Protein AF-A0A842HCF7-F1 (afdb_monomer)

Radius of gyration: 26.08 Å; Cα contacts (8 Å, |Δi|>4): 1343; chains: 1; bounding box: 76×75×71 Å

Sequence (668 aa):
MKFKKLTALSFACLAGIATGCGRQATPPERPLSDASASSAEKQSSAVKPRPEDDPVQSVAAAYESRRDRLRSTTFGMTAEDYLAGRQPDAPDGSYNVFGSYASTALRLGLQPEAANRTLREICASLGEPRSRNKTVVDDSGFTMMELVRVYNALNGSPLLEPATREAIVDALCRFDFSPKHGSENHLLVFWTARYLIAQHMPDVVFSAYKGKTGAELAREDGERLKRFIRYRARQGWGEFDSGGYMFLSFNAILSLYDFSQDEELKTLAGMMANVMLADMAVDTVFGVYGGARGRVKGQVLDQGRDGERGSPPMYTVNELQYLYFGLVDPEPESGQERLLSFTPMNYWQRSNESLFSSFRPLDIVVRIALDRPEPYVNKERKHLHNMADVVPLQPLEGSIRKYTWYTPQYIMGSLQWQDPYPADLKAGVYAKHQQHDGGLSIPHGTSTHIFVHHPGNGDIHTYWEGDFGCLCRDSFQHKAAQLSLFEIPDREPYQLVHAYFPRENFDEVTEKDGWIFARCGDVYAALYLTDGYTWTTSGKWAGRELTSAGSRKGAVLEAGSRREHGSFEAFCQEVLGNEVIFDPETMSLSYDSASAGLIELHRNGARTVDGQPVDLDYPTYDCPYLQSRWDSGVIDFIHGDRRVRMDFNKAEIITEPAEVAVLPRHEK

Nearest PDB structures (foldseek):
  3msv-assembly3_B  TM=3.307E-01  e=1.727E-01  Schizosaccharomyces pombe
  7ue2-assembly1_A  TM=3.438E-01  e=4.837E-01  synthetic construct

pLDDT: mean 80.72, std 22.29, range [22.09, 98.88]

Mean predicted aligned error: 10.21 Å

Solvent-accessible surface area (backbone atoms only — not comparable to full-atom values): 36921 Å² total; per-residue (Å²): 136,89,90,86,88,90,84,86,89,85,88,84,88,86,84,90,86,88,81,89,82,90,79,90,78,84,80,85,87,77,86,88,76,92,80,80,91,74,95,68,95,74,81,87,71,74,83,69,75,64,96,84,62,60,68,55,58,55,35,61,71,45,27,64,62,45,38,48,38,56,57,14,32,60,62,79,38,52,46,67,46,44,77,70,64,57,80,69,82,80,78,89,76,83,50,66,86,48,37,20,60,34,38,51,30,37,77,70,65,42,62,32,71,60,19,41,51,50,50,36,51,50,45,72,45,64,92,54,83,56,86,83,93,59,62,57,71,50,57,30,18,58,30,46,33,35,53,38,51,44,46,73,75,31,68,92,38,87,68,51,45,70,71,35,51,52,37,47,54,52,37,70,32,56,50,71,40,70,54,74,51,59,48,64,49,48,50,49,33,30,43,45,29,51,20,61,49,16,66,78,34,43,85,44,61,23,60,45,62,83,55,36,32,11,48,56,43,21,54,54,32,49,56,48,50,48,52,48,54,38,47,35,59,11,34,34,48,37,62,29,74,13,50,33,51,40,52,56,41,49,31,36,34,45,51,36,42,71,62,46,89,49,66,64,51,18,44,44,22,51,52,48,53,40,48,57,51,35,60,51,27,75,43,38,38,84,57,39,72,38,39,36,28,24,51,42,60,41,43,81,60,22,54,32,46,43,44,62,99,83,53,83,56,58,54,47,51,44,64,55,35,26,45,67,61,66,28,41,48,62,70,64,66,89,83,62,65,81,55,32,53,34,74,66,61,56,74,80,45,73,68,65,43,78,72,71,50,83,81,74,74,54,68,67,43,41,40,51,56,74,65,60,86,64,66,46,60,39,38,29,21,26,28,58,46,48,34,45,62,74,55,63,102,55,75,72,81,50,37,32,29,38,40,27,25,39,36,79,70,36,26,30,14,24,34,52,45,66,56,75,61,60,90,84,44,86,43,38,56,43,43,51,39,20,24,41,61,28,32,42,34,36,64,68,27,45,48,36,42,39,35,69,48,57,53,24,90,47,97,86,19,39,62,89,21,20,30,66,53,61,77,26,66,50,34,43,68,43,65,51,34,35,42,37,40,35,52,52,56,88,88,49,93,63,54,31,36,35,29,45,46,44,55,86,72,36,83,40,76,51,77,58,97,66,31,40,34,38,32,45,91,59,36,35,38,39,40,36,44,57,98,38,71,43,73,35,81,58,76,97,44,38,55,25,30,35,38,27,84,44,41,64,43,47,35,40,40,36,50,52,31,37,88,78,47,70,38,68,68,49,43,53,54,52,58,72,68,37,52,76,51,76,40,76,88,74,43,33,39,38,37,42,35,94,89,50,42,36,38,38,44,34,75,89,69,54,42,30,49,71,87,38,75,64,86,77,85,55,31,30,30,42,36,90,45,36,40,20,56,60,66,61,19,41,42,37,38,35,56,91,61,38,26,39,36,38,33,51,85,76,55,43,78,49,80,46,73,34,76,81,76,77,70,78,77,78,79,128

Foldseek 3Di:
DDDDDDPDDDPDDDDDDDDDDDDDDDDDDDDDDDDDDDDDPDDDDPPDPDPPDDLLVVLVVCLLVLLLQLLQVQQVHGSVCLVVVHAGDDPPPPFQLQLQSLLSCLLSVHPLVSSLVVLLVNLVCAPPQDPDDDRSLQQLLLSLLSLLSSCQRDPVNPSRDPVSNVSSLVSLQEHQSQHPDLFPLSLLSNLLSLLLSLVVFQQRQRVNPVRDHSVRSNVVSLVVLLVVLLVCLFFNDQQPPEQFSLQSNLLSLLSCLARPPPPLSNLSSLVSNLVSLLSQLLQDALLARFWKGHPYAQLQQFLQFDDDPPDDTGHGCSSVCCNQQVGADQDDDPPSDQFHHHPRDDSNDRHRSSSPGPHHHDSLSNCSNPDDAAKWKKKAWHFHGFSVCSDDDDGFPWTWIKIWTDHNFWIWIFTQDTDQGDPPDPRSQSVQQQIDGGFIDGRNHRRQTKDKFQAEDDDRGGGRGGHGPQLQWHKDDFHFKIKMKGQGDPPDPAQKMKMFAQQVQFPDWDDDPQWIWTHHPFKIKIKHKPPHWDADCDDPRHNGMIMGGHRIIMMMMGMDGCVGQVDRVSVVVQQVVWDWDADRVQRKIWIAHPVRGIWIDTPVSFTDGNNHTDDRLDANIDMQAWDHGNSQSWIWGDDDQKIWIQRSVVSDIDIDGPPPPPDPPPDD

Secondary structure (DSSP, 8-state):
--------SS---------------PPPP------------------PPPTTS-HHHHHHHHHHHHHHHHHHHTTT--HHHHHTTPPPPPP-SSS-SSSHHHHHHHHTTSSHHHHHHHHHHHHHTTTS--SSS--GGGSHHHHHHHHHHHHHHHTT-TTS-HHHHHHHHHHHHHS----SS--HHHHHHHHHHHHHHHTT-TT-EEGGGTTEEHHHHHHHHHHHHHHHHHHHHHH--SSTT-TTHHHHHHHHHHHHHHH-S-HHHHHHHHHHHHHHHHHHHHTEETTEE-S-BSS--GGGT-TTS-SSTTSPPPPPSHHHIIIII--S-SS--TTS-SS-------TTPPP-GGGT------HHHHHHHH---S-EEEEEEEE---STTTSSSSPPP-EEEEEEEE-SS-EEEEEEEEPPPPTT-GGGGGTTTT-B-EEEE-TT-TT-EEEEE----SSSS-TTS--TTT--EEEEEETTEEEEEEE--TTSS--EEEEE--GGGSSEEEEETTEEEEEETTEEEEEEETT--EE--SGGGTTTEEEEESSEEEEEEEEEEHHHHSSHHHHHHHHHHSEEEEETTTTEEEEEETTTEEEEEETTS-EEETTEEPP----SEESSSEEE-TT--EEEEEETTEEEEEETTTTEEEEEEPP---------

Organism: NCBI:txid1804625

Structure (mmCIF, N/CA/C/O backbone):
data_AF-A0A842HCF7-F1
#
_entry.id   AF-A0A842HCF7-F1
#
loop_
_atom_site.group_PDB
_atom_site.id
_atom_site.type_symbol
_atom_site.label_atom_id
_atom_site.label_alt_id
_atom_site.label_comp_id
_atom_site.label_asym_id
_atom_site.label_entity_id
_atom_site.label_seq_id
_atom_site.pdbx_PDB_ins_code
_atom_site.Cartn_x
_atom_site.Cartn_y
_atom_site.Cartn_z
_atom_site.occupancy
_atom_site.B_iso_or_equiv
_atom_site.auth_seq_id
_atom_site.auth_comp_id
_atom_site.auth_asym_id
_atom_site.auth_atom_id
_atom_site.pdbx_PDB_model_num
ATOM 1 N N . MET A 1 1 ? 32.083 35.030 17.667 1.00 30.11 1 MET A N 1
ATOM 2 C CA . MET A 1 1 ? 31.802 36.435 17.296 1.00 30.11 1 MET A CA 1
ATOM 3 C C . MET A 1 1 ? 31.162 36.429 15.906 1.00 30.11 1 MET A C 1
ATOM 5 O O . MET A 1 1 ? 31.793 35.947 14.983 1.00 30.11 1 MET A O 1
ATOM 9 N N . LYS A 1 2 ? 29.907 36.898 15.808 1.00 26.33 2 LYS A N 1
ATOM 10 C CA . LYS A 1 2 ? 29.086 37.156 14.599 1.00 26.33 2 LYS A CA 1
ATOM 11 C C . LYS A 1 2 ? 28.746 35.983 13.649 1.00 26.33 2 LYS A C 1
ATOM 13 O O . LYS A 1 2 ? 29.334 35.858 12.589 1.00 26.33 2 LYS A O 1
ATOM 18 N N . PHE A 1 3 ? 27.650 35.280 13.953 1.00 24.09 3 PHE A N 1
ATOM 19 C CA . PHE A 1 3 ? 26.690 34.795 12.947 1.00 24.09 3 PHE A CA 1
ATOM 20 C C . PHE A 1 3 ? 25.261 35.057 13.459 1.00 24.09 3 PHE A C 1
ATOM 22 O O . PHE A 1 3 ? 24.710 34.315 14.262 1.00 24.09 3 PHE A O 1
ATOM 29 N N . LYS A 1 4 ? 24.697 36.192 13.039 1.00 27.12 4 LYS A N 1
ATOM 30 C CA . LYS A 1 4 ? 23.269 36.543 13.081 1.00 27.12 4 LYS A CA 1
ATOM 31 C C . LYS A 1 4 ? 23.026 37.382 11.830 1.00 27.12 4 LYS A C 1
ATOM 33 O O . LYS A 1 4 ? 23.545 38.495 11.781 1.00 27.12 4 LYS A O 1
ATOM 38 N N . LYS A 1 5 ? 22.316 36.824 10.842 1.00 27.41 5 LYS A N 1
ATOM 39 C CA . LYS A 1 5 ? 21.527 37.490 9.780 1.00 27.41 5 LYS A CA 1
ATOM 40 C C . LYS A 1 5 ? 21.320 36.512 8.620 1.00 27.41 5 LYS A C 1
ATOM 42 O O . LYS A 1 5 ? 22.120 36.483 7.698 1.00 27.41 5 LYS A O 1
ATOM 47 N N . LEU A 1 6 ? 20.253 35.723 8.703 1.00 27.16 6 LEU A N 1
ATOM 48 C CA . LEU A 1 6 ? 19.530 35.142 7.561 1.00 27.16 6 LEU A CA 1
ATOM 49 C C . LEU A 1 6 ? 18.174 34.624 8.073 1.00 27.16 6 LEU A C 1
ATOM 51 O O . LEU A 1 6 ? 17.811 33.467 7.942 1.00 27.16 6 LEU A O 1
ATOM 55 N N . THR A 1 7 ? 17.449 35.525 8.734 1.00 29.38 7 THR A N 1
ATOM 56 C CA . THR A 1 7 ? 16.052 35.378 9.156 1.00 29.38 7 THR A CA 1
ATOM 57 C C . THR A 1 7 ? 15.398 36.740 8.959 1.00 29.38 7 THR A C 1
ATOM 59 O O . THR A 1 7 ? 15.374 37.546 9.880 1.00 29.38 7 THR A O 1
ATOM 62 N N . ALA A 1 8 ? 15.011 37.047 7.717 1.00 27.28 8 ALA A N 1
ATOM 63 C CA . ALA A 1 8 ? 14.052 38.097 7.337 1.00 27.28 8 ALA A CA 1
ATOM 64 C C . ALA A 1 8 ? 14.105 38.304 5.816 1.00 27.28 8 ALA A C 1
ATOM 66 O O . ALA A 1 8 ? 14.829 39.176 5.350 1.00 27.28 8 ALA A O 1
ATOM 67 N N . LEU A 1 9 ? 13.377 37.488 5.048 1.00 25.30 9 LEU A N 1
ATOM 68 C CA . LEU A 1 9 ? 12.934 37.808 3.681 1.00 25.30 9 LEU A CA 1
ATOM 69 C C . LEU A 1 9 ? 11.967 36.716 3.202 1.00 25.30 9 LEU A C 1
ATOM 71 O O . LEU A 1 9 ? 12.333 35.862 2.408 1.00 25.30 9 LEU A O 1
ATOM 75 N N . SER A 1 10 ? 10.753 36.701 3.765 1.00 24.84 10 SER A N 1
ATOM 76 C CA . SER A 1 10 ? 9.537 36.095 3.167 1.00 24.84 10 SER A CA 1
ATOM 77 C C . SER A 1 10 ? 8.233 36.544 3.863 1.00 24.84 10 SER A C 1
ATOM 79 O O . SER A 1 10 ? 7.193 35.923 3.704 1.00 24.84 10 SER A O 1
ATOM 81 N N . PHE A 1 11 ? 8.256 37.655 4.610 1.00 25.41 11 PHE A N 1
ATOM 82 C CA . PHE A 1 11 ? 7.052 38.332 5.104 1.00 25.41 11 PHE A CA 1
ATOM 83 C C . PHE A 1 11 ? 6.970 39.702 4.428 1.00 25.41 11 PHE A C 1
ATOM 85 O O . PHE A 1 11 ? 7.574 40.649 4.918 1.00 25.41 11 PHE A O 1
ATOM 92 N N . ALA A 1 12 ? 6.313 39.767 3.265 1.00 24.94 12 ALA A N 1
ATOM 93 C CA . ALA A 1 12 ? 5.650 40.953 2.699 1.00 24.94 12 ALA A CA 1
ATOM 94 C C . ALA A 1 12 ? 5.283 40.702 1.225 1.00 24.94 12 ALA A C 1
ATOM 96 O O . ALA A 1 12 ? 6.038 41.066 0.330 1.00 24.94 12 ALA A O 1
ATOM 97 N N . CYS A 1 13 ? 4.126 40.086 0.981 1.00 22.30 13 CYS A N 1
ATOM 98 C CA . CYS A 1 13 ? 3.265 40.364 -0.179 1.00 22.30 13 CYS A CA 1
ATOM 99 C C . CYS A 1 13 ? 1.886 39.724 0.059 1.00 22.30 13 CYS A C 1
ATOM 101 O O . CYS A 1 13 ? 1.474 38.790 -0.616 1.00 22.30 13 CYS A O 1
ATOM 103 N N . LEU A 1 14 ? 1.188 40.228 1.079 1.00 24.53 14 LEU A N 1
ATOM 104 C CA . LEU A 1 14 ? -0.245 40.034 1.297 1.00 24.53 14 LEU A CA 1
ATOM 105 C C . LEU A 1 14 ? -0.829 41.401 1.659 1.00 24.53 14 LEU A C 1
ATOM 107 O O . LEU A 1 14 ? -0.810 41.794 2.820 1.00 24.53 14 LEU A O 1
ATOM 111 N N . ALA A 1 15 ? -1.275 42.144 0.648 1.00 22.88 15 ALA A N 1
ATOM 112 C CA . ALA A 1 15 ? -2.276 43.202 0.765 1.00 22.88 15 ALA A CA 1
ATOM 113 C C . ALA A 1 15 ? -2.663 43.681 -0.641 1.00 22.88 15 ALA A C 1
ATOM 115 O O . ALA A 1 15 ? -1.837 44.243 -1.355 1.00 22.88 15 ALA A O 1
ATOM 116 N N . GLY A 1 16 ? -3.931 43.492 -1.006 1.00 22.34 16 GLY A N 1
ATOM 117 C CA . GLY A 1 16 ? -4.540 44.124 -2.175 1.00 22.34 16 GLY A CA 1
ATOM 118 C C . GLY A 1 16 ? -5.014 43.133 -3.229 1.00 22.34 16 GLY A C 1
ATOM 119 O O . GLY A 1 16 ? -4.261 42.761 -4.116 1.00 22.34 16 GLY A O 1
ATOM 120 N N . ILE A 1 17 ? -6.282 42.733 -3.138 1.00 23.97 17 ILE A N 1
ATOM 121 C CA . ILE A 1 17 ? -7.340 43.059 -4.111 1.00 23.97 17 ILE A CA 1
ATOM 122 C C . ILE A 1 17 ? -8.605 42.344 -3.616 1.00 23.97 17 ILE A C 1
ATOM 124 O O . ILE A 1 17 ? -8.842 41.167 -3.862 1.00 23.97 17 ILE A O 1
ATOM 128 N N . ALA A 1 18 ? -9.420 43.092 -2.880 1.00 22.78 18 ALA A N 1
ATOM 129 C CA . ALA A 1 18 ? -10.856 42.886 -2.832 1.00 22.78 18 ALA A CA 1
ATOM 130 C C . ALA A 1 18 ? -11.467 44.128 -3.481 1.00 22.78 18 ALA A C 1
ATOM 132 O O . ALA A 1 18 ? -11.276 45.226 -2.966 1.00 22.78 18 ALA A O 1
ATOM 133 N N . THR A 1 19 ? -12.119 43.972 -4.637 1.00 23.33 19 THR A N 1
ATOM 134 C CA . THR A 1 19 ? -13.280 44.766 -5.091 1.00 23.33 19 THR A CA 1
ATOM 135 C C . THR A 1 19 ? -13.753 44.293 -6.474 1.00 23.33 19 THR A C 1
ATOM 137 O O . THR A 1 19 ? -13.054 44.436 -7.466 1.00 23.33 19 THR A O 1
ATOM 140 N N . GLY A 1 20 ? -14.978 43.755 -6.500 1.00 22.09 20 GLY A N 1
ATOM 141 C CA . GLY A 1 20 ? -15.993 43.948 -7.545 1.00 22.09 20 GLY A CA 1
ATOM 142 C C . GLY A 1 20 ? -15.778 43.359 -8.945 1.00 22.09 20 GLY A C 1
ATOM 143 O O . GLY A 1 20 ? -15.085 43.942 -9.763 1.00 22.09 20 GLY A O 1
ATOM 144 N N . CYS A 1 21 ? -16.565 42.341 -9.304 1.00 23.67 21 CYS A N 1
ATOM 145 C CA . CYS A 1 21 ? -17.718 42.538 -10.196 1.00 23.67 21 CYS A CA 1
ATOM 146 C C . CYS A 1 21 ? -18.539 41.244 -10.270 1.00 23.67 21 CYS A C 1
ATOM 148 O O . CYS A 1 21 ? -18.010 40.178 -10.574 1.00 23.67 21 CYS A O 1
ATOM 150 N N . GLY A 1 22 ? -19.831 41.339 -9.960 1.00 23.81 22 GLY A N 1
ATOM 151 C CA . GLY A 1 22 ? -20.747 40.208 -9.981 1.00 23.81 22 GLY A CA 1
ATOM 152 C C . GLY A 1 22 ? -21.177 39.817 -11.390 1.00 23.81 22 GLY A C 1
ATOM 153 O O . GLY A 1 22 ? -21.260 40.657 -12.281 1.00 23.81 22 GLY A O 1
ATOM 154 N N . ARG A 1 23 ? -21.533 38.543 -11.548 1.00 25.06 23 ARG A N 1
ATOM 155 C CA . ARG A 1 23 ? -22.538 38.069 -12.504 1.00 25.06 23 ARG A CA 1
ATOM 156 C C . ARG A 1 23 ? -23.205 36.832 -11.910 1.00 25.06 23 ARG A C 1
ATOM 158 O O . ARG A 1 23 ? -22.556 35.821 -11.666 1.00 25.06 23 ARG A O 1
ATOM 165 N N . GLN A 1 24 ? -24.496 36.979 -11.630 1.00 23.84 24 GLN A N 1
ATOM 166 C CA . GLN A 1 24 ? -25.412 35.902 -11.279 1.00 23.84 24 GLN A CA 1
ATOM 167 C C . GLN A 1 24 ? -25.524 34.932 -12.459 1.00 23.84 24 GLN A C 1
ATOM 169 O O . GLN A 1 24 ? -25.739 35.364 -13.591 1.00 23.84 24 GLN A O 1
ATOM 174 N N . ALA A 1 25 ? -25.430 33.636 -12.182 1.00 25.47 25 ALA A N 1
ATOM 175 C CA . ALA A 1 25 ? -25.942 32.590 -13.054 1.00 25.47 25 ALA A CA 1
ATOM 176 C C . ALA A 1 25 ? -26.752 31.627 -12.180 1.00 25.47 25 ALA A C 1
ATOM 178 O O . ALA A 1 25 ? -26.207 30.906 -11.347 1.00 25.47 25 ALA A O 1
ATOM 179 N N . THR A 1 26 ? -28.070 31.704 -12.317 1.00 22.95 26 THR A N 1
ATOM 180 C CA . THR A 1 26 ? -29.054 30.782 -11.750 1.00 22.95 26 THR A CA 1
ATOM 181 C C . THR A 1 26 ? -28.917 29.398 -12.401 1.00 22.95 26 THR A C 1
ATOM 183 O O . THR A 1 26 ? -28.821 29.327 -13.628 1.00 22.95 26 THR A O 1
ATOM 186 N N . PRO A 1 27 ? -28.937 28.287 -11.642 1.00 26.53 27 PRO A N 1
ATOM 187 C CA . PRO A 1 27 ? -29.114 26.958 -12.215 1.00 26.53 27 PRO A CA 1
ATOM 188 C C . PRO A 1 27 ? -30.606 26.678 -12.483 1.00 26.53 27 PRO A C 1
ATOM 190 O O . PRO A 1 27 ? -31.453 27.150 -11.722 1.00 26.53 27 PRO A O 1
ATOM 193 N N . PRO A 1 28 ? -30.958 25.923 -13.541 1.00 25.73 28 PRO A N 1
ATOM 194 C CA . PRO A 1 28 ? -32.344 25.579 -13.825 1.00 25.73 28 PRO A CA 1
ATOM 195 C C . PRO A 1 28 ? -32.844 24.467 -12.893 1.00 25.73 28 PRO A C 1
ATOM 197 O O . PRO A 1 28 ? -32.206 23.425 -12.739 1.00 25.73 28 PRO A O 1
ATOM 200 N N . GLU A 1 29 ? -34.020 24.695 -12.313 1.00 23.22 29 GLU A N 1
ATOM 201 C CA . GLU A 1 29 ? -34.828 23.708 -11.598 1.00 23.22 29 GLU A CA 1
ATOM 202 C C . GLU A 1 29 ? -35.255 22.574 -12.547 1.00 23.22 29 GLU A C 1
ATOM 204 O O . GLU A 1 29 ? -35.748 22.820 -13.651 1.00 23.22 29 GLU A O 1
ATOM 209 N N . ARG A 1 30 ? -35.105 21.317 -12.111 1.00 26.84 30 ARG A N 1
ATOM 210 C CA . ARG A 1 30 ? -35.855 20.180 -12.665 1.00 26.84 30 ARG A CA 1
ATOM 211 C C . ARG A 1 30 ? -36.796 19.634 -11.588 1.00 26.84 30 ARG A C 1
ATOM 213 O O . ARG A 1 30 ? -36.373 19.521 -10.438 1.00 26.84 30 ARG A O 1
ATOM 220 N N . PRO A 1 31 ? -38.050 19.310 -11.942 1.00 23.42 31 PRO A N 1
ATOM 221 C CA . PRO A 1 31 ? -39.085 18.966 -10.979 1.00 23.42 31 PRO A CA 1
ATOM 222 C C . PRO A 1 31 ? -38.878 17.567 -10.388 1.00 23.42 31 PRO A C 1
ATOM 224 O O . PRO A 1 31 ? -38.590 16.608 -11.104 1.00 23.42 31 PRO A O 1
ATOM 227 N N . LEU A 1 32 ? -39.068 17.481 -9.072 1.00 25.06 32 LEU A N 1
ATOM 228 C CA . LEU A 1 32 ? -39.241 16.246 -8.314 1.00 25.06 32 LEU A CA 1
ATOM 229 C C . LEU A 1 32 ? -40.584 15.615 -8.702 1.00 25.06 32 LEU A C 1
ATOM 231 O O . LEU A 1 32 ? -41.625 16.255 -8.564 1.00 25.06 32 LEU A O 1
ATOM 235 N N . SER A 1 33 ? -40.562 14.372 -9.180 1.00 26.75 33 SER A N 1
ATOM 236 C CA . SER A 1 33 ? -41.754 13.529 -9.274 1.00 26.75 33 SER A CA 1
ATOM 237 C C . SER A 1 33 ? -41.679 12.429 -8.221 1.00 26.75 33 SER A C 1
ATOM 239 O O . SER A 1 33 ? -40.690 11.697 -8.162 1.00 26.75 33 SER A O 1
ATOM 241 N N . ASP A 1 34 ? -42.741 12.346 -7.425 1.00 25.25 34 ASP A N 1
ATOM 242 C CA . ASP A 1 34 ? -43.007 11.352 -6.391 1.00 25.25 34 ASP A CA 1
ATOM 243 C C . ASP A 1 34 ? -42.762 9.909 -6.852 1.00 25.25 34 ASP A C 1
ATOM 245 O O . ASP A 1 34 ? -43.269 9.476 -7.888 1.00 25.25 34 ASP A O 1
ATOM 249 N N . ALA A 1 35 ? -42.069 9.132 -6.020 1.00 25.84 35 ALA A N 1
ATOM 250 C CA . ALA A 1 35 ? -42.164 7.679 -6.034 1.00 25.84 35 ALA A CA 1
ATOM 251 C C . ALA A 1 35 ? -42.190 7.162 -4.592 1.00 25.84 35 ALA A C 1
ATOM 253 O O . ALA A 1 35 ? -41.228 7.258 -3.833 1.00 25.84 35 ALA A O 1
ATOM 254 N N . SER A 1 36 ? -43.367 6.661 -4.243 1.00 23.77 36 SER A N 1
ATOM 255 C CA . SER A 1 36 ? -43.780 6.061 -2.985 1.00 23.77 36 SER A CA 1
ATOM 256 C C . SER A 1 36 ? -42.925 4.873 -2.547 1.00 23.77 36 SER A C 1
ATOM 258 O O . SER A 1 36 ? -42.461 4.079 -3.363 1.00 23.77 36 SER A O 1
ATOM 260 N N . ALA A 1 37 ? -42.837 4.721 -1.228 1.00 27.58 37 ALA A N 1
ATOM 261 C CA . ALA A 1 37 ? -42.283 3.584 -0.514 1.00 27.58 37 ALA A CA 1
ATOM 262 C C . ALA A 1 37 ? -42.815 2.223 -1.004 1.00 27.58 37 ALA A C 1
ATOM 264 O O . ALA A 1 37 ? -44.023 1.995 -1.049 1.00 27.58 37 ALA A O 1
ATOM 265 N N . SER A 1 38 ? -41.903 1.280 -1.248 1.00 23.59 38 SER A N 1
ATOM 266 C CA . SER A 1 38 ? -42.166 -0.142 -1.029 1.00 23.59 38 SER A CA 1
ATOM 267 C C . SER A 1 38 ? -40.898 -0.813 -0.511 1.00 23.59 38 SER A C 1
ATOM 269 O O . SER A 1 38 ? -39.870 -0.833 -1.188 1.00 23.59 38 SER A O 1
ATOM 271 N N . SER A 1 39 ? -40.995 -1.349 0.700 1.00 30.92 39 SER A N 1
ATOM 272 C CA . SER A 1 39 ? -40.054 -2.274 1.319 1.00 30.92 39 SER A CA 1
ATOM 273 C C . SER A 1 39 ? -39.782 -3.464 0.400 1.00 30.92 39 SER A C 1
ATOM 275 O O . SER A 1 39 ? -40.705 -4.213 0.078 1.00 30.92 39 SER A O 1
ATOM 277 N N . ALA A 1 40 ? -38.528 -3.651 0.002 1.00 25.25 40 ALA A N 1
ATOM 278 C CA . ALA A 1 40 ? -38.071 -4.866 -0.651 1.00 25.25 40 ALA A CA 1
ATOM 279 C C . ALA A 1 40 ? -36.789 -5.326 0.044 1.00 25.25 40 ALA A C 1
ATOM 281 O O . ALA A 1 40 ? -35.738 -4.706 -0.106 1.00 25.25 40 ALA A O 1
ATOM 282 N N . GLU A 1 41 ? -36.907 -6.407 0.814 1.00 29.33 41 GLU A N 1
ATOM 283 C CA . GLU A 1 41 ? -35.792 -7.283 1.161 1.00 29.33 41 GLU A CA 1
ATOM 284 C C . GLU A 1 41 ? -35.043 -7.631 -0.132 1.00 29.33 41 GLU A C 1
ATOM 286 O O . GLU A 1 41 ? -35.563 -8.340 -0.994 1.00 29.33 41 GLU A O 1
ATOM 291 N N . LYS A 1 42 ? -33.832 -7.102 -0.303 1.00 24.36 42 LYS A N 1
ATOM 292 C CA . LYS A 1 42 ? -32.914 -7.531 -1.356 1.00 24.36 42 LYS A CA 1
ATOM 293 C C . LYS A 1 42 ? -31.723 -8.185 -0.686 1.00 24.36 42 LYS A C 1
ATOM 295 O O . LYS A 1 42 ? -30.861 -7.525 -0.118 1.00 24.36 42 LYS A O 1
ATOM 300 N N . GLN A 1 43 ? -31.738 -9.513 -0.706 1.00 28.28 43 GLN A N 1
ATOM 301 C CA . GLN A 1 43 ? -30.566 -10.321 -0.414 1.00 28.28 43 GLN A CA 1
ATOM 302 C C . GLN A 1 43 ? -29.447 -9.929 -1.382 1.00 28.28 43 GLN A C 1
ATOM 304 O O . GLN A 1 43 ? -29.615 -10.012 -2.597 1.00 28.28 43 GLN A O 1
ATOM 309 N N . SER A 1 44 ? -28.313 -9.531 -0.810 1.00 29.94 44 SER A N 1
ATOM 310 C CA . SER A 1 44 ? -27.028 -9.393 -1.488 1.00 29.94 44 SER A CA 1
ATOM 311 C C . SER A 1 44 ? -26.696 -10.691 -2.226 1.00 29.94 44 SER A C 1
ATOM 313 O O . SER A 1 44 ? -26.378 -11.715 -1.618 1.00 29.94 44 SER A O 1
ATOM 315 N N . SER A 1 45 ? -26.799 -10.661 -3.553 1.00 28.00 45 SER A N 1
ATOM 316 C CA . SER A 1 45 ? -26.241 -11.691 -4.420 1.00 28.00 45 SER A CA 1
ATOM 317 C C . SER A 1 45 ? -25.048 -11.100 -5.161 1.00 28.00 45 SER A C 1
ATOM 319 O O . SER A 1 45 ? -25.139 -10.749 -6.338 1.00 28.00 45 SER A O 1
ATOM 321 N N . ALA A 1 46 ? -23.907 -11.011 -4.475 1.00 32.09 46 ALA A N 1
ATOM 322 C CA . ALA A 1 46 ? -22.632 -11.075 -5.176 1.00 32.09 46 ALA A CA 1
ATOM 323 C C . ALA A 1 46 ? -22.677 -12.329 -6.062 1.00 32.09 46 ALA A C 1
ATOM 325 O O . ALA A 1 46 ? -23.032 -13.410 -5.577 1.00 32.09 46 ALA A O 1
ATOM 326 N N . VAL A 1 47 ? -22.414 -12.183 -7.362 1.00 31.11 47 VAL A N 1
ATOM 327 C CA . VAL A 1 47 ? -22.399 -13.305 -8.305 1.00 31.11 47 VAL A CA 1
ATOM 328 C C . VAL A 1 47 ? -21.357 -14.301 -7.809 1.00 31.11 47 VAL A C 1
ATOM 330 O O . VAL A 1 47 ? -20.158 -14.116 -7.998 1.00 31.11 47 VAL A O 1
ATOM 333 N N . LYS A 1 48 ? -21.812 -15.351 -7.121 1.00 31.88 48 LYS A N 1
ATOM 334 C CA . LYS A 1 48 ? -20.962 -16.490 -6.801 1.00 31.88 48 LYS A CA 1
ATOM 335 C C . LYS A 1 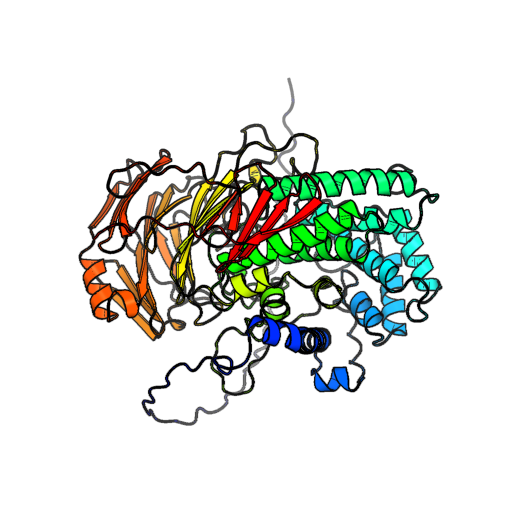48 ? -20.523 -17.104 -8.134 1.00 31.88 48 LYS A C 1
ATOM 337 O O . LYS A 1 48 ? -21.386 -17.295 -9.000 1.00 31.88 48 LYS A O 1
ATOM 342 N N . PRO A 1 49 ? -19.229 -17.419 -8.321 1.00 33.09 49 PRO A N 1
ATOM 343 C CA . PRO A 1 49 ? -18.802 -18.213 -9.464 1.00 33.09 49 PRO A CA 1
ATOM 344 C C . PRO A 1 49 ? -19.640 -19.495 -9.518 1.00 33.09 49 PRO A C 1
ATOM 346 O O . PRO A 1 49 ? -20.052 -20.026 -8.478 1.00 33.09 49 PRO A O 1
ATOM 349 N N . ARG A 1 50 ? -19.957 -19.961 -10.733 1.00 37.53 50 ARG A N 1
ATOM 350 C CA . ARG A 1 50 ? -20.701 -21.215 -10.896 1.00 37.53 50 ARG A CA 1
ATOM 351 C C . ARG A 1 50 ? -19.931 -22.318 -10.152 1.00 37.53 50 ARG A C 1
ATOM 353 O O . ARG A 1 50 ? -18.708 -22.330 -10.246 1.00 37.53 50 ARG A O 1
ATOM 360 N N . PRO A 1 51 ? -20.607 -23.244 -9.452 1.00 42.03 51 PRO A N 1
ATOM 361 C CA . PRO A 1 51 ? -19.953 -24.239 -8.593 1.00 42.03 51 PRO A CA 1
ATOM 362 C C . PRO A 1 51 ? -18.929 -25.162 -9.281 1.00 42.03 51 PRO A C 1
ATOM 364 O O . PRO A 1 51 ? -18.280 -25.943 -8.593 1.00 42.03 51 PRO A O 1
ATOM 367 N N . GLU A 1 52 ? -18.820 -25.121 -10.613 1.00 44.62 52 GLU A N 1
ATOM 368 C CA . GLU A 1 52 ? -18.058 -26.074 -11.425 1.00 44.62 52 GLU A CA 1
ATOM 369 C C . GLU A 1 52 ? -16.713 -25.526 -11.951 1.00 44.62 52 GLU A C 1
ATOM 371 O O . GLU A 1 52 ? -15.878 -26.323 -12.372 1.00 44.62 52 GLU A O 1
ATOM 376 N N . ASP A 1 53 ? -16.448 -24.213 -11.866 1.00 59.09 53 ASP A N 1
ATOM 377 C CA . ASP A 1 53 ? -15.200 -23.609 -12.364 1.00 59.09 53 ASP A CA 1
ATOM 378 C C . ASP A 1 53 ? -14.251 -23.242 -11.205 1.00 59.09 53 ASP A C 1
ATOM 380 O O . ASP A 1 53 ? -14.630 -22.512 -10.288 1.00 59.09 53 ASP A O 1
ATOM 384 N N . ASP A 1 54 ? -12.996 -23.717 -11.244 1.00 79.25 54 ASP A N 1
ATOM 385 C CA . ASP A 1 54 ? -11.942 -23.302 -10.299 1.00 79.25 54 ASP A CA 1
ATOM 386 C C . ASP A 1 54 ? -11.774 -21.769 -10.371 1.00 79.25 54 ASP A C 1
ATOM 388 O O . ASP A 1 54 ? -11.410 -21.261 -11.440 1.00 79.25 54 ASP A O 1
ATOM 392 N N . PRO A 1 55 ? -12.007 -21.010 -9.277 1.00 77.50 55 PRO A N 1
ATOM 393 C CA . PRO A 1 55 ? -11.949 -19.547 -9.291 1.00 77.50 55 PRO A CA 1
ATOM 394 C C . PRO A 1 55 ? -10.644 -18.994 -9.871 1.00 77.50 55 PRO A C 1
ATOM 396 O O . PRO A 1 55 ? -10.657 -17.981 -10.568 1.00 77.50 55 PRO A O 1
ATOM 399 N N . VAL A 1 56 ? -9.523 -19.692 -9.662 1.00 83.44 56 VAL A N 1
ATOM 400 C CA . VAL A 1 56 ? -8.224 -19.318 -10.238 1.00 83.44 56 VAL A CA 1
ATOM 401 C C . VAL A 1 56 ? -8.236 -19.411 -11.759 1.00 83.44 56 VAL A C 1
ATOM 403 O O . VAL A 1 56 ? -7.774 -18.492 -12.431 1.00 83.44 56 VAL A O 1
ATOM 406 N N . GLN A 1 57 ? -8.787 -20.497 -12.308 1.00 84.00 57 GLN A N 1
ATOM 407 C CA . GLN A 1 57 ? -8.875 -20.701 -13.754 1.00 84.00 57 GLN A CA 1
ATOM 408 C C . GLN A 1 57 ? -9.819 -19.683 -14.391 1.00 84.00 57 GLN A C 1
ATOM 410 O O . GLN A 1 57 ? -9.491 -19.107 -15.426 1.00 84.00 57 GLN A O 1
ATOM 415 N N . SER A 1 58 ? -10.947 -19.390 -13.736 1.00 84.56 58 SER A N 1
ATOM 416 C CA . SER A 1 58 ? -11.876 -18.348 -14.185 1.00 84.56 58 SER A CA 1
ATOM 417 C C . SER A 1 58 ? -11.202 -16.974 -14.233 1.00 84.56 58 SER A C 1
ATOM 419 O O . SER A 1 58 ? -11.332 -16.248 -15.220 1.00 84.56 58 SER A O 1
ATOM 421 N N . VAL A 1 59 ? -10.450 -16.609 -13.191 1.00 86.88 59 VAL A N 1
ATOM 422 C CA . VAL A 1 59 ? -9.717 -15.338 -13.142 1.00 86.88 59 VAL A CA 1
ATOM 423 C C . VAL A 1 59 ? -8.633 -15.305 -14.217 1.00 86.88 59 VAL A C 1
ATOM 425 O O . VAL A 1 59 ? -8.581 -14.355 -14.999 1.00 86.88 59 VAL A O 1
ATOM 428 N N . ALA A 1 60 ? -7.814 -16.347 -14.338 1.00 86.12 60 ALA A N 1
ATOM 429 C CA . ALA A 1 60 ? -6.789 -16.422 -15.375 1.00 86.12 60 ALA A CA 1
ATOM 430 C C . ALA A 1 60 ? -7.386 -16.274 -16.790 1.00 86.12 60 ALA A C 1
ATOM 432 O O . ALA A 1 60 ? -6.892 -15.465 -17.577 1.00 86.12 60 ALA A O 1
ATOM 433 N N . ALA A 1 61 ? -8.490 -16.968 -17.085 1.00 87.38 61 ALA A N 1
ATOM 434 C CA . ALA A 1 61 ? -9.176 -16.899 -18.376 1.00 87.38 61 ALA A CA 1
ATOM 435 C C . ALA A 1 61 ? -9.740 -15.499 -18.683 1.00 87.38 61 ALA A C 1
ATOM 437 O O . ALA A 1 61 ? -9.693 -15.047 -19.826 1.00 87.38 61 ALA A O 1
ATOM 438 N N . ALA A 1 62 ? -10.230 -14.783 -17.668 1.00 88.94 62 ALA A N 1
ATOM 439 C CA . ALA A 1 62 ? -10.793 -13.442 -17.818 1.00 88.94 62 ALA A CA 1
ATOM 440 C C . ALA A 1 62 ? -9.742 -12.314 -17.818 1.00 88.94 62 ALA A C 1
ATOM 442 O O . ALA A 1 62 ? -10.098 -11.148 -17.997 1.00 88.94 62 ALA A O 1
ATOM 443 N N . TYR A 1 63 ? -8.458 -12.605 -17.574 1.00 91.12 63 TYR A N 1
ATOM 444 C CA . TYR A 1 63 ? -7.412 -11.579 -17.452 1.00 91.12 63 TYR A CA 1
ATOM 445 C C . TYR A 1 63 ? -7.330 -10.672 -18.685 1.00 91.12 63 TYR A C 1
ATOM 447 O O . TYR A 1 63 ? -7.336 -9.451 -18.553 1.00 91.12 63 TYR A O 1
ATOM 455 N N . GLU A 1 64 ? -7.298 -11.256 -19.885 1.00 90.19 64 GLU A N 1
ATOM 456 C CA . GLU A 1 64 ? -7.142 -10.491 -21.128 1.00 90.19 64 GLU A CA 1
ATOM 457 C C . GLU A 1 64 ? -8.324 -9.554 -21.379 1.00 90.19 64 GLU A C 1
ATOM 459 O O . GLU A 1 64 ? -8.131 -8.371 -21.646 1.00 90.19 64 GLU A O 1
ATOM 464 N N . SER A 1 65 ? -9.549 -10.035 -21.153 1.00 89.06 65 SER A N 1
ATOM 465 C CA . SER A 1 65 ? -10.750 -9.203 -21.258 1.00 89.06 65 SER A CA 1
ATOM 466 C C . SER A 1 65 ? -10.731 -8.033 -20.270 1.00 89.06 65 SER A C 1
ATOM 468 O O . SER A 1 65 ? -11.127 -6.919 -20.617 1.00 89.06 65 SER A O 1
ATOM 470 N N . ARG A 1 66 ? -10.263 -8.260 -19.036 1.00 88.56 66 ARG A N 1
ATOM 471 C CA . ARG A 1 66 ? -10.132 -7.202 -18.024 1.00 88.56 66 ARG A CA 1
ATOM 472 C C . ARG A 1 66 ? -9.063 -6.188 -18.420 1.00 88.56 66 ARG A C 1
ATOM 474 O O . ARG A 1 66 ? -9.287 -4.984 -18.302 1.00 88.56 66 ARG A O 1
ATOM 481 N N . ARG A 1 67 ? -7.935 -6.668 -18.946 1.00 87.12 67 ARG A N 1
ATOM 482 C CA . ARG A 1 67 ? -6.843 -5.837 -19.460 1.00 87.12 67 ARG A CA 1
ATOM 483 C C . ARG A 1 67 ? -7.302 -4.934 -20.600 1.00 87.12 67 ARG A C 1
ATOM 485 O O . ARG A 1 67 ? -7.014 -3.739 -20.568 1.00 87.12 67 ARG A O 1
ATOM 492 N N . ASP A 1 68 ? -8.039 -5.470 -21.566 1.00 84.25 68 ASP A N 1
ATOM 493 C CA . ASP A 1 68 ? -8.537 -4.700 -22.710 1.00 84.25 68 ASP A CA 1
ATOM 494 C C . ASP A 1 68 ? -9.577 -3.654 -22.298 1.00 84.25 68 ASP A C 1
ATOM 496 O O . ASP A 1 68 ? -9.557 -2.534 -22.808 1.00 84.25 68 ASP A O 1
ATOM 500 N N . ARG A 1 69 ? -10.406 -3.954 -21.293 1.00 81.44 69 ARG A N 1
ATOM 501 C CA . ARG A 1 69 ? -11.321 -2.968 -20.707 1.00 81.44 69 ARG A CA 1
ATOM 502 C C . ARG A 1 69 ? -10.576 -1.815 -20.029 1.00 81.44 69 ARG A C 1
ATOM 504 O O . ARG A 1 69 ? -10.899 -0.658 -20.271 1.00 81.44 69 ARG A O 1
ATOM 511 N N . LEU A 1 70 ? -9.533 -2.082 -19.237 1.00 80.06 70 LEU A N 1
ATOM 512 C CA . LEU A 1 70 ? -8.727 -0.994 -18.660 1.00 80.06 70 LEU A CA 1
ATOM 513 C C . LEU A 1 70 ? -8.015 -0.168 -19.742 1.00 80.06 70 LEU A C 1
ATOM 515 O O . LEU A 1 70 ? -7.979 1.063 -19.665 1.00 80.06 70 LEU A O 1
ATOM 519 N N . ARG A 1 71 ? -7.494 -0.818 -20.787 1.00 79.75 71 ARG A N 1
ATOM 520 C CA . ARG A 1 71 ? -6.894 -0.122 -21.934 1.00 79.75 71 ARG A CA 1
ATOM 521 C C . ARG A 1 71 ? -7.895 0.785 -22.641 1.00 79.75 71 ARG A C 1
ATOM 523 O O . ARG A 1 71 ? -7.526 1.907 -22.962 1.00 79.75 71 ARG A O 1
ATOM 530 N N . SER A 1 72 ? -9.144 0.365 -22.842 1.00 73.88 72 SER A N 1
ATOM 531 C CA . SER A 1 72 ? -10.147 1.214 -23.502 1.00 73.88 72 SER A CA 1
ATOM 532 C C . SER A 1 72 ? -10.472 2.463 -22.679 1.00 73.88 72 SER A C 1
ATOM 534 O O . SER A 1 72 ? -10.516 3.573 -23.214 1.00 73.88 72 SER A O 1
ATOM 536 N N . THR A 1 73 ? -10.606 2.308 -21.358 1.00 70.56 73 THR A N 1
ATOM 537 C CA . THR A 1 73 ? -10.932 3.429 -20.464 1.00 70.56 73 THR A CA 1
ATOM 538 C C . THR A 1 73 ? -9.847 4.505 -20.414 1.00 70.56 73 THR A C 1
ATOM 540 O O . THR A 1 73 ? -10.166 5.676 -20.229 1.00 70.56 73 THR A O 1
ATOM 543 N N . THR A 1 74 ? -8.586 4.145 -20.692 1.00 68.19 74 THR A N 1
ATOM 544 C CA . THR A 1 74 ? -7.469 5.101 -20.836 1.00 68.19 74 THR A CA 1
ATOM 545 C C . THR A 1 74 ? -7.764 6.201 -21.858 1.00 68.19 74 THR A C 1
ATOM 547 O O . THR A 1 74 ? -7.292 7.329 -21.718 1.00 68.19 74 THR A O 1
ATOM 550 N N . PHE A 1 75 ? -8.539 5.872 -22.891 1.00 68.44 75 PHE A N 1
ATOM 551 C CA . PHE A 1 75 ? -8.863 6.761 -24.003 1.00 68.44 75 PHE A CA 1
ATOM 552 C C . PHE A 1 75 ? -10.309 7.265 -23.953 1.00 68.44 75 PHE A C 1
ATOM 554 O O . PHE A 1 75 ? -10.796 7.809 -24.939 1.00 68.44 75 PHE A O 1
ATOM 561 N N . GLY A 1 76 ? -11.019 7.054 -22.837 1.00 67.00 76 GLY A N 1
ATOM 562 C CA . GLY A 1 76 ? -12.446 7.368 -22.740 1.00 67.00 76 GLY A CA 1
ATOM 563 C C . GLY A 1 76 ? -13.310 6.582 -23.734 1.00 67.00 76 GLY A C 1
ATOM 564 O O . GLY A 1 76 ? -14.364 7.066 -24.135 1.00 67.00 76 GLY A O 1
ATOM 565 N N . MET A 1 77 ? -12.851 5.398 -24.157 1.00 68.12 77 MET A N 1
ATOM 566 C CA . MET A 1 77 ? -13.534 4.528 -25.115 1.00 68.12 77 MET A CA 1
ATOM 567 C C . MET A 1 77 ? -14.192 3.336 -24.418 1.00 68.12 77 MET A C 1
ATOM 569 O O . MET A 1 77 ? -13.689 2.833 -23.406 1.00 68.12 77 MET A O 1
ATOM 573 N N . THR A 1 78 ? -15.262 2.803 -25.016 1.00 69.81 78 THR A N 1
ATOM 574 C CA . THR A 1 78 ? -15.784 1.494 -24.603 1.00 69.81 78 THR A CA 1
ATOM 575 C C . THR A 1 78 ? -14.834 0.374 -25.037 1.00 69.81 78 THR A C 1
ATOM 577 O O . THR A 1 78 ? -14.071 0.517 -25.999 1.00 69.81 78 THR A O 1
ATOM 580 N N . ALA A 1 79 ? -14.885 -0.769 -24.345 1.00 71.19 79 ALA A N 1
ATOM 581 C CA . ALA A 1 79 ? -14.097 -1.944 -24.722 1.00 71.19 79 ALA A CA 1
ATOM 582 C C . ALA A 1 79 ? -14.438 -2.421 -26.145 1.00 71.19 79 ALA A C 1
ATOM 584 O O . ALA A 1 79 ? -13.547 -2.803 -26.899 1.00 71.19 79 ALA A O 1
ATOM 585 N N . GLU A 1 80 ? -15.709 -2.327 -26.547 1.00 72.81 80 GLU A N 1
ATOM 586 C CA . GLU A 1 80 ? -16.153 -2.656 -27.904 1.00 72.81 80 GLU A CA 1
ATOM 587 C C . GLU A 1 80 ? -15.558 -1.716 -28.957 1.00 72.81 80 GLU A C 1
ATOM 589 O O . GLU A 1 80 ? -15.097 -2.182 -29.999 1.00 72.81 80 GLU A O 1
ATOM 594 N N . ASP A 1 81 ? -15.528 -0.402 -28.696 1.00 71.38 81 ASP A N 1
ATOM 595 C CA . ASP A 1 81 ? -14.894 0.568 -29.598 1.00 71.38 81 ASP A CA 1
ATOM 596 C C . ASP A 1 81 ? -13.412 0.256 -29.799 1.00 71.38 81 ASP A C 1
ATOM 598 O O . ASP A 1 81 ? -12.909 0.276 -30.926 1.00 71.38 81 ASP A O 1
ATOM 602 N N . TYR A 1 82 ? -12.734 -0.044 -28.694 1.00 72.56 82 TYR A N 1
ATOM 603 C CA . TYR A 1 82 ? -11.315 -0.354 -28.664 1.00 72.56 82 TYR A CA 1
ATOM 604 C C . TYR A 1 82 ? -11.000 -1.642 -29.436 1.00 72.56 82 TYR A C 1
ATOM 606 O O . TYR A 1 82 ? -10.152 -1.634 -30.328 1.00 72.56 82 TYR A O 1
ATOM 614 N N . LEU A 1 83 ? -11.735 -2.727 -29.170 1.00 73.69 83 LEU A N 1
ATOM 615 C CA . LEU A 1 83 ? -11.561 -4.013 -29.854 1.00 73.69 83 LEU A CA 1
ATOM 616 C C . LEU A 1 83 ? -11.939 -3.951 -31.342 1.00 73.69 83 LEU A C 1
ATOM 618 O O . LEU A 1 83 ? -11.362 -4.669 -32.156 1.00 73.69 83 LEU A O 1
ATOM 622 N N . ALA A 1 84 ? -12.864 -3.065 -31.720 1.00 76.06 84 ALA A N 1
ATOM 623 C CA . ALA A 1 84 ? -13.210 -2.794 -33.115 1.00 76.06 84 ALA A CA 1
ATOM 624 C C . ALA A 1 84 ? -12.174 -1.917 -33.851 1.00 76.06 84 ALA A C 1
ATOM 626 O O . ALA A 1 84 ? -12.362 -1.617 -35.032 1.00 76.06 84 ALA A O 1
ATOM 627 N N . GLY A 1 85 ? -11.102 -1.483 -33.178 1.00 69.62 85 GLY A N 1
ATOM 628 C CA . GLY A 1 85 ? -10.040 -0.664 -33.764 1.00 69.62 85 GLY A CA 1
ATOM 629 C C . GLY A 1 85 ? -10.452 0.780 -34.060 1.00 69.62 85 GLY A C 1
ATOM 630 O O . GLY A 1 85 ? -9.843 1.426 -34.919 1.00 69.62 85 GLY A O 1
ATOM 631 N N . ARG A 1 86 ? -11.491 1.302 -33.390 1.00 73.81 86 ARG A N 1
ATOM 632 C CA . ARG A 1 86 ? -11.886 2.712 -33.527 1.00 73.81 86 ARG A CA 1
ATOM 633 C C . ARG A 1 86 ? -10.779 3.615 -32.971 1.00 73.81 86 ARG A C 1
ATOM 635 O O . ARG A 1 86 ? -10.086 3.258 -32.026 1.00 73.81 86 ARG A O 1
ATOM 642 N N . GLN A 1 87 ? -10.583 4.780 -33.582 1.00 71.19 87 GLN A N 1
ATOM 643 C CA . GLN A 1 87 ? -9.583 5.747 -33.121 1.00 71.19 87 GLN A CA 1
ATOM 644 C C . GLN A 1 87 ? -10.232 6.728 -32.129 1.00 71.19 87 GLN A C 1
ATOM 646 O O . GLN A 1 87 ? -11.331 7.202 -32.422 1.00 71.19 87 GLN A O 1
ATOM 651 N N . PRO A 1 88 ? -9.584 7.048 -30.992 1.00 70.69 88 PRO A N 1
ATOM 652 C CA . PRO A 1 88 ? -10.076 8.067 -30.066 1.00 70.69 88 PRO A CA 1
ATOM 653 C C . PRO A 1 88 ? -9.928 9.474 -30.659 1.00 70.69 88 PRO A C 1
ATOM 655 O O . PRO A 1 88 ? -9.132 9.687 -31.578 1.00 70.69 88 PRO A O 1
ATOM 658 N N . ASP A 1 89 ? -10.647 10.454 -30.110 1.00 62.34 89 ASP A N 1
ATOM 659 C CA . ASP A 1 89 ? -10.387 11.864 -30.407 1.00 62.34 89 ASP A CA 1
ATOM 660 C C . ASP A 1 89 ? -9.011 12.273 -29.856 1.00 62.34 89 ASP A C 1
ATOM 662 O O . ASP A 1 89 ? -8.603 11.858 -28.770 1.00 62.34 89 ASP A O 1
ATOM 666 N N . ALA A 1 90 ? -8.254 13.073 -30.615 1.00 54.50 90 ALA A N 1
ATOM 667 C CA . ALA A 1 90 ? -6.947 13.546 -30.164 1.00 54.50 90 ALA A CA 1
ATOM 668 C C . ALA A 1 90 ? -7.118 14.476 -28.945 1.00 54.50 90 ALA A C 1
ATOM 670 O O . ALA A 1 90 ? -7.893 15.434 -29.031 1.00 54.50 90 ALA A O 1
ATOM 671 N N . PRO A 1 91 ? -6.405 14.248 -27.827 1.00 54.44 91 PRO A N 1
ATOM 672 C CA . PRO A 1 91 ? -6.511 15.119 -26.665 1.00 54.44 91 PRO A CA 1
ATOM 673 C C . PRO A 1 91 ? -6.059 16.537 -27.030 1.00 54.44 91 PRO A C 1
ATOM 675 O O . PRO A 1 91 ? -5.117 16.721 -27.803 1.00 54.44 91 PRO A O 1
ATOM 678 N N . ASP A 1 92 ? -6.694 17.549 -26.440 1.00 50.81 92 ASP A N 1
ATOM 679 C CA . ASP A 1 92 ? -6.486 18.985 -26.698 1.00 50.81 92 ASP A CA 1
ATOM 680 C C . ASP A 1 92 ? -5.114 19.539 -26.230 1.00 50.81 92 ASP A C 1
ATOM 682 O O . ASP A 1 92 ? -4.946 20.736 -25.993 1.00 50.81 92 ASP A O 1
ATOM 686 N N . GLY A 1 93 ? -4.107 18.669 -26.098 1.00 49.09 93 GLY A N 1
ATOM 687 C CA . GLY A 1 93 ? -2.728 18.999 -25.740 1.00 49.09 93 GLY A CA 1
ATOM 688 C C . GLY A 1 93 ? -2.526 19.445 -24.290 1.00 49.09 93 GLY A C 1
ATOM 689 O O . GLY A 1 93 ? -1.387 19.650 -23.873 1.00 49.09 93 GLY A O 1
ATOM 690 N N . SER A 1 94 ? -3.588 19.581 -23.495 1.00 43.50 94 SER A N 1
ATOM 691 C CA . SER A 1 94 ? -3.519 20.313 -22.232 1.00 43.50 94 SER A CA 1
ATOM 692 C C . SER A 1 94 ? -3.061 19.495 -21.010 1.00 43.50 94 SER A C 1
ATOM 694 O O . SER A 1 94 ? -2.821 20.092 -19.958 1.00 43.50 94 SER A O 1
ATOM 696 N N . TYR A 1 95 ? -2.841 18.170 -21.133 1.00 51.28 95 TYR A N 1
ATOM 697 C CA . TYR A 1 95 ? -2.629 17.296 -19.957 1.00 51.28 95 TYR A CA 1
ATOM 698 C C . TYR A 1 95 ? -1.557 16.176 -20.038 1.00 51.28 95 TYR A C 1
ATOM 700 O O . TYR A 1 95 ? -1.421 15.418 -19.084 1.00 51.28 95 TYR A O 1
ATOM 708 N N . ASN A 1 96 ? -0.715 16.068 -21.078 1.00 62.75 96 ASN A N 1
ATOM 709 C CA . ASN A 1 96 ? 0.296 14.986 -21.174 1.00 62.75 96 ASN A CA 1
ATOM 710 C C . ASN A 1 96 ? 1.652 15.333 -20.510 1.00 62.75 96 ASN A C 1
ATOM 712 O O . ASN A 1 96 ? 2.677 15.482 -21.179 1.00 62.75 96 ASN A O 1
ATOM 716 N N . VAL A 1 97 ? 1.671 15.496 -19.183 1.00 58.81 97 VAL A N 1
ATOM 717 C CA . VAL A 1 97 ? 2.854 16.006 -18.457 1.00 58.81 97 VAL A CA 1
ATOM 718 C C . VAL A 1 97 ? 4.060 15.052 -18.531 1.00 58.81 97 VAL A C 1
ATOM 720 O O . VAL A 1 97 ? 5.177 15.518 -18.758 1.00 58.81 97 VAL A O 1
ATOM 723 N N . PHE A 1 98 ? 3.859 13.736 -18.405 1.00 69.50 98 PHE A N 1
ATOM 724 C CA . PHE A 1 98 ? 4.955 12.749 -18.331 1.00 69.50 98 PHE A CA 1
ATOM 725 C C . PHE A 1 98 ? 5.173 11.927 -19.610 1.00 69.50 98 PHE A C 1
ATOM 727 O O . PHE A 1 98 ? 6.161 11.208 -19.707 1.00 69.50 98 PHE A O 1
ATOM 734 N N . GLY A 1 99 ? 4.287 12.032 -20.603 1.00 74.25 99 GLY A N 1
ATOM 735 C CA . GLY A 1 99 ? 4.346 11.218 -21.821 1.00 74.25 99 GLY A CA 1
ATOM 736 C C . GLY A 1 99 ? 3.543 9.924 -21.767 1.00 74.25 99 GLY A C 1
ATOM 737 O O . GLY A 1 99 ? 3.491 9.225 -22.773 1.00 74.25 99 GLY A O 1
ATOM 738 N N . SER A 1 100 ? 2.865 9.627 -20.659 1.00 75.62 100 SER A N 1
ATOM 739 C CA . SER A 1 100 ? 2.120 8.382 -20.428 1.00 75.62 100 SER A CA 1
ATOM 740 C C . SER A 1 100 ? 1.064 8.090 -21.485 1.00 75.62 100 SER A C 1
ATOM 742 O O . SER A 1 100 ? 0.935 6.950 -21.928 1.00 75.62 100 SER A O 1
ATOM 744 N N . TYR A 1 101 ? 0.310 9.115 -2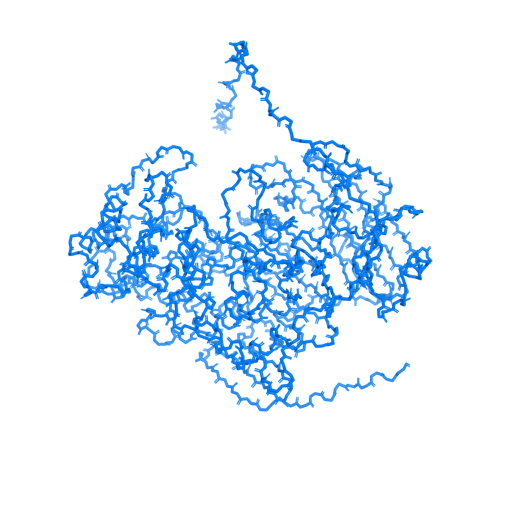1.904 1.00 75.75 101 TYR A N 1
ATOM 745 C CA . TYR A 1 101 ? -0.722 8.953 -22.928 1.00 75.75 101 TYR A CA 1
ATOM 746 C C . TYR A 1 101 ? -0.084 8.602 -24.271 1.00 75.75 101 TYR A C 1
ATOM 748 O O . TYR A 1 101 ? -0.475 7.627 -24.898 1.00 75.75 101 TYR A O 1
ATOM 756 N N . ALA A 1 102 ? 0.945 9.352 -24.680 1.00 80.75 102 ALA A N 1
ATOM 757 C CA . ALA A 1 102 ? 1.661 9.098 -25.929 1.00 80.75 102 ALA A CA 1
ATOM 758 C C . ALA A 1 102 ? 2.360 7.727 -25.914 1.00 80.75 102 ALA A C 1
ATOM 760 O O . ALA A 1 102 ? 2.283 6.992 -26.889 1.00 80.75 102 ALA A O 1
ATOM 761 N N . SER A 1 103 ? 2.972 7.357 -24.788 1.00 84.31 103 SER A N 1
ATOM 762 C CA . SER A 1 103 ? 3.565 6.040 -24.541 1.00 84.31 103 SER A CA 1
ATOM 763 C C . SER A 1 103 ? 2.534 4.919 -24.716 1.00 84.31 103 SER A C 1
ATOM 765 O O . SER A 1 103 ? 2.735 4.006 -25.518 1.00 84.31 103 SER A O 1
ATOM 767 N N . THR A 1 104 ? 1.385 5.031 -24.046 1.00 81.50 104 THR A N 1
ATOM 768 C CA . THR A 1 104 ? 0.296 4.043 -24.116 1.00 81.50 104 THR A CA 1
ATOM 769 C C . THR A 1 104 ? -0.301 3.970 -25.521 1.00 81.50 104 THR A C 1
ATOM 771 O O . THR A 1 104 ? -0.398 2.882 -26.084 1.00 81.50 104 THR A O 1
ATOM 774 N N . ALA A 1 105 ? -0.662 5.114 -26.110 1.00 81.31 105 ALA A N 1
ATOM 775 C CA . ALA A 1 105 ? -1.236 5.205 -27.451 1.00 81.31 105 ALA A CA 1
ATOM 776 C C . ALA A 1 105 ? -0.316 4.545 -28.481 1.00 81.31 105 ALA A C 1
ATOM 778 O O . ALA A 1 105 ? -0.752 3.693 -29.253 1.00 81.31 105 ALA A O 1
ATOM 779 N N . LEU A 1 106 ? 0.983 4.849 -28.416 1.00 87.56 106 LEU A N 1
ATOM 780 C CA . LEU A 1 106 ? 1.961 4.301 -29.342 1.00 87.56 106 LEU A CA 1
ATOM 781 C C . LEU A 1 106 ? 2.126 2.785 -29.198 1.00 87.56 106 LEU A C 1
ATOM 783 O O . LEU A 1 106 ? 2.154 2.080 -30.204 1.00 87.56 106 LEU A O 1
ATOM 787 N N . ARG A 1 107 ? 2.187 2.267 -27.963 1.00 88.94 107 ARG A N 1
ATOM 788 C CA . ARG A 1 107 ? 2.264 0.817 -27.691 1.00 88.94 107 ARG A CA 1
ATOM 789 C C . ARG A 1 107 ? 1.013 0.061 -28.136 1.00 88.94 107 ARG A C 1
ATOM 791 O O . ARG A 1 107 ? 1.103 -1.127 -28.424 1.00 88.94 107 ARG A O 1
ATOM 798 N N . LEU A 1 108 ? -0.129 0.743 -28.207 1.00 85.06 108 LEU A N 1
ATOM 799 C CA . LEU A 1 108 ? -1.390 0.199 -28.711 1.00 85.06 108 LEU A CA 1
ATOM 800 C C . LEU A 1 108 ? -1.611 0.450 -30.211 1.00 85.06 108 LEU A C 1
ATOM 802 O O . LEU A 1 108 ? -2.612 -0.005 -30.753 1.00 85.06 108 LEU A O 1
ATOM 806 N N . GLY A 1 109 ? -0.706 1.167 -30.887 1.00 86.94 109 GLY A N 1
ATOM 807 C CA . GLY A 1 109 ? -0.869 1.542 -32.295 1.00 86.94 109 GLY A CA 1
ATOM 808 C C . GLY A 1 109 ? -1.999 2.549 -32.549 1.00 86.94 109 GLY A C 1
ATOM 809 O O . GLY A 1 109 ? -2.480 2.662 -33.675 1.00 86.94 109 GLY A O 1
ATOM 810 N N . LEU A 1 110 ? -2.436 3.276 -31.520 1.00 81.94 110 LEU A N 1
ATOM 811 C CA . LEU A 1 110 ? -3.468 4.306 -31.611 1.00 81.94 110 LEU A CA 1
ATOM 812 C C . LEU A 1 110 ? -2.818 5.660 -31.905 1.00 81.94 110 LEU A C 1
ATOM 814 O O . LEU A 1 110 ? -1.913 6.082 -31.186 1.00 81.94 110 LEU A O 1
ATOM 818 N N . GLN A 1 111 ? -3.280 6.339 -32.959 1.00 81.69 111 GLN A N 1
ATOM 819 C CA . GLN A 1 111 ? -2.758 7.639 -33.408 1.00 81.69 111 GLN A CA 1
ATOM 820 C C . GLN A 1 111 ? -1.209 7.739 -33.396 1.00 81.69 111 GLN A C 1
ATOM 822 O O . GLN A 1 111 ? -0.656 8.674 -32.795 1.00 81.69 111 GLN A O 1
ATOM 827 N N . PRO A 1 112 ? -0.480 6.793 -34.022 1.00 87.94 112 PRO A N 1
ATOM 828 C CA . PRO A 1 112 ? 0.969 6.673 -33.861 1.00 87.94 112 PRO A CA 1
ATOM 829 C C . PRO A 1 112 ? 1.727 7.942 -34.271 1.00 87.94 112 PRO A C 1
ATOM 831 O O . PRO A 1 112 ? 2.685 8.316 -33.595 1.00 87.94 112 PRO A O 1
ATOM 834 N N . GLU A 1 113 ? 1.287 8.668 -35.301 1.00 88.00 113 GLU A N 1
ATOM 835 C CA . GLU A 1 113 ? 1.927 9.920 -35.725 1.00 88.00 113 GLU A CA 1
ATOM 836 C C . GLU A 1 113 ? 1.794 11.015 -34.657 1.00 88.00 113 GLU A C 1
ATOM 838 O O . GLU A 1 113 ? 2.736 11.769 -34.402 1.00 88.00 113 GLU A O 1
ATOM 843 N N . ALA A 1 114 ? 0.626 11.121 -34.013 1.00 83.69 114 ALA A N 1
ATOM 844 C CA . ALA A 1 114 ? 0.395 12.094 -32.948 1.00 83.69 114 ALA A CA 1
ATOM 845 C C . ALA A 1 114 ? 1.223 11.751 -31.706 1.00 83.69 114 ALA A C 1
ATOM 847 O O . ALA A 1 114 ? 1.903 12.623 -31.165 1.00 83.69 114 ALA A O 1
ATOM 848 N N . ALA A 1 115 ? 1.242 10.476 -31.313 1.00 86.19 115 ALA A N 1
ATOM 849 C CA . ALA A 1 115 ? 2.036 10.005 -30.187 1.00 86.19 115 ALA A CA 1
ATOM 850 C C . ALA A 1 115 ? 3.543 10.237 -30.402 1.00 86.19 115 ALA A C 1
ATOM 852 O O . ALA A 1 115 ? 4.213 10.776 -29.520 1.00 86.19 115 ALA A O 1
ATOM 853 N N . ASN A 1 116 ? 4.073 9.928 -31.592 1.00 92.25 116 ASN A N 1
ATOM 854 C CA . ASN A 1 116 ? 5.466 10.210 -31.956 1.00 92.25 116 ASN A CA 1
ATOM 855 C C . ASN A 1 116 ? 5.798 11.709 -31.885 1.00 92.25 116 ASN A C 1
ATOM 857 O O . ASN A 1 116 ? 6.831 12.079 -31.323 1.00 92.25 116 ASN A O 1
ATOM 861 N N . ARG A 1 117 ? 4.926 12.584 -32.415 1.00 88.50 117 ARG A N 1
ATOM 862 C CA . ARG A 1 117 ? 5.106 14.044 -32.295 1.00 88.50 117 ARG A CA 1
ATOM 863 C C . ARG A 1 117 ? 5.183 14.479 -30.834 1.00 88.50 117 ARG A C 1
ATOM 865 O O . ARG A 1 117 ? 6.133 15.167 -30.473 1.00 88.50 117 ARG A O 1
ATOM 872 N N . THR A 1 118 ? 4.253 14.030 -29.994 1.00 84.88 118 THR A N 1
ATOM 873 C CA . THR A 1 118 ? 4.236 14.402 -28.575 1.00 84.88 118 THR A CA 1
ATOM 874 C C . THR A 1 118 ? 5.468 13.898 -27.822 1.00 84.88 118 THR A C 1
ATOM 876 O O . THR A 1 118 ? 6.019 14.630 -27.005 1.00 84.88 118 THR A O 1
ATOM 879 N N . LEU A 1 119 ? 5.961 12.688 -28.106 1.00 87.62 119 LEU A N 1
ATOM 880 C CA . LEU A 1 119 ? 7.204 12.193 -27.499 1.00 87.62 119 LEU A CA 1
ATOM 881 C C . LEU A 1 119 ? 8.411 13.062 -27.882 1.00 87.62 119 LEU A C 1
ATOM 883 O O . LEU A 1 119 ? 9.214 13.401 -27.014 1.00 87.62 119 LEU A O 1
ATOM 887 N N . ARG A 1 120 ? 8.512 13.497 -29.147 1.00 91.25 120 ARG A N 1
ATOM 888 C CA . ARG A 1 120 ? 9.559 14.442 -29.576 1.00 91.25 120 ARG A CA 1
ATOM 889 C C . ARG A 1 120 ? 9.449 15.796 -28.879 1.00 91.25 120 ARG A C 1
ATOM 891 O O . ARG A 1 120 ? 10.466 16.330 -28.449 1.00 91.25 120 ARG A O 1
ATOM 898 N N . GLU A 1 121 ? 8.240 16.339 -28.744 1.00 86.19 121 GLU A N 1
ATOM 899 C CA . GLU A 1 121 ? 7.990 17.592 -28.016 1.00 86.19 121 GLU A CA 1
ATOM 900 C C . GLU A 1 121 ? 8.393 17.474 -26.542 1.00 86.19 121 GLU A C 1
ATOM 902 O O . GLU A 1 121 ? 9.029 18.376 -25.994 1.00 86.19 121 GLU A O 1
ATOM 907 N N . ILE A 1 122 ? 8.096 16.335 -25.907 1.00 84.25 122 ILE A N 1
ATOM 908 C CA . ILE A 1 122 ? 8.524 16.052 -24.537 1.00 84.25 122 ILE A CA 1
ATOM 909 C C . ILE A 1 122 ? 10.047 16.071 -24.450 1.00 84.25 122 ILE A C 1
ATOM 911 O O . ILE A 1 122 ? 10.561 16.838 -23.637 1.00 84.25 122 ILE A O 1
ATOM 915 N N . CYS A 1 123 ? 10.751 15.315 -25.301 1.00 88.38 123 CYS A N 1
ATOM 916 C CA . CYS A 1 123 ? 12.215 15.297 -25.351 1.00 88.38 123 CYS A CA 1
ATOM 917 C C . CYS A 1 123 ? 12.806 16.700 -25.562 1.00 88.38 123 CYS A C 1
ATOM 919 O O . CYS A 1 123 ? 13.733 17.080 -24.853 1.00 88.38 123 CYS A O 1
ATOM 921 N N . ALA A 1 124 ? 12.239 17.491 -26.479 1.00 86.88 124 ALA A N 1
ATOM 922 C CA . ALA A 1 124 ? 12.700 18.848 -26.774 1.00 86.88 124 ALA A CA 1
ATOM 923 C C . ALA A 1 124 ? 12.448 19.846 -25.629 1.00 86.88 124 ALA A C 1
ATOM 925 O O . ALA A 1 124 ? 13.169 20.829 -25.503 1.00 86.88 124 ALA A O 1
ATOM 926 N N . SER A 1 125 ? 11.433 19.601 -24.795 1.00 80.81 125 SER A N 1
ATOM 927 C CA . SER A 1 125 ? 11.067 20.466 -23.662 1.00 80.81 125 SER A CA 1
ATOM 928 C C . SER A 1 125 ? 11.787 20.137 -22.347 1.00 80.81 125 SER A C 1
ATOM 930 O O . SER A 1 125 ? 11.530 20.784 -21.329 1.00 80.81 125 SER A O 1
ATOM 932 N N . LEU A 1 126 ? 12.638 19.105 -22.316 1.00 81.00 126 LEU A N 1
ATOM 933 C CA . LEU A 1 126 ? 13.343 18.708 -21.098 1.00 81.00 126 LEU A CA 1
ATOM 934 C C . LEU A 1 126 ? 14.269 19.833 -20.619 1.00 81.00 126 LEU A C 1
ATOM 936 O O . LEU A 1 126 ? 15.126 20.308 -21.356 1.00 81.00 126 LEU A O 1
ATOM 940 N N . GLY A 1 127 ? 14.103 20.240 -19.359 1.00 69.50 127 GLY A N 1
ATOM 941 C CA . GLY A 1 127 ? 14.866 21.335 -18.750 1.00 69.50 127 GLY A CA 1
ATOM 942 C C . GLY A 1 127 ? 14.195 22.708 -18.834 1.00 69.50 127 GLY A C 1
ATOM 943 O O . GLY A 1 127 ? 14.587 23.601 -18.085 1.00 69.50 127 GLY A O 1
ATOM 944 N N . GLU A 1 128 ? 13.146 22.863 -19.643 1.00 69.69 128 GLU A N 1
ATOM 945 C CA . GLU A 1 128 ? 12.364 24.100 -19.708 1.00 69.69 128 GLU A CA 1
ATOM 946 C C . GLU A 1 128 ? 11.309 24.163 -18.580 1.00 69.69 128 GLU A C 1
ATOM 948 O O . GLU A 1 128 ? 10.662 23.153 -18.263 1.00 69.69 128 GLU A O 1
ATOM 953 N N . PRO A 1 129 ? 11.067 25.335 -17.959 1.00 56.91 129 PRO A N 1
ATOM 954 C CA . PRO A 1 129 ? 9.966 25.510 -17.015 1.00 56.91 129 PRO A CA 1
ATOM 955 C C . PRO A 1 129 ? 8.615 25.374 -17.736 1.00 56.91 129 PRO A C 1
ATOM 957 O O . PRO A 1 129 ? 8.212 26.258 -18.492 1.00 56.91 129 PRO A O 1
ATOM 960 N N . ARG A 1 130 ? 7.868 24.288 -17.500 1.00 55.84 130 ARG A N 1
ATOM 961 C CA . ARG A 1 130 ? 6.491 24.176 -18.017 1.00 55.84 130 ARG A CA 1
ATOM 962 C C . ARG A 1 130 ? 5.544 25.085 -17.225 1.00 55.84 130 ARG A C 1
ATOM 964 O O . ARG A 1 130 ? 5.613 25.150 -15.997 1.00 55.84 130 ARG A O 1
ATOM 971 N N . SER A 1 131 ? 4.669 25.814 -17.921 1.00 46.06 131 SER A N 1
ATOM 972 C CA . SER A 1 131 ? 3.717 26.736 -17.293 1.00 46.06 131 SER A CA 1
ATOM 973 C C . SER A 1 131 ? 2.502 25.997 -16.703 1.00 46.06 131 SER A C 1
ATOM 975 O O . SER A 1 131 ? 2.022 25.020 -17.267 1.00 46.06 131 SER A O 1
ATOM 977 N N . ARG A 1 132 ? 2.018 26.523 -15.562 1.00 44.75 132 ARG A N 1
ATOM 978 C CA . ARG A 1 132 ? 0.995 26.007 -14.617 1.00 44.75 132 ARG A CA 1
ATOM 979 C C . ARG A 1 132 ? 1.466 24.896 -13.653 1.00 44.75 132 ARG A C 1
ATOM 981 O O . ARG A 1 132 ? 1.266 23.713 -13.874 1.00 44.75 132 ARG A O 1
ATOM 988 N N . ASN A 1 133 ? 1.995 25.346 -12.507 1.00 40.81 133 ASN A N 1
ATOM 989 C CA . ASN A 1 133 ? 2.026 24.664 -11.200 1.00 40.81 133 ASN A CA 1
ATOM 990 C C . ASN A 1 133 ? 2.680 23.271 -11.079 1.00 40.81 133 ASN A C 1
ATOM 992 O O . ASN A 1 133 ? 2.120 22.393 -10.428 1.00 40.81 133 ASN A O 1
ATOM 996 N N . LYS A 1 134 ? 3.907 23.112 -11.591 1.00 43.28 134 LYS A N 1
ATOM 997 C CA . LYS A 1 134 ? 5.081 22.513 -10.906 1.00 43.28 134 LYS A CA 1
ATOM 998 C C . LYS A 1 134 ? 6.200 22.308 -11.929 1.00 43.28 134 LYS A C 1
ATOM 1000 O O . LYS A 1 134 ? 5.961 21.938 -13.074 1.00 43.28 134 LYS A O 1
ATOM 1005 N N . THR A 1 135 ? 7.434 22.569 -11.522 1.00 40.62 135 THR A N 1
ATOM 1006 C CA . THR A 1 135 ? 8.636 22.286 -12.306 1.00 40.62 135 THR A CA 1
ATOM 1007 C C . THR A 1 135 ? 8.729 20.786 -12.594 1.00 40.62 135 THR A C 1
ATOM 1009 O O . THR A 1 135 ? 9.001 19.999 -11.696 1.00 40.62 135 THR A O 1
ATOM 1012 N N . VAL A 1 136 ? 8.567 20.386 -13.862 1.00 48.34 136 VAL A N 1
ATOM 1013 C CA . VAL A 1 136 ? 8.766 19.003 -14.372 1.00 48.34 136 VAL A CA 1
ATOM 1014 C C . VAL A 1 136 ? 10.135 18.414 -13.986 1.00 48.34 136 VAL A C 1
ATOM 1016 O O . VAL A 1 136 ? 10.330 17.204 -13.990 1.00 48.34 136 VAL A O 1
ATOM 1019 N N . VAL A 1 137 ? 11.079 19.267 -13.588 1.00 48.62 137 VAL A N 1
ATOM 1020 C CA . VAL A 1 137 ? 12.416 18.887 -13.130 1.00 48.62 137 VAL A CA 1
ATOM 1021 C C . VAL A 1 137 ? 12.399 18.078 -11.820 1.00 48.62 137 VAL A C 1
ATOM 1023 O O . VAL A 1 137 ? 13.356 17.358 -11.564 1.00 48.62 137 VAL A O 1
ATOM 1026 N N . ASP A 1 138 ? 11.354 18.167 -10.988 1.00 50.38 138 ASP A N 1
ATOM 1027 C CA . ASP A 1 138 ? 11.325 17.474 -9.684 1.00 50.38 138 ASP A CA 1
ATOM 1028 C C . ASP A 1 138 ? 10.848 16.005 -9.786 1.00 50.38 138 ASP A C 1
ATOM 1030 O O . ASP A 1 138 ? 11.246 15.170 -8.971 1.00 50.38 138 ASP A O 1
ATOM 1034 N N . ASP A 1 139 ? 10.106 15.677 -10.856 1.00 66.75 139 ASP A N 1
ATOM 1035 C CA . ASP A 1 139 ? 9.493 14.366 -11.154 1.00 66.75 139 ASP A CA 1
ATOM 1036 C C . ASP A 1 139 ? 10.018 13.742 -12.469 1.00 66.75 139 ASP A C 1
ATOM 1038 O O . ASP A 1 139 ? 9.409 12.837 -13.047 1.00 66.75 139 ASP A O 1
ATOM 1042 N N . SER A 1 140 ? 11.155 14.225 -12.971 1.00 73.88 140 SER A N 1
ATOM 1043 C CA . SER A 1 140 ? 11.694 13.864 -14.289 1.00 73.88 140 SER A CA 1
ATOM 1044 C C . SER A 1 140 ? 11.938 12.355 -14.461 1.00 73.88 140 SER A C 1
ATOM 1046 O O . SER A 1 140 ? 11.755 11.828 -15.559 1.00 73.88 140 SER A O 1
ATOM 1048 N N . GLY A 1 141 ? 12.245 11.629 -13.381 1.00 81.19 141 GLY A N 1
ATOM 1049 C CA . GLY A 1 141 ? 12.403 10.170 -13.392 1.00 81.19 141 GLY A CA 1
ATOM 1050 C C . GLY A 1 141 ? 11.184 9.398 -13.919 1.00 81.19 141 GLY A C 1
ATOM 1051 O O . GLY A 1 141 ? 11.356 8.360 -14.558 1.00 81.19 141 GLY A O 1
ATOM 1052 N N . PHE A 1 142 ? 9.957 9.906 -13.744 1.00 81.81 142 PHE A N 1
ATOM 1053 C CA . PHE A 1 142 ? 8.770 9.260 -14.321 1.00 81.81 142 PHE A CA 1
ATOM 1054 C C . PHE A 1 142 ? 8.712 9.438 -15.836 1.00 81.81 142 PHE A C 1
ATOM 1056 O O . PHE A 1 142 ? 8.453 8.469 -16.541 1.00 81.81 142 PHE A O 1
ATOM 1063 N N . THR A 1 143 ? 9.044 10.629 -16.347 1.00 84.81 143 THR A N 1
ATOM 1064 C CA . THR A 1 143 ? 9.210 10.845 -17.793 1.00 84.81 143 THR A CA 1
ATOM 1065 C C . THR A 1 143 ? 10.287 9.921 -18.354 1.00 84.81 143 THR A C 1
ATOM 1067 O O . THR A 1 143 ? 10.078 9.304 -19.394 1.00 84.81 143 THR A O 1
ATOM 1070 N N . MET A 1 144 ? 11.421 9.770 -17.656 1.00 90.25 144 MET A N 1
ATOM 1071 C CA . MET A 1 144 ? 12.479 8.842 -18.069 1.00 90.25 144 MET A CA 1
ATOM 1072 C C . MET A 1 144 ? 11.930 7.425 -18.244 1.00 90.25 144 MET A C 1
ATOM 1074 O O . MET A 1 144 ? 12.146 6.808 -19.282 1.00 90.25 144 MET A O 1
ATOM 1078 N N . MET A 1 145 ? 11.186 6.929 -17.253 1.00 89.62 145 MET A N 1
ATOM 1079 C CA . MET A 1 145 ? 10.581 5.601 -17.298 1.00 89.62 145 MET A CA 1
ATOM 1080 C C . MET A 1 145 ? 9.630 5.433 -18.495 1.00 89.62 145 MET A C 1
ATOM 1082 O O . MET A 1 145 ? 9.695 4.405 -19.165 1.00 89.62 145 MET A O 1
ATOM 1086 N N . GLU A 1 146 ? 8.804 6.435 -18.818 1.00 87.56 146 GLU A N 1
ATOM 1087 C CA . GLU A 1 146 ? 7.933 6.395 -20.005 1.00 87.56 146 GLU A CA 1
ATOM 1088 C C . GLU A 1 146 ? 8.721 6.229 -21.304 1.00 87.56 146 GLU A C 1
ATOM 1090 O O . GLU A 1 146 ? 8.435 5.340 -22.109 1.00 87.56 146 GLU A O 1
ATOM 1095 N N . LEU A 1 147 ? 9.750 7.058 -21.496 1.00 91.62 147 LEU A N 1
ATOM 1096 C CA . LEU A 1 147 ? 10.590 7.007 -22.692 1.00 91.62 147 LEU A CA 1
ATOM 1097 C C . LEU A 1 147 ? 11.321 5.662 -22.805 1.00 91.62 147 LEU A C 1
ATOM 1099 O O . LEU A 1 147 ? 11.415 5.091 -23.892 1.00 91.62 147 LEU A O 1
ATOM 1103 N N . VAL A 1 148 ? 11.804 5.133 -21.678 1.00 94.25 148 VAL A N 1
ATOM 1104 C CA . VAL A 1 148 ? 12.503 3.844 -21.611 1.00 94.25 148 VAL A CA 1
ATOM 1105 C C . VAL A 1 148 ? 11.567 2.677 -21.917 1.00 94.25 148 VAL A C 1
ATOM 1107 O O . VAL A 1 148 ? 11.975 1.769 -22.640 1.00 94.25 148 VAL A O 1
ATOM 1110 N N . ARG A 1 149 ? 10.319 2.695 -21.436 1.00 91.88 149 ARG A N 1
ATOM 1111 C CA . ARG A 1 149 ? 9.309 1.670 -21.759 1.00 91.88 149 ARG A CA 1
ATOM 1112 C C . ARG A 1 149 ? 8.967 1.664 -23.242 1.00 91.88 149 ARG A C 1
ATOM 1114 O O . ARG A 1 149 ? 8.966 0.600 -23.853 1.00 91.88 149 ARG A O 1
ATOM 1121 N N . VAL A 1 150 ? 8.742 2.838 -23.836 1.00 92.69 150 VAL A N 1
ATOM 1122 C CA . VAL A 1 150 ? 8.511 2.970 -25.284 1.00 92.69 150 VAL A CA 1
ATOM 1123 C C . VAL A 1 150 ? 9.702 2.436 -26.071 1.00 92.69 150 VAL A C 1
ATOM 1125 O O . VAL A 1 150 ? 9.515 1.636 -26.986 1.00 92.69 150 VAL A O 1
ATOM 1128 N N . TYR A 1 151 ? 10.920 2.841 -25.704 1.00 95.31 151 TYR A N 1
ATOM 1129 C CA . TYR A 1 151 ? 12.132 2.368 -26.364 1.00 95.31 151 TYR A CA 1
ATOM 1130 C C . TYR A 1 151 ? 12.257 0.843 -26.264 1.00 95.31 151 TYR A C 1
ATOM 1132 O O . TYR A 1 151 ? 12.386 0.181 -27.284 1.00 95.31 151 TYR A O 1
ATOM 1140 N N . ASN A 1 152 ? 12.154 0.261 -25.069 1.00 94.75 152 ASN A N 1
ATOM 1141 C CA . ASN A 1 152 ? 12.278 -1.188 -24.891 1.00 94.75 152 ASN A CA 1
ATOM 1142 C C . ASN A 1 152 ? 11.193 -1.973 -25.642 1.00 94.75 152 ASN A C 1
ATOM 1144 O O . ASN A 1 152 ? 11.500 -2.978 -26.275 1.00 94.75 152 ASN A O 1
ATOM 1148 N N . ALA A 1 153 ? 9.942 -1.509 -25.603 1.00 93.88 153 ALA A N 1
ATOM 1149 C CA . ALA A 1 153 ? 8.824 -2.218 -26.216 1.00 93.88 153 ALA A CA 1
ATOM 1150 C C . ALA A 1 153 ? 8.790 -2.099 -27.749 1.00 93.88 153 ALA A C 1
ATOM 1152 O O . ALA A 1 153 ? 8.300 -3.008 -28.416 1.00 93.88 153 ALA A O 1
ATOM 1153 N N . LEU A 1 154 ? 9.256 -0.977 -28.313 1.00 95.19 154 LEU A N 1
ATOM 1154 C CA . LEU A 1 154 ? 9.042 -0.633 -29.724 1.00 95.19 154 LEU A CA 1
ATOM 1155 C C . LEU A 1 154 ? 10.331 -0.370 -30.513 1.00 95.19 154 LEU A C 1
ATOM 1157 O O . LEU A 1 154 ? 10.253 0.007 -31.683 1.00 95.19 154 LEU A O 1
ATOM 1161 N N . ASN A 1 155 ? 11.523 -0.554 -29.940 1.00 91.69 155 ASN A N 1
ATOM 1162 C CA . ASN A 1 155 ? 12.756 -0.400 -30.709 1.00 91.69 155 ASN A CA 1
ATOM 1163 C C . ASN A 1 155 ? 12.800 -1.415 -31.866 1.00 91.69 155 ASN A C 1
ATOM 1165 O O . ASN A 1 155 ? 12.706 -2.621 -31.664 1.00 91.69 155 ASN A O 1
ATOM 1169 N N . GLY A 1 156 ? 12.927 -0.909 -33.095 1.00 89.25 156 GLY A N 1
ATOM 1170 C CA . GLY A 1 156 ? 12.855 -1.712 -34.322 1.00 89.25 156 GLY A CA 1
ATOM 1171 C C . GLY A 1 156 ? 11.437 -1.917 -34.874 1.00 89.25 156 GLY A C 1
ATOM 1172 O O . GLY A 1 156 ? 11.299 -2.403 -35.994 1.00 89.25 156 GLY A O 1
ATOM 1173 N N . SER A 1 157 ? 10.393 -1.505 -34.147 1.00 95.50 157 SER A N 1
ATOM 1174 C CA . SER A 1 157 ? 9.011 -1.480 -34.640 1.00 95.50 157 SER A CA 1
ATOM 1175 C C . SER A 1 157 ? 8.782 -0.291 -35.584 1.00 95.50 157 SER A C 1
ATOM 1177 O O . SER A 1 157 ? 9.275 0.802 -35.299 1.00 95.50 157 SER A O 1
ATOM 1179 N N . PRO A 1 158 ? 7.979 -0.440 -36.659 1.00 94.38 158 PRO A N 1
ATOM 1180 C CA . PRO A 1 158 ? 7.582 0.684 -37.509 1.00 94.38 158 PRO A CA 1
ATOM 1181 C C . PRO A 1 158 ? 6.692 1.707 -36.786 1.00 94.38 158 PRO A C 1
ATOM 1183 O O . PRO A 1 158 ? 6.547 2.822 -37.278 1.00 94.38 158 PRO A O 1
ATOM 1186 N N . LEU A 1 159 ? 6.107 1.352 -35.633 1.00 95.25 159 LEU A N 1
ATOM 1187 C CA . LEU A 1 159 ? 5.321 2.289 -34.827 1.00 95.25 159 LEU A CA 1
ATOM 1188 C C . LEU A 1 159 ? 6.197 3.409 -34.251 1.00 95.25 159 LEU A C 1
ATOM 1190 O O . LEU A 1 159 ? 5.756 4.551 -34.183 1.00 95.25 159 LEU A O 1
ATOM 1194 N N . LEU A 1 160 ? 7.438 3.112 -33.854 1.00 96.75 160 LEU A N 1
ATOM 1195 C CA . LEU A 1 160 ? 8.355 4.112 -33.312 1.00 96.75 160 LEU A CA 1
ATOM 1196 C C . LEU A 1 160 ? 9.164 4.747 -34.449 1.00 96.75 160 LEU A C 1
ATOM 1198 O O . LEU A 1 160 ? 10.095 4.142 -34.983 1.00 96.75 160 LEU A O 1
ATOM 1202 N N . GLU A 1 161 ? 8.829 5.987 -34.805 1.00 97.19 161 GLU A N 1
ATOM 1203 C CA . GLU A 1 161 ? 9.494 6.689 -35.903 1.00 97.19 161 GLU A CA 1
ATOM 1204 C C . GLU A 1 161 ? 10.999 6.863 -35.613 1.00 97.19 161 GLU A C 1
ATOM 1206 O O . GLU A 1 161 ? 11.366 7.205 -34.481 1.00 97.19 161 GLU A O 1
ATOM 1211 N N . PRO A 1 162 ? 11.888 6.722 -36.620 1.00 96.88 162 PRO A N 1
ATOM 1212 C CA . PRO A 1 162 ? 13.331 6.889 -36.431 1.00 96.88 162 PRO A CA 1
ATOM 1213 C C . PRO A 1 162 ? 13.712 8.210 -35.751 1.00 96.88 162 PRO A C 1
ATOM 1215 O O . PRO A 1 162 ? 14.514 8.204 -34.821 1.00 96.88 162 PRO A O 1
ATOM 1218 N N . ALA A 1 163 ? 13.067 9.316 -36.138 1.00 96.69 163 ALA A N 1
ATOM 1219 C CA . ALA A 1 163 ? 13.298 10.631 -35.541 1.00 96.69 163 ALA A CA 1
ATOM 1220 C C . ALA A 1 163 ? 12.875 10.702 -34.061 1.00 96.69 163 ALA A C 1
ATOM 1222 O O . ALA A 1 163 ? 13.529 11.366 -33.260 1.00 96.69 163 ALA A O 1
ATOM 1223 N N . THR A 1 164 ? 11.794 10.015 -33.670 1.00 95.94 164 THR A N 1
ATOM 1224 C CA . THR A 1 164 ? 11.389 9.916 -32.257 1.00 95.94 164 THR A CA 1
ATOM 1225 C C . THR A 1 164 ? 12.376 9.076 -31.472 1.00 95.94 164 THR A C 1
ATOM 1227 O O . THR A 1 164 ? 12.782 9.475 -30.386 1.00 95.94 164 THR A O 1
ATOM 1230 N N . ARG A 1 165 ? 12.794 7.931 -32.023 1.00 95.81 165 ARG A N 1
ATOM 1231 C CA . ARG A 1 165 ? 13.799 7.071 -31.395 1.00 95.81 165 ARG A CA 1
ATOM 1232 C C . ARG A 1 165 ? 15.083 7.852 -31.130 1.00 95.81 165 ARG A C 1
ATOM 1234 O O . ARG A 1 165 ? 15.574 7.824 -30.011 1.00 95.81 165 ARG A O 1
ATOM 1241 N N . GLU A 1 166 ? 15.595 8.570 -32.125 1.00 95.00 166 GLU A N 1
ATOM 1242 C CA . GLU A 1 166 ? 16.795 9.404 -31.986 1.00 95.00 166 GLU A CA 1
ATOM 1243 C C . GLU A 1 166 ? 16.628 10.487 -30.912 1.00 95.00 166 GLU A C 1
ATOM 1245 O O . GLU A 1 166 ? 17.507 10.633 -30.065 1.00 95.00 166 GLU A O 1
ATOM 1250 N N . ALA A 1 167 ? 15.483 11.178 -30.878 1.00 94.62 167 ALA A N 1
ATOM 1251 C CA . ALA A 1 167 ? 15.186 12.171 -29.843 1.00 94.62 167 ALA A CA 1
ATOM 1252 C C . ALA A 1 167 ? 15.144 11.562 -28.429 1.00 94.62 167 ALA A C 1
ATOM 1254 O O . ALA A 1 167 ? 15.656 12.163 -27.485 1.00 94.62 167 ALA A O 1
ATOM 1255 N N . ILE A 1 168 ? 14.571 10.362 -28.282 1.00 94.12 168 ILE A N 1
ATOM 1256 C CA . ILE A 1 168 ? 14.547 9.623 -27.013 1.00 94.12 168 ILE A CA 1
ATOM 1257 C C . ILE A 1 168 ? 15.966 9.263 -26.573 1.00 94.12 168 ILE A C 1
ATOM 1259 O O . ILE A 1 168 ? 16.331 9.530 -25.430 1.00 94.12 168 ILE A O 1
ATOM 1263 N N . VAL A 1 169 ? 16.772 8.679 -27.465 1.00 92.75 169 VAL A N 1
ATOM 1264 C CA . VAL A 1 169 ? 18.157 8.301 -27.151 1.00 92.75 169 VAL A CA 1
ATOM 1265 C C . VAL A 1 169 ? 18.972 9.525 -26.734 1.00 92.75 169 VAL A C 1
ATOM 1267 O O . VAL A 1 169 ? 19.649 9.482 -25.707 1.00 92.75 169 VAL A O 1
ATOM 1270 N N . ASP A 1 170 ? 18.873 10.626 -27.481 1.00 91.25 170 ASP A N 1
ATOM 1271 C CA . ASP A 1 170 ? 19.599 11.859 -27.174 1.00 91.25 170 ASP A CA 1
ATOM 1272 C C . ASP A 1 170 ? 19.204 12.427 -25.801 1.00 91.25 170 ASP A C 1
ATOM 1274 O O . ASP A 1 170 ? 20.074 12.697 -24.966 1.00 91.25 170 ASP A O 1
ATOM 1278 N N . ALA A 1 171 ? 17.898 12.502 -25.522 1.00 91.31 171 ALA A N 1
ATOM 1279 C CA . ALA A 1 171 ? 17.371 12.935 -24.233 1.00 91.31 171 ALA A CA 1
ATOM 1280 C C . ALA A 1 171 ? 17.884 12.069 -23.071 1.00 91.31 171 ALA A C 1
ATOM 1282 O O . ALA A 1 171 ? 18.399 12.604 -22.089 1.00 91.31 171 ALA A O 1
ATOM 1283 N N . LEU A 1 172 ? 17.785 10.739 -23.186 1.00 90.38 172 LEU A N 1
ATOM 1284 C CA . LEU A 1 172 ? 18.185 9.793 -22.136 1.00 90.38 172 LEU A CA 1
ATOM 1285 C C . LEU A 1 172 ? 19.693 9.822 -21.838 1.00 90.38 172 LEU A C 1
ATOM 1287 O O . LEU A 1 172 ? 20.091 9.542 -20.706 1.00 90.38 172 LEU A O 1
ATOM 1291 N N . CYS A 1 173 ? 20.527 10.181 -22.818 1.00 87.06 173 CYS A N 1
ATOM 1292 C CA . CYS A 1 173 ? 21.979 10.270 -22.641 1.00 87.06 173 CYS A CA 1
ATOM 1293 C C . CYS A 1 173 ? 22.437 11.606 -22.033 1.00 87.06 173 CYS A C 1
ATOM 1295 O O . CYS A 1 173 ? 23.441 11.647 -21.311 1.00 87.06 173 CYS A O 1
ATOM 1297 N N . ARG A 1 174 ? 21.735 12.707 -22.340 1.00 86.00 174 ARG A N 1
ATOM 1298 C CA . ARG A 1 174 ? 22.193 14.073 -22.030 1.00 86.00 174 ARG A CA 1
ATOM 1299 C C . ARG A 1 174 ? 21.486 14.735 -20.858 1.00 86.00 174 ARG A C 1
ATOM 1301 O O . ARG A 1 174 ? 22.107 15.569 -20.200 1.00 86.00 174 ARG A O 1
ATOM 1308 N N . PHE A 1 175 ? 20.223 14.404 -20.609 1.00 88.94 175 PHE A N 1
ATOM 1309 C CA . PHE A 1 175 ? 19.445 15.015 -19.538 1.00 88.94 175 PHE A CA 1
ATOM 1310 C C . PHE A 1 175 ? 19.589 14.224 -18.231 1.00 88.94 175 PHE A C 1
ATOM 1312 O O . PHE A 1 175 ? 19.535 12.994 -18.227 1.00 88.94 175 PHE A O 1
ATOM 1319 N N . ASP A 1 176 ? 19.778 14.929 -17.114 1.00 88.31 176 ASP A N 1
ATOM 1320 C CA . ASP A 1 176 ? 19.838 14.314 -15.786 1.00 88.31 176 ASP A CA 1
ATOM 1321 C C . ASP A 1 176 ? 18.425 14.142 -15.218 1.00 88.31 176 ASP A C 1
ATOM 1323 O O . ASP A 1 176 ? 17.772 15.100 -14.800 1.00 88.31 176 ASP A O 1
ATOM 1327 N N . PHE A 1 177 ? 17.957 12.895 -15.211 1.00 88.19 177 PHE A N 1
ATOM 1328 C CA . PHE A 1 177 ? 16.652 12.512 -14.674 1.00 88.19 177 PHE A CA 1
ATOM 1329 C C . PHE A 1 177 ? 16.695 12.128 -13.187 1.00 88.19 177 PHE A C 1
ATOM 1331 O O . PHE A 1 177 ? 15.716 11.586 -12.667 1.00 88.19 177 PHE A O 1
ATOM 1338 N N . SER A 1 178 ? 17.819 12.361 -12.498 1.00 85.12 178 SER A N 1
ATOM 1339 C CA . SER A 1 178 ? 17.948 12.035 -11.077 1.00 85.12 178 SER A CA 1
ATOM 1340 C C . SER A 1 178 ? 16.851 12.743 -10.272 1.00 85.12 178 SER A C 1
ATOM 1342 O O . SER A 1 178 ? 16.673 13.958 -10.410 1.00 85.12 178 SER A O 1
ATOM 1344 N N . PRO A 1 179 ? 16.101 12.018 -9.423 1.00 78.00 179 PRO A N 1
ATOM 1345 C CA . PRO A 1 179 ? 14.984 12.609 -8.709 1.00 78.00 179 PRO A CA 1
ATOM 1346 C C . PRO A 1 179 ? 15.494 13.613 -7.673 1.00 78.00 179 PRO A C 1
ATOM 1348 O O . PRO A 1 179 ? 16.459 13.350 -6.952 1.00 78.00 179 PRO A O 1
ATOM 1351 N N . LYS A 1 180 ? 14.819 14.761 -7.559 1.00 70.69 180 LYS A N 1
ATOM 1352 C CA . LYS A 1 180 ? 15.124 15.746 -6.505 1.00 70.69 180 LYS A CA 1
ATOM 1353 C C . LYS A 1 180 ? 14.499 15.386 -5.159 1.00 70.69 180 LYS A C 1
ATOM 1355 O O . LYS A 1 180 ? 14.946 15.868 -4.120 1.00 70.69 180 LYS A O 1
ATOM 1360 N N . HIS A 1 181 ? 13.484 14.524 -5.185 1.00 64.00 181 HIS A N 1
ATOM 1361 C CA . HIS A 1 181 ? 12.844 13.932 -4.016 1.00 64.00 181 HIS A CA 1
ATOM 1362 C C . HIS A 1 181 ? 13.321 12.484 -3.843 1.00 64.00 181 HIS A C 1
ATOM 1364 O O . HIS A 1 181 ? 13.223 11.681 -4.765 1.00 64.00 181 HIS A O 1
ATOM 1370 N N . GLY A 1 182 ? 13.846 12.138 -2.667 1.00 68.69 182 GLY A N 1
ATOM 1371 C CA . GLY A 1 182 ? 14.491 10.843 -2.415 1.00 68.69 182 GLY A CA 1
ATOM 1372 C C . GLY A 1 182 ? 13.570 9.734 -1.898 1.00 68.69 182 GLY A C 1
ATOM 1373 O O . GLY A 1 182 ? 14.059 8.825 -1.235 1.00 68.69 182 GLY A O 1
ATOM 1374 N N . SER A 1 183 ? 12.254 9.804 -2.125 1.00 78.56 183 SER A N 1
ATOM 1375 C CA . SER A 1 183 ? 11.343 8.734 -1.686 1.00 78.56 183 SER A CA 1
ATOM 1376 C C . SER A 1 183 ? 11.614 7.420 -2.423 1.00 78.56 183 SER A C 1
ATOM 1378 O O . SER A 1 183 ? 12.056 7.423 -3.574 1.00 78.56 183 SER A O 1
ATOM 1380 N N . GLU A 1 184 ? 11.287 6.308 -1.773 1.00 85.19 184 GLU A N 1
ATOM 1381 C CA . GLU A 1 184 ? 11.547 4.939 -2.229 1.00 85.19 184 GLU A CA 1
ATOM 1382 C C . GLU A 1 184 ? 11.097 4.670 -3.674 1.00 85.19 184 GLU A C 1
ATOM 1384 O O . GLU A 1 184 ? 11.921 4.266 -4.498 1.00 85.19 184 GLU A O 1
ATOM 1389 N N . ASN A 1 185 ? 9.837 4.968 -4.020 1.00 85.06 185 ASN A N 1
ATOM 1390 C CA . ASN A 1 185 ? 9.324 4.770 -5.378 1.00 85.06 185 ASN A CA 1
ATOM 1391 C C . ASN A 1 185 ? 10.082 5.591 -6.441 1.00 85.06 185 ASN A C 1
ATOM 1393 O O . ASN A 1 185 ? 10.384 5.065 -7.510 1.00 85.06 185 ASN A O 1
ATOM 1397 N N . HIS A 1 186 ? 10.440 6.851 -6.161 1.00 84.69 186 HIS A N 1
ATOM 1398 C CA . HIS A 1 186 ? 11.134 7.717 -7.127 1.00 84.69 186 HIS A CA 1
ATOM 1399 C C . HIS A 1 186 ? 12.508 7.158 -7.495 1.00 84.69 186 HIS A C 1
ATOM 1401 O O . HIS A 1 186 ? 12.896 7.151 -8.664 1.00 84.69 186 HIS A O 1
ATOM 1407 N N . LEU A 1 187 ? 13.251 6.689 -6.495 1.00 86.75 187 LEU A N 1
ATOM 1408 C CA . LEU A 1 187 ? 14.590 6.149 -6.698 1.00 86.75 187 LEU A CA 1
ATOM 1409 C C . LEU A 1 187 ? 14.549 4.762 -7.341 1.00 86.75 187 LEU A C 1
ATOM 1411 O O . LEU A 1 187 ? 15.331 4.517 -8.257 1.00 86.75 187 LEU A O 1
ATOM 1415 N N . LEU A 1 188 ? 13.601 3.899 -6.954 1.00 90.31 188 LEU A N 1
ATOM 1416 C CA . LEU A 1 188 ? 13.376 2.620 -7.633 1.00 90.31 188 LEU A CA 1
ATOM 1417 C C . LEU A 1 188 ? 13.051 2.828 -9.120 1.00 90.31 188 LEU A C 1
ATOM 1419 O O . LEU A 1 188 ? 13.653 2.175 -9.976 1.00 90.31 188 LEU A O 1
ATOM 1423 N N . VAL A 1 189 ? 12.148 3.762 -9.435 1.00 90.38 189 VAL A N 1
ATOM 1424 C CA . VAL A 1 189 ? 11.795 4.135 -10.814 1.00 90.38 189 VAL A CA 1
ATOM 1425 C C . VAL A 1 189 ? 13.018 4.655 -11.564 1.00 90.38 189 VAL A C 1
ATOM 1427 O O . VAL A 1 189 ? 13.304 4.186 -12.662 1.00 90.38 189 VAL A O 1
ATOM 1430 N N . PHE A 1 190 ? 13.785 5.567 -10.969 1.00 91.25 190 PHE A N 1
ATOM 1431 C CA . PHE A 1 190 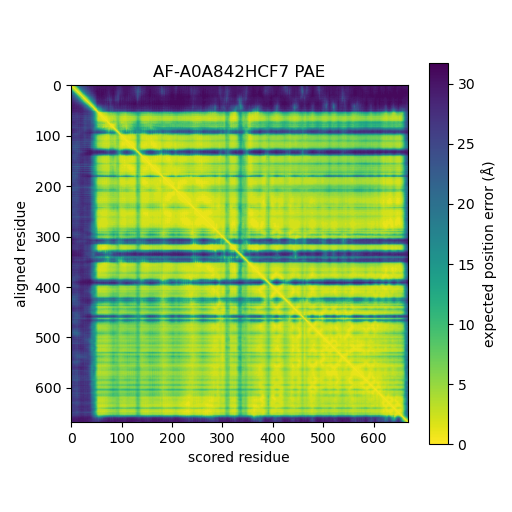? 14.974 6.126 -11.608 1.00 91.25 190 PHE A CA 1
ATOM 1432 C C . PHE A 1 190 ? 16.047 5.067 -11.898 1.00 91.25 190 PHE A C 1
ATOM 1434 O O . PHE A 1 190 ? 16.528 4.979 -13.027 1.00 91.25 190 PHE A O 1
ATOM 1441 N N . TRP A 1 191 ? 16.409 4.234 -10.916 1.00 93.50 191 TRP A N 1
ATOM 1442 C CA . TRP A 1 191 ? 17.411 3.180 -11.114 1.00 93.50 191 TRP A CA 1
ATOM 1443 C C . T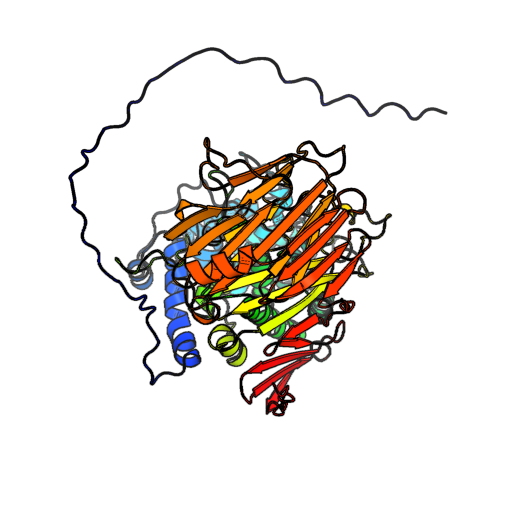RP A 1 191 ? 16.958 2.149 -12.136 1.00 93.50 191 TRP A C 1
ATOM 1445 O O . TRP A 1 191 ? 17.761 1.731 -12.963 1.00 93.50 191 TRP A O 1
ATOM 1455 N N . THR A 1 192 ? 15.676 1.783 -12.119 1.00 96.06 192 THR A N 1
ATOM 1456 C CA . THR A 1 192 ? 15.093 0.881 -13.116 1.00 96.06 192 THR A CA 1
ATOM 1457 C C . THR A 1 192 ? 15.209 1.474 -14.517 1.00 96.06 192 THR A C 1
ATOM 1459 O O . THR A 1 192 ? 15.741 0.825 -15.412 1.00 96.06 192 THR A O 1
ATOM 1462 N N . ALA A 1 193 ? 14.772 2.721 -14.714 1.00 95.12 193 ALA A N 1
ATOM 1463 C CA . ALA A 1 193 ? 14.817 3.367 -16.023 1.00 95.12 193 ALA A CA 1
ATOM 1464 C C . ALA A 1 193 ? 16.259 3.504 -16.538 1.00 95.12 193 ALA A C 1
ATOM 1466 O O . ALA A 1 193 ? 16.536 3.181 -17.695 1.00 95.12 193 ALA A O 1
ATOM 1467 N N . ARG A 1 194 ? 17.193 3.931 -15.677 1.00 95.44 194 ARG A N 1
ATOM 1468 C CA . ARG A 1 194 ? 18.607 4.089 -16.040 1.00 95.44 194 ARG A CA 1
ATOM 1469 C C . ARG A 1 194 ? 19.276 2.755 -16.358 1.00 95.44 194 ARG A C 1
ATOM 1471 O O . ARG A 1 194 ? 19.970 2.674 -17.366 1.00 95.44 194 ARG A O 1
ATOM 1478 N N . TYR A 1 195 ? 19.015 1.711 -15.573 1.00 97.69 195 TYR A N 1
ATOM 1479 C CA . TYR A 1 195 ? 19.473 0.351 -15.859 1.00 97.69 195 TYR A CA 1
ATOM 1480 C C . TYR A 1 195 ? 18.986 -0.134 -17.232 1.00 97.69 195 TYR A C 1
ATOM 1482 O O . TYR A 1 195 ? 19.794 -0.515 -18.083 1.00 97.69 195 TYR A O 1
ATOM 1490 N N . LEU A 1 196 ? 17.671 -0.063 -17.466 1.00 97.38 196 LEU A N 1
ATOM 1491 C CA . LEU A 1 196 ? 17.030 -0.630 -18.651 1.00 97.38 196 LEU A CA 1
ATOM 1492 C C . LEU A 1 196 ? 17.448 0.051 -19.955 1.00 97.38 196 LEU A C 1
ATOM 1494 O O . LEU A 1 196 ? 17.463 -0.618 -20.984 1.00 97.38 196 LEU A O 1
ATOM 1498 N N . ILE A 1 197 ? 17.780 1.347 -19.952 1.00 94.94 197 ILE A N 1
ATOM 1499 C CA . ILE A 1 197 ? 18.345 1.993 -21.148 1.00 94.94 197 ILE A CA 1
ATOM 1500 C C . ILE A 1 197 ? 19.837 1.703 -21.307 1.00 94.94 197 ILE A C 1
ATOM 1502 O O . ILE A 1 197 ? 20.298 1.450 -22.418 1.00 94.94 197 ILE A O 1
ATOM 1506 N N . ALA A 1 198 ? 20.591 1.707 -20.207 1.00 96.25 198 ALA A N 1
ATOM 1507 C CA . ALA A 1 198 ? 22.040 1.572 -20.237 1.00 96.25 198 ALA A CA 1
ATOM 1508 C C . ALA A 1 198 ? 22.496 0.206 -20.780 1.00 96.25 198 ALA A C 1
ATOM 1510 O O . ALA A 1 198 ? 23.483 0.150 -21.513 1.00 96.25 198 ALA A O 1
ATOM 1511 N N . GLN A 1 199 ? 21.745 -0.870 -20.510 1.00 96.31 199 GLN A N 1
ATOM 1512 C CA . GLN A 1 199 ? 22.023 -2.207 -21.063 1.00 96.31 199 GLN A CA 1
ATOM 1513 C C . GLN A 1 199 ? 21.958 -2.264 -22.603 1.00 96.31 199 GLN A C 1
ATOM 1515 O O . GLN A 1 199 ? 22.651 -3.072 -23.212 1.00 96.31 199 GLN A O 1
ATOM 1520 N N . HIS A 1 200 ? 21.182 -1.386 -23.253 1.00 94.25 200 HIS A N 1
ATOM 1521 C CA . HIS A 1 200 ? 21.088 -1.331 -24.722 1.00 94.25 200 HIS A CA 1
ATOM 1522 C C . HIS A 1 200 ? 22.204 -0.513 -25.371 1.00 94.25 200 HIS A C 1
ATOM 1524 O O . HIS A 1 200 ? 22.348 -0.534 -26.592 1.00 94.25 200 HIS A O 1
ATOM 1530 N N . MET A 1 201 ? 22.961 0.250 -24.582 1.00 93.75 201 MET A N 1
ATOM 1531 C CA . MET A 1 201 ? 23.921 1.239 -25.075 1.00 93.75 201 MET A CA 1
ATOM 1532 C C . MET A 1 201 ? 25.254 1.147 -24.318 1.00 93.75 201 MET A C 1
ATOM 1534 O O . MET A 1 201 ? 25.702 2.149 -23.754 1.00 93.75 201 MET A O 1
ATOM 1538 N N . PRO A 1 202 ? 25.903 -0.034 -24.284 1.00 95.75 202 PRO A N 1
ATOM 1539 C CA . PRO A 1 202 ? 27.039 -0.288 -23.399 1.00 95.75 202 PRO A CA 1
ATOM 1540 C C . PRO A 1 202 ? 28.209 0.678 -23.620 1.00 95.75 202 PRO A C 1
ATOM 1542 O O . PRO A 1 202 ? 28.828 1.112 -22.650 1.00 95.75 202 PRO A O 1
ATOM 1545 N N . ASP A 1 203 ? 28.459 1.069 -24.871 1.00 96.56 203 ASP A N 1
ATOM 1546 C CA . ASP A 1 203 ? 29.587 1.925 -25.256 1.00 96.56 203 ASP A CA 1
ATOM 1547 C C . ASP A 1 203 ? 29.255 3.428 -25.244 1.00 96.56 203 ASP A C 1
ATOM 1549 O O . ASP A 1 203 ? 30.140 4.269 -25.415 1.00 96.56 203 ASP A O 1
ATOM 1553 N N . VAL A 1 204 ? 27.983 3.798 -25.054 1.00 94.62 204 VAL A N 1
ATOM 1554 C CA . VAL A 1 204 ? 27.562 5.206 -25.043 1.00 94.62 204 VAL A CA 1
ATOM 1555 C C . VAL A 1 204 ? 27.930 5.844 -23.711 1.00 94.62 204 VAL A C 1
ATOM 1557 O O . VAL A 1 204 ? 27.675 5.289 -22.644 1.00 94.62 204 VAL A O 1
ATOM 1560 N N . VAL A 1 205 ? 28.502 7.044 -23.774 1.00 93.56 205 VAL A N 1
ATOM 1561 C CA . VAL A 1 205 ? 28.811 7.858 -22.597 1.00 93.56 205 VAL A CA 1
ATOM 1562 C C . VAL A 1 205 ? 27.600 8.708 -22.228 1.00 93.56 205 VAL A C 1
ATOM 1564 O O . VAL A 1 205 ? 27.182 9.583 -22.986 1.00 93.56 205 VAL A O 1
ATOM 1567 N N . PHE A 1 206 ? 27.076 8.498 -21.025 1.00 92.94 206 PHE A N 1
ATOM 1568 C CA . PHE A 1 206 ? 25.983 9.283 -20.470 1.00 92.94 206 PHE A CA 1
ATOM 1569 C C . PHE A 1 206 ? 26.556 10.513 -19.759 1.00 92.94 206 PHE A C 1
ATOM 1571 O O . PHE A 1 206 ? 26.951 10.460 -18.587 1.00 92.94 206 PHE A O 1
ATOM 1578 N N . SER A 1 207 ? 26.613 11.646 -20.465 1.00 87.69 207 SER A N 1
ATOM 1579 C CA . SER A 1 207 ? 27.192 12.891 -19.941 1.00 87.69 207 SER A CA 1
ATOM 1580 C C . SER A 1 207 ? 26.475 13.396 -18.687 1.00 87.69 207 SER A C 1
ATOM 1582 O O . SER A 1 207 ? 27.123 13.956 -17.804 1.00 87.69 207 SER A O 1
ATOM 1584 N N . ALA A 1 208 ? 25.168 13.135 -18.572 1.00 85.62 208 ALA A N 1
ATOM 1585 C CA . ALA A 1 208 ? 24.364 13.464 -17.394 1.00 85.62 208 ALA A CA 1
ATOM 1586 C C . ALA A 1 208 ? 24.837 12.753 -16.112 1.00 85.62 208 ALA A C 1
ATOM 1588 O O . ALA A 1 208 ? 24.712 13.286 -15.014 1.00 85.62 208 ALA A O 1
ATOM 1589 N N . TYR A 1 209 ? 25.433 11.562 -16.232 1.00 90.31 209 TYR A N 1
ATOM 1590 C CA . TYR A 1 209 ? 25.744 10.692 -15.094 1.00 90.31 209 TYR A CA 1
ATOM 1591 C C . TYR A 1 209 ? 27.248 10.561 -14.868 1.00 90.31 209 TYR A C 1
ATOM 1593 O O . TYR A 1 209 ? 27.794 9.460 -14.774 1.00 90.31 209 TYR A O 1
ATOM 1601 N N . LYS A 1 210 ? 27.919 11.713 -14.741 1.00 88.38 210 LYS A N 1
ATOM 1602 C CA . LYS A 1 210 ? 29.373 11.825 -14.509 1.00 88.38 210 LYS A CA 1
ATOM 1603 C C . LYS A 1 210 ? 30.218 11.188 -15.623 1.00 88.38 210 LYS A C 1
ATOM 1605 O O . LYS A 1 210 ? 31.316 10.714 -15.352 1.00 88.38 210 LYS A O 1
ATOM 1610 N N . GLY A 1 211 ? 29.705 11.167 -16.855 1.00 86.44 211 GLY A N 1
ATOM 1611 C CA . GLY A 1 211 ? 30.416 10.624 -18.015 1.00 86.44 211 GLY A CA 1
ATOM 1612 C C . GLY A 1 211 ? 30.633 9.110 -17.970 1.00 86.44 211 GLY A C 1
ATOM 1613 O O . GLY A 1 211 ? 31.551 8.619 -18.620 1.00 86.44 211 GLY A O 1
ATOM 1614 N N . LYS A 1 212 ? 29.820 8.375 -17.202 1.00 94.31 212 LYS A N 1
ATOM 1615 C CA . LYS A 1 212 ? 29.856 6.909 -17.179 1.00 94.31 212 LYS A CA 1
ATOM 1616 C C . LYS A 1 212 ? 29.358 6.328 -18.496 1.00 94.31 212 LYS A C 1
ATOM 1618 O O . LYS A 1 212 ? 28.456 6.884 -19.126 1.00 94.31 212 LYS A O 1
ATOM 1623 N N . THR A 1 213 ? 29.914 5.189 -18.878 1.00 96.62 213 THR A N 1
ATOM 1624 C CA . THR A 1 213 ? 29.414 4.393 -20.004 1.00 96.62 213 THR A CA 1
ATOM 1625 C C . THR A 1 213 ? 28.114 3.674 -19.634 1.00 96.62 213 THR A C 1
ATOM 1627 O O . THR A 1 213 ? 27.833 3.441 -18.452 1.00 96.62 213 THR A O 1
ATOM 1630 N N . GLY A 1 214 ? 27.320 3.281 -20.630 1.00 96.88 214 GLY A N 1
ATOM 1631 C CA . GLY A 1 214 ? 26.144 2.440 -20.408 1.00 96.88 214 GLY A CA 1
ATOM 1632 C C . GLY A 1 214 ? 26.496 1.124 -19.710 1.00 96.88 214 GLY A C 1
ATOM 1633 O O . GLY A 1 214 ? 25.803 0.724 -18.781 1.00 96.88 214 GLY A O 1
ATOM 1634 N N . ALA A 1 215 ? 27.629 0.501 -20.046 1.00 97.81 215 ALA A N 1
ATOM 1635 C CA . ALA A 1 215 ? 28.083 -0.722 -19.384 1.00 97.81 215 ALA A CA 1
ATOM 1636 C C . ALA A 1 215 ? 28.357 -0.509 -17.882 1.00 97.81 215 ALA A C 1
ATOM 1638 O O . ALA A 1 215 ? 27.998 -1.344 -17.048 1.00 97.81 215 ALA A O 1
ATOM 1639 N N . GLU A 1 216 ? 28.956 0.625 -17.508 1.00 97.62 216 GLU A N 1
ATOM 1640 C CA . GLU A 1 216 ? 29.179 0.976 -16.102 1.00 97.62 216 GLU A CA 1
ATOM 1641 C C . GLU A 1 216 ? 27.870 1.233 -15.353 1.00 97.62 216 GLU A C 1
ATOM 1643 O O . GLU A 1 216 ? 27.718 0.763 -14.223 1.00 97.62 216 GLU A O 1
ATOM 1648 N N . LEU A 1 217 ? 26.929 1.955 -15.971 1.00 96.62 217 LEU A N 1
ATOM 1649 C CA . LEU A 1 217 ? 25.624 2.256 -15.377 1.00 96.62 217 LEU A CA 1
ATOM 1650 C C . LEU A 1 217 ? 24.760 1.003 -15.223 1.00 96.62 217 LEU A C 1
ATOM 1652 O O . LEU A 1 217 ? 24.229 0.774 -14.139 1.00 96.62 217 LEU A O 1
ATOM 1656 N N . ALA A 1 218 ? 24.676 0.166 -16.260 1.00 97.75 218 ALA A N 1
ATOM 1657 C CA . ALA A 1 218 ? 23.927 -1.086 -16.231 1.00 97.75 218 ALA A CA 1
ATOM 1658 C C . ALA A 1 218 ? 24.439 -2.012 -15.118 1.00 97.75 218 ALA A C 1
ATOM 1660 O O . ALA A 1 218 ? 23.651 -2.549 -14.341 1.00 97.75 218 ALA A O 1
ATOM 1661 N N . ARG A 1 219 ? 25.764 -2.135 -14.969 1.00 97.44 219 ARG A N 1
ATOM 1662 C CA . ARG A 1 219 ? 26.367 -2.920 -13.884 1.00 97.44 219 ARG A CA 1
ATOM 1663 C C . ARG A 1 219 ? 26.081 -2.323 -12.505 1.00 97.44 219 ARG A C 1
ATOM 1665 O O . ARG A 1 219 ? 25.737 -3.057 -11.584 1.00 97.44 219 ARG A O 1
ATOM 1672 N N . GLU A 1 220 ? 26.246 -1.012 -12.328 1.00 95.06 220 GLU A N 1
ATOM 1673 C CA . GLU A 1 220 ? 26.017 -0.358 -11.032 1.00 95.06 220 GLU A CA 1
ATOM 1674 C C . GLU A 1 220 ? 24.560 -0.466 -10.580 1.00 95.06 220 GLU A C 1
ATOM 1676 O O . GLU A 1 220 ? 24.299 -0.831 -9.429 1.00 95.06 220 GLU A O 1
ATOM 1681 N N . ASP A 1 221 ? 23.624 -0.134 -11.468 1.00 95.44 221 ASP A N 1
ATOM 1682 C CA . ASP A 1 221 ? 22.206 -0.122 -11.135 1.00 95.44 221 ASP A CA 1
ATOM 1683 C C . ASP A 1 221 ? 21.633 -1.530 -11.052 1.00 95.44 221 ASP A C 1
ATOM 1685 O O . ASP A 1 221 ? 20.863 -1.782 -10.132 1.00 95.44 221 ASP A O 1
ATOM 1689 N N . GLY A 1 222 ? 22.057 -2.470 -11.903 1.00 97.25 222 GLY A N 1
ATOM 1690 C CA . GLY A 1 222 ? 21.657 -3.875 -11.789 1.00 97.25 222 GLY A CA 1
ATOM 1691 C C . GLY A 1 222 ? 22.019 -4.451 -10.417 1.00 97.25 222 GLY A C 1
ATOM 1692 O O . GLY A 1 222 ? 21.167 -4.984 -9.705 1.00 97.25 222 GLY A O 1
ATOM 1693 N N . GLU A 1 223 ? 23.256 -4.234 -9.964 1.00 95.50 223 GLU A N 1
ATOM 1694 C CA . GLU A 1 223 ? 23.696 -4.653 -8.630 1.00 95.50 223 GLU A CA 1
ATOM 1695 C C . GLU A 1 223 ? 22.966 -3.915 -7.498 1.00 95.50 223 GLU A C 1
ATOM 1697 O O . GLU A 1 223 ? 22.669 -4.494 -6.448 1.00 95.50 223 GLU A O 1
ATOM 1702 N N . ARG A 1 224 ? 22.655 -2.628 -7.685 1.00 93.50 224 ARG A N 1
ATOM 1703 C CA . ARG A 1 224 ? 21.864 -1.858 -6.718 1.00 93.50 224 ARG A CA 1
ATOM 1704 C C . ARG A 1 224 ? 20.438 -2.398 -6.605 1.00 93.50 224 ARG A C 1
ATOM 1706 O O . ARG A 1 224 ? 19.973 -2.599 -5.487 1.00 93.50 224 ARG A O 1
ATOM 1713 N N . LEU A 1 225 ? 19.776 -2.656 -7.728 1.00 95.88 225 LEU A N 1
ATOM 1714 C CA . LEU A 1 225 ? 18.405 -3.159 -7.799 1.00 95.88 225 LEU A CA 1
ATOM 1715 C C . LEU A 1 225 ? 18.292 -4.554 -7.178 1.00 95.88 225 LEU A C 1
ATOM 1717 O O . LEU A 1 225 ? 17.409 -4.773 -6.353 1.00 95.88 225 LEU A O 1
ATOM 1721 N N . LYS A 1 226 ? 19.235 -5.463 -7.464 1.00 97.44 226 LYS A N 1
ATOM 1722 C CA . LYS A 1 226 ? 19.279 -6.791 -6.827 1.00 97.44 226 LYS A CA 1
ATOM 1723 C C . LYS A 1 226 ? 19.403 -6.696 -5.307 1.00 97.44 226 LYS A C 1
ATOM 1725 O O . LYS A 1 226 ? 18.656 -7.355 -4.584 1.00 97.44 226 LYS A O 1
ATOM 1730 N N . ARG A 1 227 ? 20.303 -5.842 -4.796 1.00 93.62 227 ARG A N 1
ATOM 1731 C CA . ARG A 1 227 ? 20.422 -5.598 -3.345 1.00 93.62 227 ARG A CA 1
ATOM 1732 C C . ARG A 1 227 ? 19.152 -4.994 -2.755 1.00 93.62 227 ARG A C 1
ATOM 1734 O O . ARG A 1 227 ? 18.745 -5.406 -1.673 1.00 93.62 227 ARG A O 1
ATOM 1741 N N . PHE A 1 228 ? 18.532 -4.049 -3.458 1.00 92.56 228 PHE A N 1
ATOM 1742 C CA . PHE A 1 228 ? 17.305 -3.397 -3.015 1.00 92.56 228 PHE A CA 1
ATOM 1743 C C . PHE A 1 228 ? 16.142 -4.391 -2.913 1.00 92.56 228 PHE A C 1
ATOM 1745 O O . PHE A 1 228 ? 15.530 -4.495 -1.855 1.00 92.56 228 PHE A O 1
ATOM 1752 N N . ILE A 1 229 ? 15.883 -5.189 -3.954 1.00 96.19 229 ILE A N 1
ATOM 1753 C CA . ILE A 1 229 ? 14.800 -6.188 -3.951 1.00 96.19 229 ILE A CA 1
ATOM 1754 C C . ILE A 1 229 ? 15.015 -7.222 -2.837 1.00 96.19 229 ILE A C 1
ATOM 1756 O O . ILE A 1 229 ? 14.094 -7.507 -2.074 1.00 96.19 229 ILE A O 1
ATOM 1760 N N . ARG A 1 230 ? 16.246 -7.725 -2.668 1.00 96.12 230 ARG A N 1
ATOM 1761 C CA . ARG A 1 230 ? 16.595 -8.639 -1.564 1.00 96.12 230 ARG A CA 1
ATOM 1762 C C . ARG A 1 230 ? 16.401 -8.010 -0.190 1.00 96.12 230 ARG A C 1
ATOM 1764 O O . ARG A 1 230 ? 16.000 -8.685 0.751 1.00 96.12 230 ARG A O 1
ATOM 1771 N N . TYR A 1 231 ? 16.703 -6.725 -0.046 1.00 93.00 231 TYR A N 1
ATOM 1772 C CA . TYR A 1 231 ? 16.457 -6.004 1.197 1.00 93.00 231 TYR A CA 1
ATOM 1773 C C . TYR A 1 231 ? 14.956 -5.891 1.500 1.00 93.00 231 TYR A C 1
ATOM 1775 O O . TYR A 1 231 ? 14.542 -6.193 2.616 1.00 93.00 231 TYR A O 1
ATOM 1783 N N . ARG A 1 232 ? 14.125 -5.587 0.496 1.00 93.50 232 ARG A N 1
ATOM 1784 C CA . ARG A 1 232 ? 12.659 -5.549 0.648 1.00 93.50 232 ARG A CA 1
ATOM 1785 C C . ARG A 1 232 ? 12.046 -6.909 0.953 1.00 93.50 232 ARG A C 1
ATOM 1787 O O . ARG A 1 232 ? 11.132 -6.982 1.764 1.00 93.50 232 ARG A O 1
ATOM 1794 N N . ALA A 1 233 ? 12.594 -7.989 0.403 1.00 96.31 233 ALA A N 1
ATOM 1795 C CA . ALA A 1 233 ? 12.177 -9.343 0.768 1.00 96.31 233 ALA A CA 1
ATOM 1796 C C . ALA A 1 233 ? 12.516 -9.703 2.225 1.00 96.31 233 ALA A C 1
ATOM 1798 O O . ALA A 1 233 ? 11.798 -10.465 2.865 1.00 96.31 233 ALA A O 1
ATOM 1799 N N . ARG A 1 234 ? 13.610 -9.154 2.761 1.00 95.06 234 ARG A N 1
ATOM 1800 C CA . ARG A 1 234 ? 14.047 -9.382 4.142 1.00 95.06 234 ARG A CA 1
ATOM 1801 C C . ARG A 1 234 ? 13.242 -8.571 5.156 1.00 95.06 234 ARG A C 1
ATOM 1803 O O . ARG A 1 234 ? 12.872 -9.103 6.200 1.00 95.06 234 ARG A O 1
ATOM 1810 N N . GLN A 1 235 ? 12.995 -7.298 4.856 1.00 91.88 235 GLN A N 1
ATOM 1811 C CA . GLN A 1 235 ? 12.582 -6.302 5.855 1.00 91.88 235 GLN A CA 1
ATOM 1812 C C . GLN A 1 235 ? 11.261 -5.590 5.509 1.00 91.88 235 GLN A C 1
ATOM 1814 O O . GLN A 1 235 ? 10.819 -4.707 6.236 1.00 91.88 235 GLN A O 1
ATOM 1819 N N . GLY A 1 236 ? 10.612 -5.950 4.401 1.00 92.69 236 GLY A N 1
ATOM 1820 C CA . GLY A 1 236 ? 9.395 -5.291 3.931 1.00 92.69 236 GLY A CA 1
ATOM 1821 C C . GLY A 1 236 ? 9.636 -3.926 3.267 1.00 92.69 236 GLY A C 1
ATOM 1822 O O . GLY A 1 236 ? 10.750 -3.388 3.210 1.00 92.69 236 GLY A O 1
ATOM 1823 N N . TRP A 1 237 ? 8.561 -3.369 2.712 1.00 91.81 237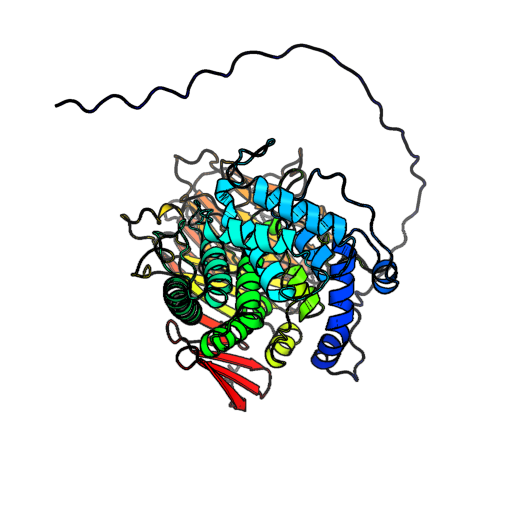 TRP A N 1
ATOM 1824 C CA . TRP A 1 237 ? 8.559 -2.073 2.025 1.00 91.81 237 TRP A CA 1
ATOM 1825 C C . TRP A 1 237 ? 8.497 -0.910 3.013 1.00 91.81 237 TRP A C 1
ATOM 1827 O O . TRP A 1 237 ? 7.785 -0.990 4.007 1.00 91.81 237 TRP A O 1
ATOM 1837 N N . GLY A 1 238 ? 9.246 0.165 2.748 1.00 87.62 238 GLY A N 1
ATOM 1838 C CA . GLY A 1 238 ? 9.225 1.364 3.585 1.00 87.62 238 GLY A CA 1
ATOM 1839 C C . GLY A 1 238 ? 8.011 2.228 3.263 1.00 87.62 238 GLY A C 1
ATOM 1840 O O . GLY A 1 238 ? 7.380 2.782 4.155 1.00 87.62 238 GLY A O 1
ATOM 1841 N N . GLU A 1 239 ? 7.612 2.301 1.991 1.00 87.69 239 GLU A N 1
ATOM 1842 C CA . GLU A 1 239 ? 6.301 2.828 1.577 1.00 87.69 239 GLU A CA 1
ATOM 1843 C C . GLU A 1 239 ? 5.209 1.755 1.709 1.00 87.69 239 GLU A C 1
ATOM 1845 O O . GLU A 1 239 ? 4.501 1.450 0.749 1.00 87.69 239 GLU A O 1
ATOM 1850 N N . PHE A 1 240 ? 5.126 1.151 2.899 1.00 90.50 240 PHE A N 1
ATOM 1851 C CA . PHE A 1 240 ? 4.288 -0.013 3.178 1.00 90.50 240 PHE A CA 1
ATOM 1852 C C . PHE A 1 240 ? 2.822 0.232 2.819 1.00 90.50 240 PHE A C 1
ATOM 1854 O O . PHE A 1 240 ? 2.245 1.259 3.182 1.00 90.50 240 PHE A O 1
ATOM 1861 N N . ASP A 1 241 ? 2.234 -0.734 2.118 1.00 90.88 241 ASP A N 1
ATOM 1862 C CA . ASP A 1 241 ? 0.792 -0.867 1.900 1.00 90.88 241 ASP A CA 1
ATOM 1863 C C . ASP A 1 241 ? 0.107 0.394 1.366 1.00 90.88 241 ASP A C 1
ATOM 1865 O O . ASP A 1 241 ? -1.084 0.638 1.563 1.00 90.88 241 ASP A O 1
ATOM 1869 N N . SER A 1 242 ? 0.875 1.236 0.676 1.00 88.06 242 SER A N 1
ATOM 1870 C CA . SER A 1 242 ? 0.359 2.481 0.144 1.00 88.06 242 SER A CA 1
ATOM 1871 C C . SER A 1 242 ? -0.702 2.196 -0.909 1.00 88.06 242 SER A C 1
ATOM 1873 O O . SER A 1 242 ? -0.420 1.576 -1.935 1.00 88.06 242 SER A O 1
ATOM 1875 N N . GLY A 1 243 ? -1.895 2.759 -0.709 1.00 76.94 243 GLY A N 1
ATOM 1876 C CA . GLY A 1 243 ? -2.997 2.647 -1.663 1.00 76.94 243 GLY A CA 1
ATOM 1877 C C . GLY A 1 243 ? -2.694 3.216 -3.054 1.00 76.94 243 GLY A C 1
ATOM 1878 O O . GLY A 1 243 ? -3.410 2.870 -3.985 1.00 76.94 243 GLY A O 1
ATOM 1879 N N . GLY A 1 244 ? -1.644 4.039 -3.215 1.00 76.06 244 GLY A N 1
ATOM 1880 C CA . GLY A 1 244 ? -1.270 4.615 -4.513 1.00 76.06 244 GLY A CA 1
ATOM 1881 C C . GLY A 1 244 ? 0.216 4.575 -4.882 1.00 76.06 244 GLY A C 1
ATOM 1882 O O . GLY A 1 244 ? 0.539 4.485 -6.066 1.00 76.06 244 GLY A O 1
ATOM 1883 N N . TYR A 1 245 ? 1.153 4.598 -3.925 1.00 82.50 245 TYR A N 1
ATOM 1884 C CA . TYR A 1 245 ? 2.586 4.497 -4.251 1.00 82.50 245 TYR A CA 1
ATOM 1885 C C . TYR A 1 245 ? 3.044 3.050 -4.469 1.00 82.50 245 TYR A C 1
ATOM 1887 O O . TYR A 1 245 ? 3.992 2.845 -5.228 1.00 82.50 245 TYR A O 1
ATOM 1895 N N . MET A 1 246 ? 2.346 2.048 -3.909 1.00 86.62 246 MET A N 1
ATOM 1896 C CA . MET A 1 246 ? 2.622 0.636 -4.216 1.00 86.62 246 MET A CA 1
ATOM 1897 C C . MET A 1 246 ? 2.565 0.401 -5.730 1.00 86.62 246 MET A C 1
ATOM 1899 O O . MET A 1 246 ? 3.455 -0.232 -6.290 1.00 86.62 246 MET A O 1
ATOM 1903 N N . PHE A 1 247 ? 1.578 0.988 -6.409 1.00 83.50 247 PHE A N 1
ATOM 1904 C CA . PHE A 1 247 ? 1.407 0.879 -7.854 1.00 83.50 247 PHE A CA 1
ATOM 1905 C C . PHE A 1 247 ? 2.627 1.378 -8.652 1.00 83.50 247 PHE A C 1
ATOM 1907 O O . PHE A 1 247 ? 3.026 0.768 -9.646 1.00 83.50 247 PHE A O 1
ATOM 1914 N N . LEU A 1 248 ? 3.262 2.471 -8.211 1.00 84.25 248 LEU A N 1
ATOM 1915 C CA . LEU A 1 248 ? 4.463 3.015 -8.856 1.00 84.25 248 LEU A CA 1
ATOM 1916 C C . LEU A 1 248 ? 5.637 2.042 -8.751 1.00 84.25 248 LEU A C 1
ATOM 1918 O O . LEU A 1 248 ? 6.297 1.753 -9.753 1.00 84.25 248 LEU A O 1
ATOM 1922 N N . SER A 1 249 ? 5.865 1.520 -7.546 1.00 90.00 249 SER A N 1
ATOM 1923 C CA . SER A 1 249 ? 6.895 0.517 -7.286 1.00 90.00 249 SER A CA 1
ATOM 1924 C C . SER A 1 249 ? 6.618 -0.770 -8.059 1.00 90.00 249 SER A C 1
ATOM 1926 O O . SER A 1 249 ? 7.520 -1.302 -8.703 1.00 90.00 249 SER A O 1
ATOM 1928 N N . PHE A 1 250 ? 5.362 -1.220 -8.089 1.00 93.38 250 PHE A N 1
ATOM 1929 C CA . PHE A 1 250 ? 4.940 -2.417 -8.809 1.00 93.38 250 PHE A CA 1
ATOM 1930 C C . PHE A 1 250 ? 5.233 -2.300 -10.308 1.00 93.38 250 PHE A C 1
ATOM 1932 O O . PHE A 1 250 ? 5.855 -3.185 -10.886 1.00 93.38 250 PHE A O 1
ATOM 1939 N N . ASN A 1 251 ? 4.907 -1.169 -10.936 1.00 90.69 251 ASN A N 1
ATOM 1940 C CA . ASN A 1 251 ? 5.203 -0.961 -12.354 1.00 90.69 251 ASN A CA 1
ATOM 1941 C C . ASN A 1 251 ? 6.706 -0.904 -12.665 1.00 90.69 251 ASN A C 1
ATOM 1943 O O . ASN A 1 251 ? 7.113 -1.290 -13.763 1.00 90.69 251 ASN A O 1
ATOM 1947 N N . ALA A 1 252 ? 7.544 -0.424 -11.741 1.00 93.38 252 ALA A N 1
ATOM 1948 C CA . ALA A 1 252 ? 8.997 -0.510 -11.894 1.00 93.38 252 ALA A CA 1
ATOM 1949 C C . ALA A 1 252 ? 9.471 -1.973 -11.838 1.00 93.38 252 ALA A C 1
ATOM 1951 O O . ALA A 1 252 ? 10.232 -2.397 -12.706 1.00 93.38 252 ALA A O 1
ATOM 1952 N N . ILE A 1 253 ? 8.952 -2.763 -10.892 1.00 97.69 253 ILE A N 1
ATOM 1953 C CA . ILE A 1 253 ? 9.219 -4.206 -10.802 1.00 97.69 253 ILE A CA 1
ATOM 1954 C C . ILE A 1 253 ? 8.778 -4.937 -12.082 1.00 97.69 253 ILE A C 1
ATOM 1956 O O . ILE A 1 253 ? 9.558 -5.714 -12.627 1.00 97.69 253 ILE A O 1
ATOM 1960 N N . LEU A 1 254 ? 7.594 -4.641 -12.626 1.00 97.25 254 LEU A N 1
ATOM 1961 C CA . LEU A 1 254 ? 7.143 -5.219 -13.899 1.00 97.25 254 LEU A CA 1
ATOM 1962 C C . LEU A 1 254 ? 8.056 -4.841 -15.071 1.00 97.25 254 LEU A C 1
ATOM 1964 O O . LEU A 1 254 ? 8.402 -5.692 -15.881 1.00 97.25 254 LEU A O 1
ATOM 1968 N N . SER A 1 255 ? 8.524 -3.590 -15.121 1.00 96.94 255 SER A N 1
ATOM 1969 C CA . SER A 1 255 ? 9.463 -3.155 -16.166 1.00 96.94 255 SER A CA 1
ATOM 1970 C C . SER A 1 255 ? 10.783 -3.937 -16.102 1.00 96.94 255 SER A C 1
ATOM 1972 O O . SER A 1 255 ? 11.347 -4.272 -17.140 1.00 96.94 255 SER A O 1
ATOM 1974 N N . LEU A 1 256 ? 11.274 -4.262 -14.899 1.00 98.50 256 LEU A N 1
ATOM 1975 C CA . LEU A 1 256 ? 12.442 -5.135 -14.730 1.00 98.50 256 LEU A CA 1
ATOM 1976 C C . LEU A 1 256 ? 12.146 -6.568 -15.176 1.00 98.50 256 LEU A C 1
ATOM 1978 O O . LEU A 1 256 ? 12.968 -7.167 -15.861 1.00 98.50 256 LEU A O 1
ATOM 1982 N N . TYR A 1 257 ? 10.980 -7.103 -14.817 1.00 98.62 257 TYR A N 1
ATOM 1983 C CA . TYR A 1 257 ? 10.567 -8.447 -15.215 1.00 98.62 257 TYR A CA 1
ATOM 1984 C C . TYR A 1 257 ? 10.500 -8.609 -16.743 1.00 98.62 257 TYR A C 1
ATOM 1986 O O . TYR A 1 257 ? 10.995 -9.599 -17.282 1.00 98.62 257 TYR A O 1
ATOM 1994 N N . ASP A 1 258 ? 9.929 -7.636 -17.452 1.00 97.69 258 ASP A N 1
ATOM 1995 C CA . ASP A 1 258 ? 9.753 -7.736 -18.903 1.00 97.69 258 ASP A CA 1
ATOM 1996 C C . ASP A 1 258 ? 11.024 -7.397 -19.693 1.00 97.69 258 ASP A C 1
ATOM 1998 O O . ASP A 1 258 ? 11.267 -8.003 -20.738 1.00 97.69 258 ASP A O 1
ATOM 2002 N N . PHE A 1 259 ? 11.839 -6.445 -19.219 1.00 97.62 259 PHE A N 1
ATOM 2003 C CA . PHE A 1 259 ? 12.894 -5.836 -20.041 1.00 97.62 259 PHE A CA 1
ATOM 2004 C C . PHE A 1 259 ? 14.333 -6.042 -19.542 1.00 97.62 259 PHE A C 1
ATOM 2006 O O . PHE A 1 259 ? 15.264 -5.676 -20.260 1.00 97.62 259 PHE A O 1
ATOM 2013 N N . SER A 1 260 ? 14.564 -6.598 -18.349 1.00 98.19 260 SER A N 1
ATOM 2014 C CA . SER A 1 260 ? 15.926 -6.888 -17.865 1.00 98.19 260 SER A CA 1
ATOM 2015 C C . SER A 1 260 ? 16.605 -7.970 -18.711 1.00 98.19 260 SER A C 1
ATOM 2017 O O . SER A 1 260 ? 16.018 -9.025 -18.944 1.00 98.19 260 SER A O 1
ATOM 2019 N N . GLN A 1 261 ? 17.856 -7.737 -19.124 1.00 97.56 261 GLN A N 1
ATOM 2020 C CA . GLN A 1 261 ? 18.724 -8.762 -19.728 1.00 97.56 261 GLN A CA 1
ATOM 2021 C C . GLN A 1 261 ? 19.496 -9.586 -18.678 1.00 97.56 261 GLN A C 1
ATOM 2023 O O . GLN A 1 261 ? 20.102 -10.599 -19.017 1.00 97.56 261 GLN A O 1
ATOM 2028 N N . ASP A 1 262 ? 19.496 -9.163 -17.406 1.00 98.19 262 ASP A N 1
ATOM 2029 C CA . ASP A 1 262 ? 19.993 -9.961 -16.277 1.00 98.19 262 ASP A CA 1
ATOM 2030 C C . ASP A 1 262 ? 18.870 -10.902 -15.795 1.00 98.19 262 ASP A C 1
ATOM 2032 O O . ASP A 1 262 ? 17.847 -10.446 -15.269 1.00 98.19 262 ASP A O 1
ATOM 2036 N N . GLU A 1 263 ? 19.064 -12.212 -15.991 1.00 98.19 263 GLU A N 1
ATOM 2037 C CA . GLU A 1 263 ? 18.101 -13.266 -15.632 1.00 98.19 263 GLU A CA 1
ATOM 2038 C C . GLU A 1 263 ? 17.876 -13.392 -14.116 1.00 98.19 263 GLU A C 1
ATOM 2040 O O . GLU A 1 263 ? 16.764 -13.692 -13.671 1.00 98.19 263 GLU A O 1
ATOM 2045 N N . GLU A 1 264 ? 18.897 -13.125 -13.297 1.00 98.38 264 GLU A N 1
ATOM 2046 C CA . GLU A 1 264 ? 18.770 -13.123 -11.836 1.00 98.38 264 GLU A CA 1
ATOM 2047 C C . GLU A 1 264 ? 17.867 -11.963 -11.402 1.00 98.38 264 GLU A C 1
ATOM 2049 O O . GLU A 1 264 ? 16.924 -12.156 -10.631 1.00 98.38 264 GLU A O 1
ATOM 2054 N N . LEU A 1 265 ? 18.101 -10.758 -11.934 1.00 98.62 265 LEU A N 1
ATOM 2055 C CA . LEU A 1 265 ? 17.278 -9.583 -11.640 1.00 98.62 265 LEU A CA 1
ATOM 2056 C C . LEU A 1 265 ? 15.835 -9.756 -12.130 1.00 98.62 265 LEU A C 1
ATOM 2058 O O . LEU A 1 265 ? 14.901 -9.400 -11.410 1.00 98.62 265 LEU A O 1
ATOM 2062 N N . LYS A 1 266 ? 15.643 -10.346 -13.313 1.00 98.50 266 LYS A N 1
ATOM 2063 C CA . LYS A 1 266 ? 14.319 -10.692 -13.844 1.00 98.50 266 LYS A CA 1
ATOM 2064 C C . LYS A 1 266 ? 13.574 -11.665 -12.926 1.00 98.50 266 LYS A C 1
ATOM 2066 O O . LYS A 1 266 ? 12.403 -11.443 -12.614 1.00 98.50 266 LYS A O 1
ATOM 2071 N N . THR A 1 267 ? 14.262 -12.698 -12.442 1.00 98.69 267 THR A N 1
ATOM 2072 C CA . THR A 1 267 ? 13.705 -13.681 -11.500 1.00 98.69 267 THR A CA 1
ATOM 2073 C C . THR A 1 267 ? 13.314 -13.018 -10.179 1.00 98.69 267 THR A C 1
ATOM 2075 O O . THR A 1 267 ? 12.176 -13.156 -9.730 1.00 98.69 267 THR A O 1
ATOM 2078 N N . LEU A 1 268 ? 14.208 -12.208 -9.602 1.00 98.88 268 LEU A N 1
ATOM 2079 C CA . LEU A 1 268 ? 13.942 -11.444 -8.380 1.00 98.88 268 LEU A CA 1
ATOM 2080 C C . LEU A 1 268 ? 12.754 -10.482 -8.541 1.00 98.88 268 LEU A C 1
ATOM 2082 O O . LEU A 1 268 ? 11.947 -10.351 -7.621 1.00 98.88 268 LEU A O 1
ATOM 2086 N N . ALA A 1 269 ? 12.617 -9.833 -9.701 1.00 98.75 269 ALA A N 1
ATOM 2087 C CA . ALA A 1 269 ? 11.486 -8.963 -10.003 1.00 98.75 269 ALA A CA 1
ATOM 2088 C C . ALA A 1 269 ? 10.161 -9.744 -10.059 1.00 98.75 269 ALA A C 1
ATOM 2090 O O . ALA A 1 269 ? 9.189 -9.343 -9.422 1.00 98.75 269 ALA A O 1
ATOM 2091 N N . GLY A 1 270 ? 10.126 -10.895 -10.738 1.00 98.69 270 GLY A N 1
ATOM 2092 C CA . GLY A 1 270 ? 8.938 -11.757 -10.787 1.00 98.69 270 GLY A CA 1
ATOM 2093 C C . GLY A 1 270 ? 8.537 -12.311 -9.414 1.00 98.69 270 GLY A C 1
ATOM 2094 O O . GLY A 1 270 ? 7.353 -12.336 -9.070 1.00 98.69 270 GLY A O 1
ATOM 2095 N N . MET A 1 271 ? 9.514 -12.700 -8.590 1.00 98.81 271 MET A N 1
ATOM 2096 C CA . MET A 1 271 ? 9.277 -13.102 -7.198 1.00 98.81 271 MET A CA 1
ATOM 2097 C C . MET A 1 271 ? 8.697 -11.941 -6.381 1.00 98.81 271 MET A C 1
ATOM 2099 O O . MET A 1 271 ? 7.685 -12.102 -5.704 1.00 98.81 271 MET A O 1
ATOM 2103 N N . MET A 1 272 ? 9.285 -10.745 -6.482 1.00 98.75 272 MET A N 1
ATOM 2104 C CA . MET A 1 272 ? 8.815 -9.570 -5.744 1.00 98.75 272 MET A CA 1
ATOM 2105 C C . MET A 1 272 ? 7.408 -9.133 -6.168 1.00 98.75 272 MET A C 1
ATOM 2107 O O . MET A 1 272 ? 6.605 -8.776 -5.312 1.00 98.75 272 MET A O 1
ATOM 2111 N N . ALA A 1 273 ? 7.068 -9.215 -7.457 1.00 98.56 273 ALA A N 1
ATOM 2112 C CA . ALA A 1 273 ? 5.715 -8.927 -7.928 1.00 98.56 273 ALA A CA 1
ATOM 2113 C C . ALA A 1 273 ? 4.670 -9.864 -7.289 1.00 98.56 273 ALA A C 1
ATOM 2115 O O . ALA A 1 273 ? 3.603 -9.410 -6.883 1.00 98.56 273 ALA A O 1
ATOM 2116 N N . ASN A 1 274 ? 4.989 -11.154 -7.126 1.00 98.62 274 ASN A N 1
ATOM 2117 C CA . ASN A 1 274 ? 4.125 -12.092 -6.401 1.00 98.62 274 ASN A CA 1
ATOM 2118 C C . ASN A 1 274 ? 3.997 -11.741 -4.912 1.00 98.62 274 ASN A C 1
ATOM 2120 O O . ASN A 1 274 ? 2.889 -11.786 -4.383 1.00 98.62 274 ASN A O 1
ATOM 2124 N N . VAL A 1 275 ? 5.100 -11.365 -4.251 1.00 98.62 275 VAL A N 1
ATOM 2125 C CA . VAL A 1 275 ? 5.085 -10.921 -2.845 1.00 98.62 275 VAL A CA 1
ATOM 2126 C C . VAL A 1 275 ? 4.182 -9.706 -2.676 1.00 98.62 275 VAL A C 1
ATOM 2128 O O . VAL A 1 275 ? 3.284 -9.755 -1.850 1.00 98.62 275 VAL A O 1
ATOM 2131 N N . MET A 1 276 ? 4.351 -8.659 -3.488 1.00 97.81 276 MET A N 1
ATOM 2132 C CA . MET A 1 276 ? 3.535 -7.440 -3.399 1.00 97.81 276 MET A CA 1
ATOM 2133 C C . MET A 1 276 ? 2.037 -7.720 -3.592 1.00 97.81 276 MET A C 1
ATOM 2135 O O . MET A 1 276 ? 1.206 -7.134 -2.903 1.00 97.81 276 MET A O 1
ATOM 2139 N N . LEU A 1 277 ? 1.681 -8.625 -4.511 1.00 97.44 277 LEU A N 1
ATOM 2140 C CA . LEU A 1 277 ? 0.288 -9.010 -4.744 1.00 97.44 277 LEU A CA 1
ATOM 2141 C C . LEU A 1 277 ? -0.300 -9.837 -3.594 1.00 97.44 277 LEU A C 1
ATOM 2143 O O . LEU A 1 277 ? -1.453 -9.618 -3.233 1.00 97.44 277 LEU A O 1
ATOM 2147 N N . ALA A 1 278 ? 0.456 -10.775 -3.021 1.00 97.88 278 ALA A N 1
ATOM 2148 C CA . ALA A 1 278 ? -0.029 -11.570 -1.893 1.00 97.88 278 ALA A CA 1
ATOM 2149 C C . ALA A 1 278 ? -0.106 -10.757 -0.596 1.00 97.88 278 ALA A C 1
ATOM 2151 O O . ALA A 1 278 ? -1.061 -10.923 0.155 1.00 97.88 278 ALA A O 1
ATOM 2152 N N . ASP A 1 279 ? 0.859 -9.866 -0.370 1.00 97.25 279 ASP A N 1
ATOM 2153 C CA . ASP A 1 279 ? 0.888 -8.901 0.733 1.00 97.25 279 ASP A CA 1
ATOM 2154 C C . ASP A 1 279 ? -0.385 -8.034 0.728 1.00 97.25 279 ASP A C 1
ATOM 2156 O O . ASP A 1 279 ? -1.163 -8.013 1.678 1.00 97.25 279 ASP A O 1
ATOM 2160 N N . MET A 1 280 ? -0.706 -7.456 -0.434 1.00 95.69 280 MET A N 1
ATOM 2161 C CA . MET A 1 280 ? -1.977 -6.762 -0.650 1.00 95.69 280 MET A CA 1
ATOM 2162 C C . MET A 1 280 ? -3.191 -7.666 -0.407 1.00 95.69 280 MET A C 1
ATOM 2164 O O . MET A 1 280 ? -4.183 -7.240 0.185 1.00 95.69 280 MET A O 1
ATOM 2168 N N . ALA A 1 281 ? -3.140 -8.910 -0.892 1.00 95.75 281 ALA A N 1
ATOM 2169 C CA . ALA A 1 281 ? -4.256 -9.838 -0.820 1.00 95.75 281 ALA A CA 1
ATOM 2170 C C . ALA A 1 281 ? -4.637 -10.173 0.628 1.00 95.75 281 ALA A C 1
ATOM 2172 O O . ALA A 1 281 ? -5.823 -10.125 0.946 1.00 95.75 281 ALA A O 1
ATOM 2173 N N . VAL A 1 282 ? -3.670 -10.483 1.498 1.00 96.75 282 VAL A N 1
ATOM 2174 C CA . VAL A 1 282 ? -3.946 -10.877 2.894 1.00 96.75 282 VAL A CA 1
ATOM 2175 C C . VAL A 1 282 ? -4.511 -9.741 3.748 1.00 96.75 282 VAL A C 1
ATOM 2177 O O . VAL A 1 282 ? -5.157 -10.012 4.758 1.00 96.75 282 VAL A O 1
ATOM 2180 N N . ASP A 1 283 ? -4.344 -8.499 3.303 1.00 94.94 283 ASP A N 1
ATOM 2181 C CA . ASP A 1 283 ? -4.903 -7.299 3.922 1.00 94.94 283 ASP A CA 1
ATOM 2182 C C . ASP A 1 283 ? -6.104 -6.738 3.136 1.00 94.94 283 ASP A C 1
ATOM 2184 O O . ASP A 1 283 ? -6.508 -5.599 3.338 1.00 94.94 283 ASP A O 1
ATOM 2188 N N . THR A 1 284 ? -6.718 -7.518 2.245 1.00 91.88 284 THR A N 1
ATOM 2189 C CA . THR A 1 284 ? -7.863 -7.089 1.427 1.00 91.88 284 THR A CA 1
ATOM 2190 C C . THR A 1 284 ? -9.102 -7.931 1.709 1.00 91.88 284 THR A C 1
ATOM 2192 O O . THR A 1 284 ? -9.031 -9.157 1.746 1.00 91.88 284 THR A O 1
ATOM 2195 N N . VAL A 1 285 ? -10.278 -7.305 1.782 1.00 89.31 285 VAL A N 1
ATOM 2196 C CA . VAL A 1 285 ? -11.580 -7.992 1.760 1.00 89.31 285 VAL A CA 1
ATOM 2197 C C . VAL A 1 285 ? -12.431 -7.462 0.605 1.00 89.31 285 VAL A C 1
ATOM 2199 O O . VAL A 1 285 ? -12.704 -6.271 0.516 1.00 89.31 285 VAL A O 1
ATOM 2202 N N . PHE A 1 286 ? -12.814 -8.342 -0.325 1.00 82.06 286 PHE A N 1
ATOM 2203 C CA . PHE A 1 286 ? -13.634 -8.018 -1.504 1.00 82.06 286 PHE A CA 1
ATOM 2204 C C . PHE A 1 286 ? -13.176 -6.812 -2.340 1.00 82.06 286 PHE A C 1
ATOM 2206 O O . PHE A 1 286 ? -13.998 -6.208 -3.010 1.00 82.06 286 PHE A O 1
ATOM 2213 N N . GLY A 1 287 ? -11.889 -6.463 -2.364 1.00 78.69 287 GLY A N 1
ATOM 2214 C CA . GLY A 1 287 ? -11.422 -5.283 -3.099 1.00 78.69 287 GLY A CA 1
ATOM 2215 C C . GLY A 1 287 ? -11.144 -4.057 -2.233 1.00 78.69 287 GLY A C 1
ATOM 2216 O O . GLY A 1 287 ? -10.514 -3.099 -2.676 1.00 78.69 287 GLY A O 1
ATOM 2217 N N . VAL A 1 288 ? -11.600 -4.090 -0.983 1.00 85.19 288 VAL A N 1
ATOM 2218 C CA . VAL A 1 288 ? -11.278 -3.094 0.027 1.00 85.19 288 VAL A CA 1
ATOM 2219 C C . VAL A 1 288 ? -9.973 -3.489 0.696 1.00 85.19 288 VAL A C 1
ATOM 2221 O O . VAL A 1 288 ? -9.922 -4.455 1.461 1.00 85.19 288 VAL A O 1
ATOM 2224 N N . TYR A 1 289 ? -8.922 -2.724 0.412 1.00 88.44 289 TYR A N 1
ATOM 2225 C CA . TYR A 1 289 ? -7.646 -2.858 1.100 1.00 88.44 289 TYR A CA 1
ATOM 2226 C C . TYR A 1 289 ? -7.831 -2.314 2.523 1.00 88.44 289 TYR A C 1
ATOM 2228 O O . TYR A 1 289 ? -8.473 -1.282 2.701 1.00 88.44 289 TYR A O 1
ATOM 2236 N N . GLY A 1 290 ? -7.371 -3.011 3.554 1.00 89.31 290 GLY A N 1
ATOM 2237 C CA . GLY A 1 290 ? -7.555 -2.674 4.966 1.00 89.31 290 GLY A CA 1
ATOM 2238 C C . GLY A 1 290 ? -6.270 -2.185 5.625 1.00 89.31 290 GLY A C 1
ATOM 2239 O O . GLY A 1 290 ? -5.363 -1.702 4.952 1.00 89.31 290 GLY A O 1
ATOM 2240 N N . GLY A 1 291 ? -6.217 -2.273 6.953 1.00 88.62 291 GLY A N 1
ATOM 2241 C CA . GLY A 1 291 ? -4.978 -2.111 7.712 1.00 88.62 291 GLY A CA 1
ATOM 2242 C C . GLY A 1 291 ? -4.396 -0.697 7.794 1.00 88.62 291 GLY A C 1
ATOM 2243 O O . GLY A 1 291 ? -4.903 0.270 7.219 1.00 88.62 291 GLY A O 1
ATOM 2244 N N . ALA A 1 292 ? -3.302 -0.591 8.551 1.00 92.00 292 ALA A N 1
ATOM 2245 C CA . ALA A 1 292 ? -2.466 0.605 8.586 1.00 92.00 292 ALA A CA 1
ATOM 2246 C C . ALA A 1 292 ? -1.678 0.756 7.278 1.00 92.00 292 ALA A C 1
ATOM 2248 O O . ALA A 1 292 ? -1.287 -0.238 6.674 1.00 92.00 292 ALA A O 1
ATOM 2249 N N . ARG A 1 293 ? -1.403 1.990 6.845 1.00 88.88 293 ARG A N 1
ATOM 2250 C CA . ARG A 1 293 ? -0.746 2.272 5.557 1.00 88.88 293 ARG A CA 1
ATOM 2251 C C . ARG A 1 293 ? 0.217 3.442 5.645 1.00 88.88 293 ARG A C 1
ATOM 2253 O O . ARG A 1 293 ? -0.044 4.428 6.336 1.00 88.88 293 ARG A O 1
ATOM 2260 N N . GLY A 1 294 ? 1.309 3.353 4.900 1.00 87.56 294 GLY A N 1
ATOM 2261 C CA . GLY A 1 294 ? 2.260 4.433 4.697 1.00 87.56 294 GLY A CA 1
ATOM 2262 C C . GLY A 1 294 ? 1.989 5.149 3.381 1.00 87.56 294 GLY A C 1
ATOM 2263 O O . GLY A 1 294 ? 1.471 4.566 2.430 1.00 87.56 294 GLY A O 1
ATOM 2264 N N . ARG A 1 295 ? 2.376 6.424 3.299 1.00 82.44 295 ARG A N 1
ATOM 2265 C CA . ARG A 1 295 ? 2.288 7.219 2.063 1.00 82.44 295 ARG A CA 1
ATOM 2266 C C . ARG A 1 295 ? 0.878 7.208 1.466 1.00 82.44 295 ARG A C 1
ATOM 2268 O O . ARG A 1 295 ? 0.688 6.880 0.300 1.00 82.44 295 ARG A O 1
ATOM 2275 N N . VAL A 1 296 ? -0.126 7.525 2.260 1.00 77.38 296 VAL A N 1
ATOM 2276 C CA . VAL A 1 296 ? -1.509 7.638 1.789 1.00 77.38 296 VAL A CA 1
ATOM 2277 C C . VAL A 1 296 ? -1.901 9.091 1.559 1.00 77.38 296 VAL A C 1
ATOM 2279 O O . VAL A 1 296 ? -1.329 9.994 2.169 1.00 77.38 296 VAL A O 1
ATOM 2282 N N . LYS A 1 297 ? -2.862 9.304 0.657 1.00 76.25 297 LYS A N 1
ATOM 2283 C CA . LYS A 1 297 ? -3.524 10.591 0.448 1.00 76.25 297 LYS A CA 1
ATOM 2284 C C . LYS A 1 297 ? -5.037 10.444 0.636 1.00 76.25 297 LYS A C 1
ATOM 2286 O O . LYS A 1 297 ? -5.473 9.713 1.525 1.00 76.25 297 LYS A O 1
ATOM 2291 N N . GLY A 1 298 ? -5.844 11.044 -0.242 1.00 73.50 298 GLY A N 1
ATOM 2292 C CA . GLY A 1 298 ? -7.305 10.988 -0.193 1.00 73.50 298 GLY A CA 1
ATOM 2293 C C . GLY A 1 298 ? -7.901 9.575 -0.221 1.00 73.50 298 GLY A C 1
ATOM 2294 O O . GLY A 1 298 ? -9.053 9.415 0.176 1.00 73.50 298 GLY A O 1
ATOM 2295 N N . GLN A 1 299 ? -7.122 8.549 -0.594 1.00 75.12 299 GLN A N 1
ATOM 2296 C CA . GLN A 1 299 ? -7.547 7.144 -0.564 1.00 75.12 299 GLN A CA 1
ATOM 2297 C C . GLN A 1 299 ? -7.962 6.650 0.832 1.00 75.12 299 GLN A C 1
ATOM 2299 O O . GLN A 1 299 ? -8.650 5.639 0.927 1.00 75.12 299 GLN A O 1
ATOM 2304 N N . VAL A 1 300 ? -7.555 7.323 1.918 1.00 81.06 300 VAL A N 1
ATOM 2305 C CA . VAL A 1 300 ? -8.029 6.972 3.273 1.00 81.06 300 VAL A CA 1
ATOM 2306 C C . VAL A 1 300 ? -9.523 7.237 3.461 1.00 81.06 300 VAL A C 1
ATOM 2308 O O . VAL A 1 300 ? -10.150 6.592 4.292 1.00 81.06 300 VAL A O 1
ATOM 2311 N N . LEU A 1 301 ? -10.092 8.176 2.695 1.00 84.12 301 LEU A N 1
ATOM 2312 C CA . LEU A 1 301 ? -11.507 8.550 2.754 1.00 84.12 301 LEU A CA 1
ATOM 2313 C C . LEU A 1 301 ? -12.344 7.761 1.748 1.00 84.12 301 LEU A C 1
ATOM 2315 O O . LEU A 1 301 ? -13.464 7.358 2.048 1.00 84.12 301 LEU A O 1
ATOM 2319 N N . ASP A 1 302 ? -11.812 7.582 0.540 1.00 81.00 302 ASP A N 1
ATOM 2320 C CA . ASP A 1 302 ? -12.455 6.847 -0.542 1.00 81.00 302 ASP A CA 1
ATOM 2321 C C . ASP A 1 302 ? -11.395 6.061 -1.318 1.00 81.00 302 ASP A C 1
ATOM 2323 O O . ASP A 1 302 ? -10.600 6.613 -2.070 1.00 81.00 302 ASP A O 1
ATOM 2327 N N . GLN A 1 303 ? -11.375 4.744 -1.156 1.00 76.31 303 GLN A N 1
ATOM 2328 C CA . GLN A 1 303 ? -10.415 3.875 -1.828 1.00 76.31 303 GLN A CA 1
ATOM 2329 C C . GLN A 1 303 ? -10.667 3.743 -3.333 1.00 76.31 303 GLN A C 1
ATOM 2331 O O . GLN A 1 303 ? -9.795 3.253 -4.041 1.00 76.31 303 GLN A O 1
ATOM 2336 N N . GLY A 1 304 ? -11.839 4.148 -3.831 1.00 66.81 304 GLY A N 1
ATOM 2337 C CA . GLY A 1 304 ? -12.249 4.068 -5.237 1.00 66.81 304 GLY A CA 1
ATOM 2338 C C . GLY A 1 304 ? -12.049 5.372 -5.999 1.00 66.81 304 GLY A C 1
ATOM 2339 O O . GLY A 1 304 ? -12.197 5.410 -7.225 1.00 66.81 304 GLY A O 1
ATOM 2340 N N . ARG A 1 305 ? -11.734 6.458 -5.290 1.00 63.25 305 ARG A N 1
ATOM 2341 C CA . ARG A 1 305 ? -11.515 7.782 -5.867 1.00 63.25 305 ARG A CA 1
ATOM 2342 C C . ARG A 1 305 ? -10.359 8.454 -5.163 1.00 63.25 305 ARG A C 1
ATOM 2344 O O . ARG A 1 305 ? -10.407 8.671 -3.961 1.00 63.25 305 ARG A O 1
ATOM 2351 N N . ASP A 1 306 ? -9.351 8.861 -5.919 1.00 53.31 306 ASP A N 1
ATOM 2352 C CA . ASP A 1 306 ? -8.285 9.635 -5.308 1.00 53.31 306 ASP A CA 1
ATOM 2353 C C . ASP A 1 306 ? -8.668 11.113 -5.158 1.00 53.31 306 ASP A C 1
ATOM 2355 O O . ASP A 1 306 ? -8.898 11.825 -6.137 1.00 53.31 306 ASP A O 1
ATOM 2359 N N . GLY A 1 307 ? -8.680 11.561 -3.903 1.00 48.84 307 GLY A N 1
ATOM 2360 C CA . GLY A 1 307 ? -8.577 12.966 -3.538 1.00 48.84 307 GLY A CA 1
ATOM 2361 C C . GLY A 1 307 ? -9.885 13.744 -3.400 1.00 48.84 307 GLY A C 1
ATOM 2362 O O . GLY A 1 307 ? -10.921 13.478 -4.009 1.00 48.84 307 GLY A O 1
ATOM 2363 N N . GLU A 1 308 ? -9.798 14.796 -2.588 1.00 47.38 308 GLU A N 1
ATOM 2364 C CA . GLU A 1 308 ? -10.752 15.899 -2.590 1.00 47.38 308 GLU A CA 1
ATOM 2365 C C . GLU A 1 308 ? -10.799 16.554 -3.982 1.00 47.38 308 GLU A C 1
ATOM 2367 O O . GLU A 1 308 ? -9.805 16.538 -4.710 1.00 47.38 308 GLU A O 1
ATOM 2372 N N . ARG A 1 309 ? -11.923 17.188 -4.360 1.00 39.22 309 ARG A N 1
ATOM 2373 C CA . ARG A 1 309 ? -12.012 17.988 -5.600 1.00 39.22 309 ARG A CA 1
ATOM 2374 C C . ARG A 1 309 ? -10.804 18.940 -5.715 1.00 39.22 309 ARG A C 1
ATOM 2376 O O . ARG A 1 309 ? -10.800 19.980 -5.064 1.00 39.22 309 ARG A O 1
ATOM 2383 N N . GLY A 1 310 ? -9.827 18.616 -6.569 1.00 38.25 310 GLY A N 1
ATOM 2384 C CA . GLY A 1 310 ? -8.684 19.488 -6.881 1.00 38.25 310 GLY A CA 1
ATOM 2385 C C . GLY A 1 310 ? -7.287 18.859 -6.789 1.00 38.25 310 GLY A C 1
ATOM 2386 O O . GLY A 1 310 ? -6.356 19.439 -7.347 1.00 38.25 310 GLY A O 1
ATOM 2387 N N . SER A 1 311 ? -7.113 17.693 -6.161 1.00 39.66 311 SER A N 1
ATOM 2388 C CA . SER A 1 311 ? -5.849 16.938 -6.233 1.00 39.66 311 SER A CA 1
ATOM 2389 C C . SER A 1 311 ? -5.834 16.045 -7.484 1.00 39.66 311 SER A C 1
ATOM 2391 O O . SER A 1 311 ? -6.868 15.463 -7.810 1.00 39.66 311 SER A O 1
ATOM 2393 N N . PRO A 1 312 ? -4.715 15.944 -8.231 1.00 41.16 312 PRO A N 1
ATOM 2394 C CA . PRO A 1 312 ? -4.648 15.048 -9.381 1.00 41.16 312 PRO A CA 1
ATOM 2395 C C . PRO A 1 312 ? -4.745 13.601 -8.883 1.00 41.16 312 PRO A C 1
ATOM 2397 O O . PRO A 1 312 ? -3.988 13.251 -7.975 1.00 41.16 312 PRO A O 1
ATOM 2400 N N . PRO A 1 313 ? -5.636 12.774 -9.454 1.00 48.75 313 PRO A N 1
ATOM 2401 C CA . PRO A 1 313 ? -5.848 11.427 -8.959 1.00 48.75 313 PRO A CA 1
ATOM 2402 C C . PRO A 1 313 ? -4.621 10.550 -9.222 1.00 48.75 313 PRO A C 1
ATOM 2404 O O . PRO A 1 313 ? -4.219 10.307 -10.360 1.00 48.75 313 PRO A O 1
ATOM 2407 N N . MET A 1 314 ? -4.011 10.102 -8.139 1.00 50.78 314 MET A N 1
ATOM 2408 C CA . MET A 1 314 ? -3.072 9.007 -8.025 1.00 50.78 314 MET A CA 1
ATOM 2409 C C . MET A 1 314 ? -3.785 7.664 -8.158 1.00 50.78 314 MET A C 1
ATOM 2411 O O . MET A 1 314 ? -4.970 7.524 -7.867 1.00 50.78 314 MET A O 1
ATOM 2415 N N . TYR A 1 315 ? -3.005 6.673 -8.575 1.00 58.81 315 TYR A N 1
ATOM 2416 C CA . TYR A 1 315 ? -3.404 5.276 -8.680 1.00 58.81 315 TYR A CA 1
ATOM 2417 C C . TYR A 1 315 ? -4.085 4.771 -7.431 1.00 58.81 315 TYR A C 1
ATOM 2419 O O . TYR A 1 315 ? -3.715 5.148 -6.315 1.00 58.81 315 TYR A O 1
ATOM 2427 N N . THR A 1 316 ? -5.009 3.849 -7.643 1.00 67.44 316 THR A N 1
ATOM 2428 C CA . THR A 1 316 ? -5.450 2.968 -6.583 1.00 67.44 316 THR A CA 1
ATOM 2429 C C . THR A 1 316 ? -4.810 1.600 -6.791 1.00 67.44 316 THR A C 1
ATOM 2431 O O . THR A 1 316 ? -4.308 1.256 -7.861 1.00 67.44 316 THR A O 1
ATOM 2434 N N . VAL A 1 317 ? -4.762 0.790 -5.746 1.00 79.56 317 VAL A N 1
ATOM 2435 C CA . VAL A 1 317 ? -4.417 -0.624 -5.909 1.00 79.56 317 VAL A CA 1
ATOM 2436 C C . VAL A 1 317 ? -5.571 -1.414 -6.543 1.00 79.56 317 VAL A C 1
ATOM 2438 O O . VAL A 1 317 ? -5.377 -2.554 -6.956 1.00 79.56 317 VAL A O 1
ATOM 2441 N N . ASN A 1 318 ? -6.760 -0.814 -6.677 1.00 80.38 318 ASN A N 1
ATOM 2442 C CA . ASN A 1 318 ? -7.947 -1.448 -7.253 1.00 80.38 318 ASN A CA 1
ATOM 2443 C C . ASN A 1 318 ? -7.728 -1.904 -8.690 1.00 80.38 318 ASN A C 1
ATOM 2445 O O . ASN A 1 318 ? -8.221 -2.960 -9.059 1.00 80.38 318 ASN A O 1
ATOM 2449 N N . GLU A 1 319 ? -6.942 -1.179 -9.487 1.00 80.12 319 GLU A N 1
ATOM 2450 C CA . GLU A 1 319 ? -6.574 -1.607 -10.834 1.00 80.12 319 GLU A CA 1
ATOM 2451 C C . GLU A 1 319 ? -5.845 -2.954 -10.810 1.00 80.12 319 GLU A C 1
ATOM 2453 O O . GLU A 1 319 ? -6.112 -3.816 -11.645 1.00 80.12 319 GLU A O 1
ATOM 2458 N N . LEU A 1 320 ? -4.948 -3.157 -9.840 1.00 87.50 320 LEU A N 1
ATOM 2459 C CA . LEU A 1 320 ? -4.225 -4.419 -9.675 1.00 87.50 320 LEU A CA 1
ATOM 2460 C C . LEU A 1 320 ? -5.169 -5.519 -9.183 1.00 87.50 320 LEU A C 1
ATOM 2462 O O . LEU A 1 320 ? -5.117 -6.639 -9.685 1.00 87.50 320 LEU A O 1
ATOM 2466 N N . GLN A 1 321 ? -6.060 -5.196 -8.246 1.00 88.25 321 GLN A N 1
ATOM 2467 C CA . GLN A 1 321 ? -7.067 -6.129 -7.738 1.00 88.25 321 GLN A CA 1
ATOM 2468 C C . GLN A 1 321 ? -8.037 -6.576 -8.842 1.00 88.25 321 GLN A C 1
ATOM 2470 O O . GLN A 1 321 ? -8.283 -7.772 -9.004 1.00 88.25 321 GLN A O 1
ATOM 2475 N N . TYR A 1 322 ? -8.509 -5.646 -9.669 1.00 86.69 322 TYR A N 1
ATOM 2476 C CA . TYR A 1 322 ? -9.352 -5.932 -10.822 1.00 86.69 322 TYR A CA 1
ATOM 2477 C C . TYR A 1 322 ? -8.608 -6.772 -11.840 1.00 86.69 322 TYR A C 1
ATOM 2479 O O . TYR A 1 322 ? -9.102 -7.824 -12.236 1.00 86.69 322 TYR A O 1
ATOM 2487 N N . LEU A 1 323 ? -7.404 -6.359 -12.227 1.00 87.62 323 LEU A N 1
ATOM 2488 C CA . LEU A 1 323 ? -6.645 -7.015 -13.281 1.00 87.62 323 LEU A CA 1
ATOM 2489 C C . LEU A 1 323 ? -6.196 -8.427 -12.884 1.00 87.62 323 LEU A C 1
ATOM 2491 O O . LEU A 1 323 ? -6.369 -9.363 -13.662 1.00 87.62 323 LEU A O 1
ATOM 2495 N N . TYR A 1 324 ? -5.645 -8.606 -11.683 1.00 92.12 324 TYR A N 1
ATOM 2496 C CA . TYR A 1 324 ? -5.041 -9.874 -11.268 1.00 92.12 324 TYR A CA 1
ATOM 2497 C C . TYR A 1 324 ? -5.993 -10.791 -10.501 1.00 92.12 324 TYR A C 1
ATOM 2499 O O . TYR A 1 324 ? -5.874 -12.005 -10.643 1.00 92.12 324 TYR A O 1
ATOM 2507 N N . PHE A 1 325 ? -6.965 -10.255 -9.755 1.00 91.19 325 PHE A N 1
ATOM 2508 C CA . PHE A 1 325 ? -7.866 -11.054 -8.905 1.00 91.19 325 PHE A CA 1
ATOM 2509 C C . PHE A 1 325 ? -9.328 -11.012 -9.349 1.00 91.19 325 PHE A C 1
ATOM 2511 O O . PHE A 1 325 ? -10.073 -11.940 -9.076 1.00 91.19 325 PHE A O 1
ATOM 2518 N N . GLY A 1 326 ? -9.740 -9.988 -10.093 1.00 86.62 326 GLY A N 1
ATOM 2519 C CA . GLY A 1 326 ? -11.123 -9.862 -10.574 1.00 86.62 326 GLY A CA 1
ATOM 2520 C C . GLY A 1 326 ? -12.040 -9.290 -9.506 1.00 86.62 326 GLY A C 1
ATOM 2521 O O . GLY A 1 326 ? -13.246 -9.502 -9.547 1.00 86.62 326 GLY A O 1
ATOM 2522 N N . LEU A 1 327 ? -11.447 -8.586 -8.543 1.00 80.94 327 LEU A N 1
ATOM 2523 C CA . LEU A 1 327 ? -12.136 -7.847 -7.496 1.00 80.94 327 LEU A CA 1
ATOM 2524 C C . LEU A 1 327 ? -12.266 -6.380 -7.929 1.00 80.94 327 LEU A C 1
ATOM 2526 O O . LEU A 1 327 ? -11.349 -5.879 -8.566 1.00 80.94 327 LEU A O 1
ATOM 2530 N N . VAL A 1 328 ? -13.333 -5.682 -7.521 1.00 69.25 328 VAL A N 1
ATOM 2531 C CA . VAL A 1 328 ? -13.598 -4.256 -7.844 1.00 69.25 328 VAL A CA 1
ATOM 2532 C C . VAL A 1 328 ? -13.813 -4.005 -9.346 1.00 69.25 328 VAL A C 1
ATOM 2534 O O . VAL A 1 328 ? -12.858 -3.925 -10.111 1.00 69.25 328 VAL A O 1
ATOM 2537 N N . ASP A 1 329 ? -15.059 -3.837 -9.795 1.00 64.75 329 ASP A N 1
ATOM 2538 C CA . ASP A 1 329 ? -15.350 -3.553 -11.212 1.00 64.75 329 ASP A CA 1
ATOM 2539 C C . ASP A 1 329 ? -15.321 -2.032 -11.494 1.00 64.75 329 ASP A C 1
ATOM 2541 O O . ASP A 1 329 ? -15.962 -1.277 -10.766 1.00 64.75 329 ASP A O 1
ATOM 2545 N N . PRO A 1 330 ? -14.619 -1.538 -12.534 1.00 55.41 330 PRO A N 1
ATOM 2546 C CA . PRO A 1 330 ? -14.583 -0.107 -12.864 1.00 55.41 330 PRO A CA 1
ATOM 2547 C C . PRO A 1 330 ? -15.944 0.503 -13.262 1.00 55.41 330 PRO A C 1
ATOM 2549 O O . PRO A 1 330 ? -16.164 1.687 -13.017 1.00 55.41 330 PRO A O 1
ATOM 2552 N N . GLU A 1 331 ? -16.871 -0.265 -13.845 1.00 55.91 331 GLU A N 1
ATOM 2553 C CA . GLU A 1 331 ? -18.224 0.194 -14.203 1.00 55.91 331 GLU A CA 1
ATOM 2554 C C . GLU A 1 331 ? -19.227 -0.971 -14.083 1.00 55.91 331 GLU A C 1
ATOM 2556 O O . GLU A 1 331 ? -19.348 -1.763 -15.018 1.00 55.91 331 GLU A O 1
ATOM 2561 N N . PRO A 1 332 ? -19.967 -1.128 -12.972 1.00 50.84 332 PRO A N 1
ATOM 2562 C CA . PRO A 1 332 ? -20.958 -2.197 -12.882 1.00 50.84 332 PRO A CA 1
ATOM 2563 C C . PRO A 1 332 ? -22.055 -1.999 -13.939 1.00 50.84 332 PRO A C 1
ATOM 2565 O O . PRO A 1 332 ? -22.629 -0.911 -14.057 1.00 50.84 332 PRO A O 1
ATOM 2568 N N . GLU A 1 333 ? -22.362 -3.048 -14.710 1.00 40.12 333 GLU A N 1
ATOM 2569 C CA . GLU A 1 333 ? -23.500 -3.038 -15.631 1.00 40.12 333 GLU A CA 1
ATOM 2570 C C . GLU A 1 333 ? -24.785 -2.705 -14.853 1.00 40.12 333 GLU A C 1
ATOM 2572 O O . GLU A 1 333 ? -25.012 -3.163 -13.729 1.00 40.12 333 GLU A O 1
ATOM 2577 N N . SER A 1 334 ? -25.602 -1.834 -15.444 1.00 39.09 334 SER A N 1
ATOM 2578 C CA . SER A 1 334 ? -26.767 -1.180 -14.844 1.00 39.09 334 SER A CA 1
ATOM 2579 C C . SER A 1 334 ? -27.516 -2.020 -13.799 1.00 39.09 334 SER A C 1
ATOM 2581 O O . SER A 1 334 ? -28.159 -3.015 -14.129 1.00 39.09 334 SER A O 1
ATOM 2583 N N . GLY A 1 335 ? -27.515 -1.552 -12.549 1.00 37.81 335 GLY A N 1
ATOM 2584 C CA . GLY A 1 335 ? -28.388 -2.066 -11.492 1.00 37.81 335 GLY A CA 1
ATOM 2585 C C . GLY A 1 335 ? -27.766 -3.086 -10.537 1.00 37.81 335 GLY A C 1
ATOM 2586 O O . GLY A 1 335 ? -28.410 -3.392 -9.533 1.00 37.81 335 GLY A O 1
ATOM 2587 N N . GLN A 1 336 ? -26.529 -3.543 -10.758 1.00 33.97 336 GLN A N 1
ATOM 2588 C CA . GLN A 1 336 ? -25.737 -4.138 -9.678 1.00 33.97 336 GLN A CA 1
ATOM 2589 C C . GLN A 1 336 ? -25.174 -3.012 -8.804 1.00 33.97 336 GLN A C 1
ATOM 2591 O O . GLN A 1 336 ? -24.186 -2.360 -9.123 1.00 33.97 336 GLN A O 1
ATOM 2596 N N . GLU A 1 337 ? -25.967 -2.714 -7.772 1.00 36.28 337 GLU A N 1
ATOM 2597 C CA . GLU A 1 337 ? -25.688 -1.969 -6.541 1.00 36.28 337 GLU A CA 1
ATOM 2598 C C . GLU A 1 337 ? -24.233 -1.532 -6.377 1.00 36.28 337 GLU A C 1
ATOM 2600 O O . GLU A 1 337 ? -23.397 -2.415 -6.317 1.00 36.28 337 GLU A O 1
ATOM 2605 N N . ARG A 1 338 ? -23.989 -0.207 -6.285 1.00 35.41 338 ARG A N 1
ATOM 2606 C CA . ARG A 1 338 ? -23.007 0.600 -5.492 1.00 35.41 338 ARG A CA 1
ATOM 2607 C C . ARG A 1 338 ? -21.696 -0.010 -4.923 1.00 35.41 338 ARG A C 1
ATOM 2609 O O . ARG A 1 338 ? -20.935 0.710 -4.279 1.00 35.41 338 ARG A O 1
ATOM 2616 N N . LEU A 1 339 ? -21.398 -1.273 -5.155 1.00 44.00 339 LEU A N 1
ATOM 2617 C CA . LEU A 1 339 ? -20.354 -2.090 -4.576 1.00 44.00 339 LEU A CA 1
ATOM 2618 C C . LEU A 1 339 ? -19.112 -1.921 -5.444 1.00 44.00 339 LEU A C 1
ATOM 2620 O O . LEU A 1 339 ? -18.977 -2.519 -6.504 1.00 44.00 339 LEU A O 1
ATOM 2624 N N . LEU A 1 340 ? -18.212 -1.073 -4.954 1.00 47.03 340 LEU A N 1
ATOM 2625 C CA . LEU A 1 340 ? -16.812 -1.023 -5.366 1.00 47.03 340 LEU A CA 1
ATOM 2626 C C . LEU A 1 340 ? -16.598 -0.711 -6.856 1.00 47.03 340 LEU A C 1
ATOM 2628 O O . LEU A 1 340 ? -16.017 -1.502 -7.589 1.00 47.03 340 LEU A O 1
ATOM 2632 N N . SER A 1 341 ? -17.028 0.484 -7.271 1.00 42.66 341 SER A N 1
ATOM 2633 C CA . SER A 1 341 ? -16.607 1.103 -8.535 1.00 42.66 341 SER A CA 1
ATOM 2634 C C . SER A 1 341 ? -15.444 2.068 -8.313 1.00 42.66 341 SER A C 1
ATOM 2636 O O . SER A 1 341 ? -15.526 2.902 -7.406 1.00 42.66 341 SER A O 1
ATOM 2638 N N . PHE A 1 342 ? -14.416 2.031 -9.161 1.00 51.19 342 PHE A N 1
ATOM 2639 C CA . PHE A 1 342 ? -13.340 3.029 -9.162 1.00 51.19 342 PHE A CA 1
ATOM 2640 C C . PHE A 1 342 ? -13.349 3.848 -10.453 1.00 51.19 342 PHE A C 1
ATOM 2642 O O . PHE A 1 342 ? -13.810 3.378 -11.487 1.00 51.19 342 PHE A O 1
ATOM 2649 N N . THR A 1 343 ? -12.863 5.092 -10.402 1.00 47.44 343 THR A N 1
ATOM 2650 C CA . THR A 1 343 ? -12.771 5.916 -11.622 1.00 47.44 343 THR A CA 1
ATOM 2651 C C . THR A 1 343 ? -11.579 5.440 -12.452 1.00 47.44 343 THR A C 1
ATOM 2653 O O . THR A 1 343 ? -10.454 5.549 -11.959 1.00 47.44 343 THR A O 1
ATOM 2656 N N . PRO A 1 344 ? -11.783 4.937 -13.684 1.00 50.47 344 PRO A N 1
ATOM 2657 C CA . PRO A 1 344 ? -10.672 4.511 -14.513 1.00 50.47 344 PRO A CA 1
ATOM 2658 C C . PRO A 1 344 ? -9.770 5.684 -14.914 1.00 50.47 344 PRO A C 1
ATOM 2660 O O . PRO A 1 344 ? -10.123 6.857 -14.763 1.00 50.47 344 PRO A O 1
ATOM 2663 N N . MET A 1 345 ? -8.602 5.323 -15.448 1.00 53.81 345 MET A N 1
ATOM 2664 C CA . MET A 1 345 ? -7.514 6.206 -15.857 1.00 53.81 345 MET A CA 1
ATOM 2665 C C . MET A 1 345 ? -7.978 7.565 -16.389 1.00 53.81 345 MET A C 1
ATOM 2667 O O . MET A 1 345 ? -8.639 7.642 -17.422 1.00 53.81 345 MET A O 1
ATOM 2671 N N . ASN A 1 346 ? -7.567 8.651 -15.731 1.00 45.94 346 ASN A N 1
ATOM 2672 C CA . ASN A 1 346 ? -7.677 9.979 -16.319 1.00 45.94 346 ASN A CA 1
ATOM 2673 C C . ASN A 1 346 ? -6.302 10.585 -16.628 1.00 45.94 346 ASN A C 1
ATOM 2675 O O . ASN A 1 346 ? -5.261 10.186 -16.107 1.00 45.94 346 ASN A O 1
ATOM 2679 N N . TYR A 1 347 ? -6.332 11.543 -17.547 1.00 41.25 347 TYR A N 1
ATOM 2680 C CA . TYR A 1 347 ? -5.235 12.106 -18.336 1.00 41.25 347 TYR A CA 1
ATOM 2681 C C . TYR A 1 347 ? -4.000 12.628 -17.567 1.00 41.25 347 TYR A C 1
ATOM 2683 O O . TYR A 1 347 ? -2.996 12.944 -18.198 1.00 41.25 347 TYR A O 1
ATOM 2691 N N . TRP A 1 348 ? -4.038 12.694 -16.231 1.00 44.72 348 TRP A N 1
ATOM 2692 C CA . TRP A 1 348 ? -2.907 13.070 -15.367 1.00 44.72 348 TRP A CA 1
ATOM 2693 C C . TRP A 1 348 ? -2.013 11.894 -14.930 1.00 44.72 348 TRP A C 1
ATOM 2695 O O . TRP A 1 348 ? -0.980 12.108 -14.291 1.00 44.72 348 TRP A O 1
ATOM 2705 N N . GLN A 1 349 ? -2.388 10.656 -15.252 1.00 53.88 349 GLN A N 1
ATOM 2706 C CA . GLN A 1 349 ? -1.743 9.456 -14.720 1.00 53.88 349 GLN A CA 1
ATOM 2707 C C . GLN A 1 349 ? -0.481 9.049 -15.520 1.00 53.88 349 GLN A C 1
ATOM 2709 O O . GLN A 1 349 ? -0.427 9.138 -16.747 1.00 53.88 349 GLN A O 1
ATOM 2714 N N . ARG A 1 350 ? 0.581 8.627 -14.814 1.00 57.97 350 ARG A N 1
ATOM 2715 C CA . ARG A 1 350 ? 1.821 7.976 -15.333 1.00 57.97 350 ARG A CA 1
ATOM 2716 C C . ARG A 1 350 ? 1.457 6.583 -15.922 1.00 57.97 350 ARG A C 1
ATOM 2718 O O . ARG A 1 350 ? 0.399 6.051 -15.574 1.00 57.97 350 ARG A O 1
ATOM 2725 N N . SER A 1 351 ? 2.238 5.981 -16.822 1.00 56.38 351 SER A N 1
ATOM 2726 C CA . SER A 1 351 ? 1.788 4.755 -17.510 1.00 56.38 351 SER A CA 1
ATOM 2727 C C . SER A 1 351 ? 1.631 3.565 -16.567 1.00 56.38 351 SER A C 1
ATOM 2729 O O . SER A 1 351 ? 2.410 3.357 -15.627 1.00 56.38 351 SER A O 1
ATOM 2731 N N . ASN A 1 352 ? 0.604 2.771 -16.861 1.00 72.19 352 ASN A N 1
ATOM 2732 C CA . ASN A 1 352 ? 0.291 1.541 -16.165 1.00 72.19 352 ASN A CA 1
ATOM 2733 C C . ASN A 1 352 ? 0.988 0.355 -16.850 1.00 72.19 352 ASN A C 1
ATOM 2735 O O . ASN A 1 352 ? 0.457 -0.216 -17.803 1.00 72.19 352 ASN A O 1
ATOM 2739 N N . GLU A 1 353 ? 2.175 -0.024 -16.368 1.00 84.94 353 GLU A N 1
ATOM 2740 C CA . GLU A 1 353 ? 2.917 -1.151 -16.954 1.00 84.94 353 GLU A CA 1
ATOM 2741 C C . GLU A 1 353 ? 2.174 -2.480 -16.782 1.00 84.94 353 GLU A C 1
ATOM 2743 O O . GLU A 1 353 ? 2.294 -3.358 -17.634 1.00 84.94 353 GLU A O 1
ATOM 2748 N N . SER A 1 354 ? 1.321 -2.615 -15.760 1.00 85.12 354 SER A N 1
ATOM 2749 C CA . SER A 1 354 ? 0.492 -3.816 -15.597 1.00 85.12 354 SER A CA 1
ATOM 2750 C C . SER A 1 354 ? -0.436 -4.086 -16.792 1.00 85.12 354 SER A C 1
ATOM 2752 O O . SER A 1 354 ? -0.753 -5.242 -17.059 1.00 85.12 354 SER A O 1
ATOM 2754 N N . LEU A 1 355 ? -0.787 -3.066 -17.591 1.00 85.69 355 LEU A N 1
ATOM 2755 C CA . LEU A 1 355 ? -1.574 -3.240 -18.821 1.00 85.69 355 LEU A CA 1
ATOM 2756 C C . LEU A 1 355 ? -0.780 -3.821 -19.989 1.00 85.69 355 LEU A C 1
ATOM 2758 O O . LEU A 1 355 ? -1.374 -4.192 -21.001 1.00 85.69 355 LEU A O 1
ATOM 2762 N N . PHE A 1 356 ? 0.541 -3.873 -19.907 1.00 88.56 356 PHE A N 1
ATOM 2763 C CA . PHE A 1 356 ? 1.391 -4.325 -21.005 1.00 88.56 356 PHE A CA 1
ATOM 2764 C C . PHE A 1 356 ? 2.295 -5.487 -20.624 1.00 88.56 356 PHE A C 1
ATOM 2766 O O . PHE A 1 356 ? 2.725 -6.223 -21.510 1.00 88.56 356 PHE A O 1
ATOM 2773 N N . SER A 1 357 ? 2.526 -5.669 -19.329 1.00 93.81 357 SER A N 1
ATOM 2774 C CA . SER A 1 357 ? 3.412 -6.693 -18.816 1.00 93.81 357 SER A CA 1
ATOM 2775 C C . SER A 1 357 ? 2.971 -8.107 -19.187 1.00 93.81 357 SER A C 1
ATOM 2777 O O . SER A 1 357 ? 1.777 -8.443 -19.258 1.00 93.81 357 SER A O 1
ATOM 2779 N N . SER A 1 358 ? 3.969 -8.960 -19.405 1.00 94.38 358 SER A N 1
ATOM 2780 C CA . SER A 1 358 ? 3.776 -10.397 -19.585 1.00 94.38 358 SER A CA 1
ATOM 2781 C C . SER A 1 358 ? 3.582 -11.139 -18.259 1.00 94.38 358 SER A C 1
ATOM 2783 O O . SER A 1 358 ? 3.154 -12.292 -18.263 1.00 94.38 358 SER A O 1
ATOM 2785 N N . PHE A 1 359 ? 3.836 -10.479 -17.124 1.00 96.56 359 PHE A N 1
ATOM 2786 C CA . PHE A 1 359 ? 3.749 -11.077 -15.797 1.00 96.56 359 PHE A CA 1
ATOM 2787 C C . PHE A 1 359 ? 2.355 -11.644 -15.497 1.00 96.56 359 PHE A C 1
ATOM 2789 O O . PHE A 1 359 ? 1.330 -10.977 -15.671 1.00 96.56 359 PHE A O 1
ATOM 2796 N N . ARG A 1 360 ? 2.318 -12.872 -14.979 1.00 94.94 360 ARG A N 1
ATOM 2797 C CA . ARG A 1 360 ? 1.130 -13.477 -14.372 1.00 94.94 360 ARG A CA 1
ATOM 2798 C C . ARG A 1 360 ? 1.503 -13.973 -12.973 1.00 94.94 360 ARG A C 1
ATOM 2800 O O . ARG A 1 360 ? 2.558 -14.595 -12.831 1.00 94.94 360 ARG A O 1
ATOM 2807 N N . PRO A 1 361 ? 0.683 -13.686 -11.947 1.00 95.94 361 PRO A N 1
ATOM 2808 C CA . PRO A 1 361 ? 0.940 -14.183 -10.605 1.00 95.94 361 PRO A CA 1
ATOM 2809 C C . PRO A 1 361 ? 0.864 -15.711 -10.580 1.00 95.94 361 PRO A C 1
ATOM 2811 O O . PRO A 1 361 ? 0.161 -16.322 -11.385 1.00 95.94 361 PRO A O 1
ATOM 2814 N N . LEU A 1 362 ? 1.568 -16.324 -9.633 1.00 95.50 362 LEU A N 1
ATOM 2815 C CA . LEU A 1 362 ? 1.445 -17.752 -9.360 1.00 95.50 362 LEU A CA 1
ATOM 2816 C C . LEU A 1 362 ? 0.021 -18.081 -8.897 1.00 95.50 362 LEU A C 1
ATOM 2818 O O . LEU A 1 362 ? -0.576 -17.312 -8.142 1.00 95.50 362 LEU A O 1
ATOM 2822 N N . ASP A 1 363 ? -0.478 -19.267 -9.254 1.00 94.50 363 ASP A N 1
ATOM 2823 C CA . ASP A 1 363 ? -1.813 -19.743 -8.860 1.00 94.50 363 ASP A CA 1
ATOM 2824 C C . ASP A 1 363 ? -2.085 -19.577 -7.361 1.00 94.50 363 ASP A C 1
ATOM 2826 O O . ASP A 1 363 ? -3.178 -19.174 -6.972 1.00 94.50 363 ASP A O 1
ATOM 2830 N N . ILE A 1 364 ? -1.090 -19.855 -6.508 1.00 95.81 364 ILE A N 1
ATOM 2831 C CA . ILE A 1 364 ? -1.230 -19.734 -5.051 1.00 95.81 364 ILE A CA 1
ATOM 2832 C C . ILE A 1 364 ? -1.537 -18.299 -4.609 1.00 95.81 364 ILE A C 1
ATOM 2834 O O . ILE A 1 364 ? -2.316 -18.113 -3.685 1.00 95.81 364 ILE A O 1
ATOM 2838 N N . VAL A 1 365 ? -1.002 -17.282 -5.292 1.00 97.00 365 VAL A N 1
ATOM 2839 C CA . VAL A 1 365 ? -1.275 -15.867 -4.988 1.00 97.00 365 VAL A CA 1
ATOM 2840 C C . VAL A 1 365 ? -2.730 -15.532 -5.306 1.00 97.00 365 VAL A C 1
ATOM 2842 O O . VAL A 1 365 ? -3.399 -14.870 -4.515 1.00 97.00 365 VAL A O 1
ATOM 2845 N N . VAL A 1 366 ? -3.248 -16.041 -6.427 1.00 95.44 366 VAL A N 1
ATOM 2846 C CA . VAL A 1 366 ? -4.658 -15.873 -6.807 1.00 95.44 366 VAL A CA 1
ATOM 2847 C C . VAL A 1 366 ? -5.577 -16.635 -5.846 1.00 95.44 366 VAL A C 1
ATOM 2849 O O . VAL A 1 366 ? -6.602 -16.097 -5.440 1.00 95.44 366 VAL A O 1
ATOM 2852 N N . ARG A 1 367 ? -5.209 -17.851 -5.413 1.00 93.94 367 ARG A N 1
ATOM 2853 C CA . ARG A 1 367 ? -5.971 -18.600 -4.392 1.00 93.94 367 ARG A CA 1
ATOM 2854 C C . ARG A 1 367 ? -6.024 -17.858 -3.075 1.00 93.94 367 ARG A C 1
ATOM 2856 O O . ARG A 1 367 ? -7.113 -17.676 -2.548 1.00 93.94 367 ARG A O 1
ATOM 2863 N N . ILE A 1 368 ? -4.870 -17.382 -2.600 1.00 95.81 368 ILE A N 1
ATOM 2864 C CA . ILE A 1 368 ? -4.803 -16.548 -1.406 1.00 95.81 368 ILE A CA 1
ATOM 2865 C C . ILE A 1 368 ? -5.770 -15.389 -1.584 1.00 95.81 368 ILE A C 1
ATOM 2867 O O . ILE A 1 368 ? -6.599 -15.227 -0.709 1.00 95.81 368 ILE A O 1
ATOM 2871 N N . ALA A 1 369 ? -5.745 -14.651 -2.701 1.00 94.00 369 ALA A N 1
ATOM 2872 C CA . ALA A 1 369 ? -6.624 -13.505 -2.958 1.00 94.00 369 ALA A CA 1
ATOM 2873 C C . ALA A 1 369 ? -8.133 -13.786 -2.873 1.00 94.00 369 ALA A C 1
ATOM 2875 O O . ALA A 1 369 ? -8.876 -12.898 -2.453 1.00 94.00 369 ALA A O 1
ATOM 2876 N N . LEU A 1 370 ? -8.575 -14.980 -3.269 1.00 91.44 370 LEU A N 1
ATOM 2877 C CA . LEU A 1 370 ? -9.990 -15.294 -3.487 1.00 91.44 370 LEU A CA 1
ATOM 2878 C C . LEU A 1 370 ? -10.600 -16.226 -2.439 1.00 91.44 370 LEU A C 1
ATOM 2880 O O . LEU A 1 370 ? -11.818 -16.232 -2.280 1.00 91.44 370 LEU A O 1
ATOM 2884 N N . ASP A 1 371 ? -9.784 -17.020 -1.750 1.00 91.69 371 ASP A N 1
ATOM 2885 C CA . ASP A 1 371 ? -10.244 -18.104 -0.885 1.00 91.69 371 ASP A CA 1
ATOM 2886 C C . ASP A 1 371 ? -9.599 -18.025 0.502 1.00 91.69 371 ASP A C 1
ATOM 2888 O O . ASP A 1 371 ? -8.584 -18.665 0.791 1.00 91.69 371 ASP A O 1
ATOM 2892 N N . ARG A 1 372 ? -10.217 -17.199 1.356 1.00 93.25 372 ARG A N 1
ATOM 2893 C CA . ARG A 1 372 ? -9.886 -17.032 2.780 1.00 93.25 372 ARG A CA 1
ATOM 2894 C C . ARG A 1 372 ? -11.171 -17.049 3.621 1.00 93.25 372 ARG A C 1
ATOM 2896 O O . ARG A 1 372 ? -11.653 -15.996 4.029 1.00 93.25 372 ARG A O 1
ATOM 2903 N N . PRO A 1 373 ? -11.785 -18.223 3.840 1.00 92.31 373 PRO A N 1
ATOM 2904 C CA . PRO A 1 373 ? -13.136 -18.315 4.400 1.00 92.31 373 PRO A CA 1
ATOM 2905 C C . PRO A 1 373 ? -13.203 -18.079 5.913 1.00 92.31 373 PRO A C 1
ATOM 2907 O O . PRO A 1 373 ? -14.278 -17.792 6.439 1.00 92.31 373 PRO A O 1
ATOM 2910 N N . GLU A 1 374 ? -12.076 -18.205 6.612 1.00 95.06 374 GLU A N 1
ATOM 2911 C CA . GLU A 1 374 ? -12.012 -18.073 8.065 1.00 95.06 374 GLU A CA 1
ATOM 2912 C C . GLU A 1 374 ? -11.353 -16.754 8.481 1.00 95.06 374 GLU A C 1
ATOM 2914 O O . GLU A 1 374 ? -10.416 -16.306 7.812 1.00 95.06 374 GLU A O 1
ATOM 2919 N N . PRO A 1 375 ? -11.802 -16.136 9.588 1.00 96.69 375 PRO A N 1
ATOM 2920 C CA . PRO A 1 375 ? -11.110 -15.003 10.182 1.00 96.69 375 PRO A CA 1
ATOM 2921 C C . PRO A 1 375 ? -9.677 -15.347 10.594 1.00 96.69 375 PRO A C 1
ATOM 2923 O O . PRO A 1 375 ? -9.399 -16.455 11.060 1.00 96.69 375 PRO A O 1
ATOM 2926 N N . TYR A 1 376 ? -8.765 -14.387 10.469 1.00 97.94 376 TYR A N 1
ATOM 2927 C CA . TYR A 1 376 ? -7.382 -14.551 10.909 1.00 97.94 376 TYR A CA 1
ATOM 2928 C C . TYR A 1 376 ? -6.740 -13.222 11.290 1.00 97.94 376 TYR A C 1
ATOM 2930 O O . TYR A 1 376 ? -7.177 -12.138 10.903 1.00 97.94 376 TYR A O 1
ATOM 2938 N N . VAL A 1 377 ? -5.651 -13.339 12.044 1.00 98.00 377 VAL A N 1
ATOM 2939 C CA . VAL A 1 377 ? -4.735 -12.237 12.309 1.00 98.00 377 VAL A CA 1
ATOM 2940 C C . VAL A 1 377 ? -3.628 -12.262 11.259 1.00 98.00 377 VAL A C 1
ATOM 2942 O O . VAL A 1 377 ? -3.027 -13.310 11.024 1.00 98.00 377 VAL A O 1
ATOM 2945 N N . ASN A 1 378 ? -3.353 -11.109 10.658 1.00 98.12 378 ASN A N 1
ATOM 2946 C CA . ASN A 1 378 ? -2.145 -10.845 9.892 1.00 98.12 378 ASN A CA 1
ATOM 2947 C C . ASN A 1 378 ? -1.245 -9.903 10.693 1.00 98.12 378 ASN A C 1
ATOM 2949 O O . ASN A 1 378 ? -1.627 -8.768 10.990 1.00 98.12 378 ASN A O 1
ATOM 2953 N N . LYS A 1 379 ? -0.067 -10.390 11.077 1.00 97.94 379 LYS A N 1
ATOM 2954 C CA . LYS A 1 379 ? 0.983 -9.586 11.698 1.00 97.94 379 LYS A CA 1
ATOM 2955 C C . LYS A 1 379 ? 2.088 -9.367 10.693 1.00 97.94 379 LYS A C 1
ATOM 2957 O O . LYS A 1 379 ? 2.562 -10.307 10.057 1.00 97.94 379 LYS A O 1
ATOM 2962 N N . GLU A 1 380 ? 2.547 -8.131 10.605 1.00 97.38 380 GLU A N 1
ATOM 2963 C CA . GLU A 1 380 ? 3.607 -7.796 9.670 1.00 97.38 380 GLU A CA 1
ATOM 2964 C C . GLU A 1 380 ? 4.591 -6.829 10.278 1.00 97.38 380 GLU A C 1
ATOM 2966 O O . GLU A 1 380 ? 4.229 -5.874 10.978 1.00 97.38 380 GLU A O 1
ATOM 2971 N N . ARG A 1 381 ? 5.853 -7.053 9.942 1.00 95.94 381 ARG A N 1
ATOM 2972 C CA . ARG A 1 381 ? 6.931 -6.134 10.241 1.00 95.94 381 ARG A CA 1
ATOM 2973 C C . ARG A 1 381 ? 7.413 -5.531 8.939 1.00 95.94 381 ARG A C 1
ATOM 2975 O O . ARG A 1 381 ? 7.838 -6.245 8.032 1.00 95.94 381 ARG A O 1
ATOM 2982 N N . LYS A 1 382 ? 7.341 -4.206 8.850 1.00 93.31 382 LYS A N 1
ATOM 2983 C CA . LYS A 1 382 ? 7.796 -3.459 7.675 1.00 93.31 382 LYS A CA 1
ATOM 2984 C C . LYS A 1 382 ? 8.877 -2.477 8.088 1.00 93.31 382 LYS A C 1
ATOM 2986 O O . LYS A 1 382 ? 8.869 -1.936 9.192 1.00 93.31 382 LYS A O 1
ATOM 2991 N N . HIS A 1 383 ? 9.825 -2.265 7.200 1.00 89.38 383 HIS A N 1
ATOM 2992 C CA . HIS A 1 383 ? 10.933 -1.348 7.386 1.00 89.38 383 HIS A CA 1
ATOM 2993 C C . HIS A 1 383 ? 10.462 0.113 7.558 1.00 89.38 383 HIS A C 1
ATOM 2995 O O . HIS A 1 383 ? 9.410 0.501 7.051 1.00 89.38 383 HIS A O 1
ATOM 3001 N N . LEU A 1 384 ? 11.224 0.934 8.290 1.00 86.00 384 LEU A N 1
ATOM 3002 C CA . LEU A 1 384 ? 10.902 2.354 8.478 1.00 86.00 384 LEU A CA 1
ATOM 3003 C C . LEU A 1 384 ? 11.042 3.151 7.176 1.00 86.00 384 LEU A C 1
ATOM 3005 O O . LEU A 1 384 ? 12.105 3.188 6.559 1.00 86.00 384 LEU A O 1
ATOM 3009 N N . HIS A 1 385 ? 9.997 3.891 6.809 1.00 79.62 385 HIS A N 1
ATOM 3010 C CA . HIS A 1 385 ? 10.040 4.769 5.645 1.00 79.62 385 HIS A CA 1
ATOM 3011 C C . HIS A 1 385 ? 11.137 5.839 5.757 1.00 79.62 385 HIS A C 1
ATOM 3013 O O . HIS A 1 385 ? 11.066 6.728 6.605 1.00 79.62 385 HIS A O 1
ATOM 3019 N N . ASN A 1 386 ? 12.147 5.815 4.883 1.00 72.25 386 ASN A N 1
ATOM 3020 C CA . ASN A 1 386 ? 13.227 6.796 4.958 1.00 72.25 386 ASN A CA 1
ATOM 3021 C C . ASN A 1 386 ? 13.977 6.962 3.611 1.00 72.25 386 ASN A C 1
ATOM 3023 O O . ASN A 1 386 ? 14.012 6.037 2.804 1.00 72.25 386 ASN A O 1
ATOM 3027 N N . MET A 1 387 ? 14.593 8.135 3.369 1.00 63.62 387 MET A N 1
ATOM 3028 C CA . MET A 1 387 ? 15.419 8.399 2.165 1.00 63.62 387 MET A CA 1
ATOM 3029 C C . MET A 1 387 ? 16.870 7.881 2.250 1.00 63.62 387 MET A C 1
ATOM 3031 O O . MET A 1 387 ? 17.475 7.575 1.224 1.00 63.62 387 MET A O 1
ATOM 3035 N N . ALA A 1 388 ? 17.447 7.834 3.452 1.00 52.97 388 ALA A N 1
ATOM 3036 C CA . ALA A 1 388 ? 18.806 7.368 3.739 1.00 52.97 388 ALA A CA 1
ATOM 3037 C C . ALA A 1 388 ? 19.056 5.898 3.336 1.00 52.97 388 ALA A C 1
ATOM 3039 O O . ALA A 1 388 ? 20.152 5.565 2.898 1.00 52.97 388 ALA A O 1
ATOM 3040 N N . ASP A 1 389 ? 18.039 5.038 3.365 1.00 53.53 389 ASP A N 1
ATOM 3041 C CA . ASP A 1 389 ? 18.166 3.624 2.961 1.00 53.53 389 ASP A CA 1
ATOM 3042 C C . ASP A 1 389 ? 18.177 3.448 1.451 1.00 53.53 389 ASP A C 1
ATOM 3044 O O . ASP A 1 389 ? 18.603 2.428 0.905 1.00 53.53 389 ASP A O 1
ATOM 3048 N N . VAL A 1 390 ? 17.731 4.492 0.767 1.00 55.44 390 VAL A N 1
ATOM 3049 C CA . VAL A 1 390 ? 17.708 4.580 -0.677 1.00 55.44 390 VAL A CA 1
ATOM 3050 C C . VAL A 1 390 ? 18.987 5.287 -1.166 1.00 55.44 390 VAL A C 1
ATOM 3052 O O . VAL A 1 390 ? 19.478 4.996 -2.254 1.00 55.44 390 VAL A O 1
ATOM 3055 N N . VAL A 1 391 ? 19.623 6.126 -0.335 1.00 52.91 391 VAL A N 1
ATOM 3056 C CA . VAL A 1 391 ? 20.958 6.719 -0.547 1.00 52.91 391 VAL A CA 1
ATOM 3057 C C . VAL A 1 391 ? 21.587 7.043 0.831 1.00 52.91 391 VAL A C 1
ATOM 3059 O O . VAL A 1 391 ? 21.124 8.030 1.401 1.00 52.91 391 VAL A O 1
ATOM 3062 N N . PRO A 1 392 ? 22.630 6.383 1.409 1.00 46.81 392 PRO A N 1
ATOM 3063 C CA . PRO A 1 392 ? 23.556 5.343 0.927 1.00 46.81 392 PRO A CA 1
ATOM 3064 C C . PRO A 1 392 ? 23.873 4.184 1.930 1.00 46.81 392 PRO A C 1
ATOM 3066 O O . PRO A 1 392 ? 23.984 4.396 3.124 1.00 46.81 392 PRO A O 1
ATOM 3069 N N . LEU A 1 393 ? 24.234 2.991 1.431 1.00 48.78 393 LEU A N 1
ATOM 3070 C CA . LEU A 1 393 ? 25.163 1.998 2.041 1.00 48.78 393 LEU A CA 1
ATOM 3071 C C . LEU A 1 393 ? 24.965 1.475 3.493 1.00 48.78 393 LEU A C 1
ATOM 3073 O O . LEU A 1 393 ? 25.646 0.508 3.834 1.00 48.78 393 LEU A O 1
ATOM 3077 N N . GLN A 1 394 ? 24.063 2.005 4.320 1.00 53.94 394 GLN A N 1
ATOM 3078 C CA . GLN A 1 394 ? 23.705 1.458 5.632 1.00 53.94 394 GLN A CA 1
ATOM 3079 C C . GLN A 1 394 ? 22.189 1.564 5.844 1.00 53.94 394 GLN A C 1
ATOM 3081 O O . GLN A 1 394 ? 21.684 2.683 5.910 1.00 53.94 394 GLN A O 1
ATOM 3086 N N . PRO A 1 395 ? 21.463 0.433 5.907 1.00 61.00 395 PRO A N 1
ATOM 3087 C CA . PRO A 1 395 ? 20.041 0.445 6.215 1.00 61.00 395 PRO A CA 1
ATOM 3088 C C . PRO A 1 395 ? 19.809 0.986 7.627 1.00 61.00 395 PRO A C 1
ATOM 3090 O O . PRO A 1 395 ? 20.553 0.662 8.554 1.00 61.00 395 PRO A O 1
ATOM 3093 N N . LEU A 1 396 ? 18.766 1.788 7.788 1.00 71.88 396 LEU A N 1
ATOM 3094 C CA . LEU A 1 396 ? 18.251 2.201 9.076 1.00 71.88 396 LEU A CA 1
ATOM 3095 C C . LEU A 1 396 ? 17.738 0.968 9.812 1.00 71.88 396 LEU A C 1
ATOM 3097 O O . LEU A 1 396 ? 16.825 0.285 9.345 1.00 71.88 396 LEU A O 1
ATOM 3101 N N . GLU A 1 397 ? 18.303 0.721 10.988 1.00 76.06 397 GLU A N 1
ATOM 3102 C CA . GLU A 1 397 ? 17.722 -0.219 11.934 1.00 76.06 397 GLU A CA 1
ATOM 3103 C C . GLU A 1 397 ? 16.404 0.348 12.469 1.00 76.06 397 GLU A C 1
ATOM 3105 O O . GLU A 1 397 ? 16.340 1.480 12.951 1.00 76.06 397 GLU A O 1
ATOM 3110 N N . GLY A 1 398 ? 15.342 -0.446 12.360 1.00 86.31 398 GLY A N 1
ATOM 3111 C CA . GLY A 1 398 ? 14.020 -0.100 12.860 1.00 86.31 398 GLY A CA 1
ATOM 3112 C C . GLY A 1 398 ? 12.910 -0.550 11.922 1.00 86.31 398 GLY A C 1
ATOM 3113 O O . GLY A 1 398 ? 13.109 -0.818 10.735 1.00 86.31 398 GLY A O 1
ATOM 3114 N N . SER A 1 399 ? 11.710 -0.648 12.475 1.00 92.06 399 SER A N 1
ATOM 3115 C CA . SER A 1 399 ? 10.544 -1.157 11.763 1.00 92.06 399 SER A CA 1
ATOM 3116 C C . SER A 1 399 ? 9.233 -0.722 12.405 1.00 92.06 399 SER A C 1
ATOM 3118 O O . SER A 1 399 ? 9.170 -0.333 13.574 1.00 92.06 399 SER A O 1
ATOM 3120 N N . ILE A 1 400 ? 8.163 -0.842 11.636 1.00 93.62 400 ILE A N 1
ATOM 3121 C CA . ILE A 1 400 ? 6.791 -0.786 12.117 1.00 93.62 400 ILE A CA 1
ATOM 3122 C C . ILE A 1 400 ? 6.211 -2.185 12.310 1.00 93.62 400 ILE A C 1
ATOM 3124 O O . ILE A 1 400 ? 6.642 -3.136 11.657 1.00 93.62 400 ILE A O 1
ATOM 3128 N N . ARG A 1 401 ? 5.217 -2.294 13.195 1.00 95.56 401 ARG A N 1
ATOM 3129 C CA . ARG A 1 401 ? 4.413 -3.499 13.429 1.00 95.56 401 ARG A CA 1
ATOM 3130 C C . ARG A 1 401 ? 2.974 -3.205 13.039 1.00 95.56 401 ARG A C 1
ATOM 3132 O O . ARG A 1 401 ? 2.324 -2.370 13.674 1.00 95.56 401 ARG A O 1
ATOM 3139 N N . LYS A 1 402 ? 2.493 -3.884 12.004 1.00 96.38 402 LYS A N 1
ATOM 3140 C CA . LYS A 1 402 ? 1.094 -3.860 11.577 1.00 96.38 402 LYS A CA 1
ATOM 3141 C C . LYS A 1 402 ? 0.373 -5.061 12.158 1.00 96.38 402 LYS A C 1
ATOM 3143 O O . LYS A 1 402 ? 0.924 -6.161 12.197 1.00 96.38 402 LYS A O 1
ATOM 3148 N N . TYR A 1 403 ? -0.860 -4.833 12.576 1.00 97.75 403 TYR A N 1
ATOM 3149 C CA . TYR A 1 403 ? -1.780 -5.880 12.978 1.00 97.75 403 TYR A CA 1
ATOM 3150 C C . TYR A 1 403 ? -3.084 -5.685 12.226 1.00 97.75 403 TYR A C 1
ATOM 3152 O O . TYR A 1 403 ? -3.688 -4.617 12.319 1.00 97.75 403 TYR A O 1
ATOM 3160 N N . THR A 1 404 ? -3.532 -6.717 11.528 1.00 98.06 404 THR A N 1
ATOM 3161 C CA . THR A 1 404 ? -4.802 -6.718 10.812 1.00 98.06 404 THR A CA 1
ATOM 3162 C C . THR A 1 404 ? -5.630 -7.915 11.263 1.00 98.06 404 THR A C 1
ATOM 3164 O O . THR A 1 404 ? -5.167 -9.052 11.261 1.00 98.06 404 THR A O 1
ATOM 3167 N N . TRP A 1 405 ? -6.871 -7.659 11.655 1.00 97.94 405 TRP A N 1
ATOM 3168 C CA . TRP A 1 405 ? -7.918 -8.649 11.839 1.00 97.94 405 TRP A CA 1
ATOM 3169 C C . TRP A 1 405 ? -8.752 -8.709 10.567 1.00 97.94 405 TRP A C 1
ATOM 3171 O O . TRP A 1 405 ? -9.495 -7.776 10.244 1.00 97.94 405 TRP A O 1
ATOM 3181 N N . TYR A 1 406 ? -8.589 -9.802 9.832 1.00 97.81 406 TYR A N 1
ATOM 3182 C CA . TYR A 1 406 ? -9.377 -10.104 8.651 1.00 97.81 406 TYR A CA 1
ATOM 3183 C C . TYR A 1 406 ? -10.589 -10.944 9.037 1.00 97.81 406 TYR A C 1
ATOM 3185 O O . TYR A 1 406 ? -10.456 -11.943 9.746 1.00 97.81 406 TYR A O 1
ATOM 3193 N N . THR A 1 407 ? -11.750 -10.600 8.485 1.00 96.56 407 THR A N 1
ATOM 3194 C CA . THR A 1 407 ? -12.897 -11.500 8.384 1.00 96.56 407 THR A CA 1
ATOM 3195 C C . THR A 1 407 ? -13.401 -11.527 6.937 1.00 96.56 407 THR A C 1
ATOM 3197 O O . THR A 1 407 ? -13.143 -10.599 6.166 1.00 96.56 407 THR A O 1
ATOM 3200 N N . PRO A 1 408 ? -14.195 -12.539 6.547 1.00 92.81 408 PRO A N 1
ATOM 3201 C CA . PRO A 1 408 ? -14.869 -12.523 5.251 1.00 92.81 408 PRO A CA 1
ATOM 3202 C C . PRO A 1 408 ? -15.864 -11.365 5.067 1.00 92.81 408 PRO A C 1
ATOM 3204 O O . PRO A 1 408 ? -16.383 -11.197 3.970 1.00 92.81 408 PRO A O 1
ATOM 3207 N N . GLN A 1 409 ? -16.192 -10.603 6.118 1.00 92.81 409 GLN A N 1
ATOM 3208 C CA . GLN A 1 409 ? -17.211 -9.549 6.081 1.00 92.81 409 GLN A CA 1
ATOM 3209 C C . GLN A 1 409 ? -16.642 -8.142 6.266 1.00 92.81 409 GLN A C 1
ATOM 3211 O O . GLN A 1 409 ? -17.248 -7.192 5.787 1.00 92.81 409 GLN A O 1
ATOM 3216 N N . TYR A 1 410 ? -15.508 -7.989 6.944 1.00 95.25 410 TYR A N 1
ATOM 3217 C CA . TYR A 1 410 ? -14.872 -6.703 7.213 1.00 95.25 410 TYR A CA 1
ATOM 3218 C C . TYR A 1 410 ? -13.392 -6.893 7.533 1.00 95.25 410 TYR A C 1
ATOM 3220 O O . TYR A 1 410 ? -12.927 -8.002 7.797 1.00 95.25 410 TYR A O 1
ATOM 3228 N N . ILE A 1 411 ? -12.646 -5.794 7.539 1.00 96.12 411 ILE A N 1
ATOM 3229 C CA . ILE A 1 411 ? -11.246 -5.808 7.943 1.00 96.12 411 ILE A CA 1
ATOM 3230 C C . ILE A 1 411 ? -10.953 -4.630 8.863 1.00 96.12 411 ILE A C 1
ATOM 3232 O O . ILE A 1 411 ? -11.337 -3.494 8.583 1.00 96.12 411 ILE A O 1
ATOM 3236 N N . MET A 1 412 ? -10.282 -4.902 9.976 1.00 96.81 412 MET A N 1
ATOM 3237 C CA . MET A 1 412 ? -9.831 -3.883 10.919 1.00 96.81 412 MET A CA 1
ATOM 3238 C C . MET A 1 412 ? -8.334 -4.031 11.104 1.00 96.81 412 MET A C 1
ATOM 3240 O O . MET A 1 412 ? -7.862 -5.127 11.383 1.00 96.81 412 MET A O 1
ATOM 3244 N N . GLY A 1 413 ? -7.573 -2.953 11.000 1.00 95.94 413 GLY A N 1
ATOM 3245 C CA . GLY A 1 413 ? -6.153 -3.038 11.313 1.00 95.94 413 GLY A CA 1
ATOM 3246 C C . GLY A 1 413 ? -5.608 -1.779 11.942 1.00 95.94 413 GLY A C 1
ATOM 3247 O O . GLY A 1 413 ? -6.257 -0.736 11.935 1.00 95.94 413 GLY A O 1
ATOM 3248 N N . SER A 1 414 ? -4.405 -1.899 12.485 1.00 95.25 414 SER A N 1
ATOM 3249 C CA . SER A 1 414 ? -3.731 -0.844 13.219 1.00 95.25 414 SER A CA 1
ATOM 3250 C C . SER A 1 414 ? -2.216 -0.922 13.084 1.00 95.25 414 SER A C 1
ATOM 3252 O O . SER A 1 414 ? -1.631 -1.975 12.808 1.00 95.25 414 SER A O 1
ATOM 3254 N N . LEU A 1 415 ? -1.567 0.218 13.307 1.00 94.06 415 LEU A N 1
ATOM 3255 C CA . LEU A 1 415 ? -0.134 0.276 13.543 1.00 94.06 415 LEU A CA 1
ATOM 3256 C C . LEU A 1 415 ? 0.129 0.139 15.044 1.00 94.06 415 LEU A C 1
ATOM 3258 O O . LEU A 1 415 ? -0.021 1.099 15.801 1.00 94.06 415 LEU A O 1
ATOM 3262 N N . GLN A 1 416 ? 0.536 -1.046 15.486 1.00 93.88 416 GLN A N 1
ATOM 3263 C CA . GLN A 1 416 ? 0.735 -1.299 16.912 1.00 93.88 416 GLN A CA 1
ATOM 3264 C C . GLN A 1 416 ? 1.992 -0.638 17.469 1.00 93.88 416 GLN A C 1
ATOM 3266 O O . GLN A 1 416 ? 2.013 -0.209 18.623 1.00 93.88 416 GLN A O 1
ATOM 3271 N N . TRP A 1 417 ? 3.053 -0.571 16.662 1.00 92.88 417 TRP A N 1
ATOM 3272 C CA . TRP A 1 417 ? 4.323 0.014 17.076 1.00 92.88 417 TRP A CA 1
ATOM 3273 C C . TRP A 1 417 ? 5.110 0.555 15.894 1.00 92.88 417 TRP A C 1
ATOM 3275 O O . TRP A 1 417 ? 5.027 0.041 14.778 1.00 92.88 417 TRP A O 1
ATOM 3285 N N . GLN A 1 418 ? 5.917 1.571 16.164 1.00 90.69 418 GLN A N 1
ATOM 3286 C CA . GLN A 1 418 ? 6.887 2.122 15.237 1.00 90.69 418 GLN A CA 1
ATOM 3287 C C . GLN A 1 418 ? 8.152 2.427 16.023 1.00 90.69 418 GLN A C 1
ATOM 3289 O O . GLN A 1 418 ? 8.112 3.220 16.964 1.00 90.69 418 GLN A O 1
ATOM 3294 N N . ASP A 1 419 ? 9.263 1.809 15.628 1.00 90.31 419 ASP A N 1
ATOM 3295 C CA . ASP A 1 419 ? 10.547 2.096 16.256 1.00 90.31 419 ASP A CA 1
ATOM 3296 C C . ASP A 1 419 ? 10.902 3.584 16.077 1.00 90.31 419 ASP A C 1
ATOM 3298 O O . ASP A 1 419 ? 10.588 4.188 15.039 1.00 90.31 419 ASP A O 1
ATOM 3302 N N . PRO A 1 420 ? 11.541 4.207 17.080 1.00 85.00 420 PRO A N 1
ATOM 3303 C CA . PRO A 1 420 ? 11.965 5.590 16.971 1.00 85.00 420 PRO A CA 1
ATOM 3304 C C . PRO A 1 420 ? 13.018 5.733 15.872 1.00 85.00 420 PRO A C 1
ATOM 3306 O O . PRO A 1 420 ? 13.910 4.901 15.718 1.00 85.00 420 PRO A O 1
ATOM 3309 N N . TYR A 1 421 ? 12.954 6.841 15.139 1.00 80.94 421 TYR A N 1
ATOM 3310 C CA . TYR A 1 421 ? 14.030 7.199 14.226 1.00 80.94 421 TYR A CA 1
ATOM 3311 C C . TYR A 1 421 ? 15.237 7.704 15.037 1.00 80.94 421 TYR A C 1
ATOM 3313 O O . TYR A 1 421 ? 15.048 8.457 15.997 1.00 80.94 421 TYR A O 1
ATOM 3321 N N . PRO A 1 422 ? 16.477 7.353 14.657 1.00 76.81 422 PRO A N 1
ATOM 3322 C CA . PRO A 1 422 ? 17.682 7.907 15.261 1.00 76.81 422 PRO A CA 1
ATOM 3323 C C . PRO A 1 422 ? 17.683 9.440 15.229 1.00 76.81 422 PRO A C 1
ATOM 3325 O O . PRO A 1 422 ? 17.446 10.044 14.182 1.00 76.81 422 PRO A O 1
ATOM 3328 N N . ALA A 1 423 ? 17.985 10.061 16.372 1.00 70.31 423 ALA A N 1
ATOM 3329 C CA . ALA A 1 423 ? 17.827 11.503 16.590 1.00 70.31 423 ALA A CA 1
ATOM 3330 C C . ALA A 1 423 ? 18.614 12.389 15.601 1.00 70.31 423 ALA A C 1
ATOM 3332 O O . ALA A 1 423 ? 18.159 13.477 15.256 1.00 70.31 423 ALA A O 1
ATOM 3333 N N . ASP A 1 424 ? 19.759 11.909 15.108 1.00 70.12 424 ASP A N 1
ATOM 3334 C CA . ASP A 1 424 ? 20.641 12.660 14.202 1.00 70.12 424 ASP A CA 1
ATOM 3335 C C . ASP A 1 424 ? 20.390 12.371 12.713 1.00 70.12 424 ASP A C 1
ATOM 3337 O O . ASP A 1 424 ? 21.037 12.952 11.831 1.00 70.12 424 ASP A O 1
ATOM 3341 N N . LEU A 1 425 ? 19.447 11.480 12.389 1.00 68.38 425 LEU A N 1
ATOM 3342 C CA . LEU A 1 425 ? 19.097 11.228 11.000 1.00 68.38 425 LEU A CA 1
ATOM 3343 C C . LEU A 1 425 ? 18.180 12.330 10.490 1.00 68.38 425 LEU A C 1
ATOM 3345 O O . LEU A 1 425 ? 17.043 12.484 10.928 1.00 68.38 425 LEU A O 1
ATOM 3349 N N . LYS A 1 426 ? 18.627 13.010 9.429 1.00 65.31 426 LYS A N 1
ATOM 3350 C CA . LYS A 1 426 ? 17.777 13.912 8.632 1.00 65.31 426 LYS A CA 1
ATOM 3351 C C . LYS A 1 426 ? 16.487 13.241 8.154 1.00 65.31 426 LYS A C 1
ATOM 3353 O O . LYS A 1 426 ? 15.542 13.943 7.827 1.00 65.31 426 LYS A O 1
ATOM 3358 N N . ALA A 1 427 ? 16.461 11.909 8.095 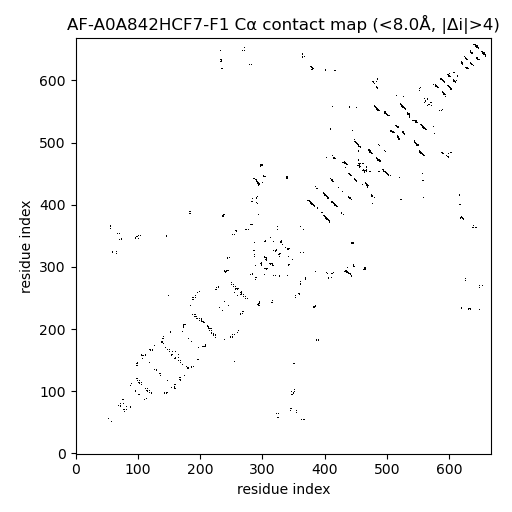1.00 64.62 427 ALA A N 1
ATOM 3359 C CA . ALA A 1 427 ? 15.295 11.126 7.723 1.00 64.62 427 ALA A CA 1
ATOM 3360 C C . ALA A 1 427 ? 14.272 10.936 8.860 1.00 64.62 427 ALA A C 1
ATOM 3362 O O . ALA A 1 427 ? 13.158 10.525 8.567 1.00 64.62 427 ALA A O 1
ATOM 3363 N N . GLY A 1 428 ? 14.585 11.281 10.118 1.00 61.31 428 GLY A N 1
ATOM 3364 C CA . GLY A 1 428 ? 13.636 11.194 11.243 1.00 61.31 428 GLY A CA 1
ATOM 3365 C C . GLY A 1 428 ? 12.381 12.046 11.061 1.00 61.31 428 GLY A C 1
ATOM 3366 O O . GLY A 1 428 ? 11.334 11.769 11.637 1.00 61.31 428 GLY A O 1
ATOM 3367 N N . VAL A 1 429 ? 12.469 13.023 10.165 1.00 63.62 429 VAL A N 1
ATOM 3368 C CA . VAL A 1 429 ? 11.351 13.817 9.672 1.00 63.62 429 VAL A CA 1
ATOM 3369 C C . VAL A 1 429 ? 10.227 12.931 9.092 1.00 63.62 429 VAL A C 1
ATOM 3371 O O . VAL A 1 429 ? 9.062 13.221 9.311 1.00 63.62 429 VAL A O 1
ATOM 3374 N N . TYR A 1 430 ? 10.543 11.787 8.467 1.00 72.88 430 TYR A N 1
ATOM 3375 C CA . TYR A 1 430 ? 9.561 10.868 7.868 1.00 72.88 430 TYR A CA 1
ATOM 3376 C C . TYR A 1 430 ? 8.712 10.076 8.862 1.00 72.88 430 TYR A C 1
ATOM 3378 O O . TYR A 1 430 ? 7.784 9.373 8.451 1.00 72.88 430 TYR A O 1
ATOM 3386 N N . ALA A 1 431 ? 8.987 10.177 10.159 1.00 73.69 431 ALA A N 1
ATOM 3387 C CA . ALA A 1 431 ? 8.154 9.531 11.153 1.00 73.69 431 ALA A CA 1
ATOM 3388 C C . ALA A 1 431 ? 6.697 10.009 11.023 1.00 73.69 431 ALA A C 1
ATOM 3390 O O . ALA A 1 431 ? 6.423 11.209 11.075 1.00 73.69 431 ALA A O 1
ATOM 3391 N N . LYS A 1 432 ? 5.767 9.056 10.849 1.00 75.31 432 LYS A N 1
ATOM 3392 C CA . LYS A 1 432 ? 4.326 9.306 10.652 1.00 75.31 432 LYS A CA 1
ATOM 3393 C C . LYS A 1 432 ? 3.973 10.087 9.369 1.00 75.31 432 LYS A C 1
ATOM 3395 O O . LYS A 1 432 ? 2.833 10.512 9.203 1.00 75.31 432 LYS A O 1
ATOM 3400 N N . HIS A 1 433 ? 4.910 10.243 8.429 1.00 79.31 433 HIS A N 1
ATOM 3401 C CA . HIS A 1 433 ? 4.693 10.990 7.188 1.00 79.31 433 HIS A CA 1
ATOM 3402 C C . HIS A 1 433 ? 3.652 10.323 6.277 1.00 79.31 433 HIS A C 1
ATOM 3404 O O . HIS A 1 433 ? 3.903 9.240 5.741 1.00 79.31 433 HIS A O 1
ATOM 3410 N N . GLN A 1 434 ? 2.513 10.999 6.052 1.00 79.88 434 GLN A N 1
ATOM 3411 C CA . GLN A 1 434 ? 1.401 10.476 5.240 1.00 79.88 434 GLN A CA 1
ATOM 3412 C C . GLN A 1 434 ? 0.985 9.077 5.704 1.00 79.88 434 GLN A C 1
ATOM 3414 O O . GLN A 1 434 ? 0.771 8.175 4.898 1.00 79.88 434 GLN A O 1
ATOM 3419 N N . GLN A 1 435 ? 0.966 8.874 7.019 1.00 85.12 435 GLN A N 1
ATOM 3420 C CA . GLN A 1 435 ? 0.697 7.579 7.617 1.00 85.12 435 GLN A CA 1
ATOM 3421 C C . GLN A 1 435 ? -0.738 7.518 8.128 1.00 85.12 435 GLN A C 1
ATOM 3423 O O . GLN A 1 435 ? -1.228 8.438 8.785 1.00 85.12 435 GLN A O 1
ATOM 3428 N N . HIS A 1 436 ? -1.406 6.418 7.826 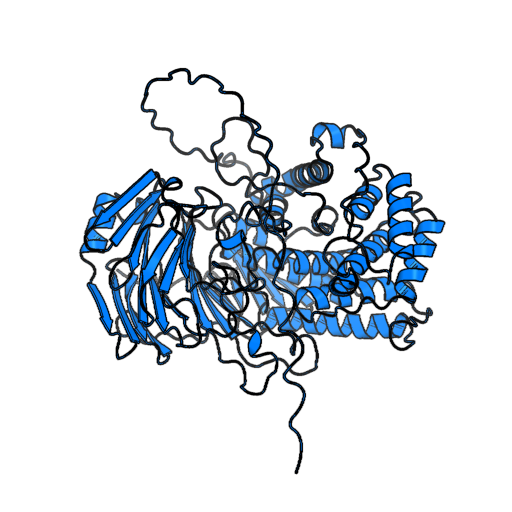1.00 88.00 436 HIS A N 1
ATOM 3429 C CA . HIS A 1 436 ? -2.700 6.074 8.374 1.00 88.00 436 HIS A CA 1
ATOM 3430 C C . HIS A 1 436 ? -2.511 4.890 9.310 1.00 88.00 436 HIS A C 1
ATOM 3432 O O . HIS A 1 436 ? -2.191 3.790 8.869 1.00 88.00 436 HIS A O 1
ATOM 3438 N N . ASP A 1 437 ? -2.689 5.120 10.608 1.00 88.06 437 ASP A N 1
ATOM 3439 C CA . ASP A 1 437 ? -2.427 4.103 11.634 1.00 88.06 437 ASP A CA 1
ATOM 3440 C C . ASP A 1 437 ? -3.574 3.087 11.768 1.00 88.06 437 ASP A C 1
ATOM 3442 O O . ASP A 1 437 ? -3.568 2.294 12.703 1.00 88.06 437 ASP A O 1
ATOM 3446 N N . GLY A 1 438 ? -4.532 3.089 10.834 1.00 90.19 438 GLY A N 1
ATOM 3447 C CA . GLY A 1 438 ? -5.559 2.065 10.683 1.00 90.19 438 GLY A CA 1
ATOM 3448 C C . GLY A 1 438 ? -6.965 2.485 11.117 1.00 90.19 438 GLY A C 1
ATOM 3449 O O . GLY A 1 438 ? -7.223 3.652 11.425 1.00 90.19 438 GLY A O 1
ATOM 3450 N N . GLY A 1 439 ? -7.868 1.509 11.127 1.00 95.19 439 GLY A N 1
ATOM 3451 C CA . GLY A 1 439 ? -9.303 1.661 11.345 1.00 95.19 439 GLY A CA 1
ATOM 3452 C C . GLY A 1 439 ? -10.093 0.464 10.809 1.00 95.19 439 GLY A C 1
ATOM 3453 O O . GLY A 1 439 ? -9.521 -0.564 10.433 1.00 95.19 439 GLY A O 1
ATOM 3454 N N . LEU A 1 440 ? -11.415 0.614 10.749 1.00 97.12 440 LEU A N 1
ATOM 3455 C CA . LEU A 1 440 ? -12.355 -0.366 10.209 1.00 97.12 440 LEU A CA 1
ATOM 3456 C C . LEU A 1 440 ? -12.666 -0.065 8.744 1.00 97.12 440 LEU A C 1
ATOM 3458 O O . LEU A 1 440 ? -12.946 1.074 8.376 1.00 97.12 440 LEU A O 1
ATOM 3462 N N . SER A 1 441 ? -12.679 -1.106 7.920 1.00 94.38 441 SER A N 1
ATOM 3463 C CA . SER A 1 441 ? -13.071 -1.053 6.517 1.00 94.38 441 SER A CA 1
ATOM 3464 C C . SER A 1 441 ? -14.127 -2.111 6.214 1.00 94.38 441 SER A C 1
ATOM 3466 O O . SER A 1 441 ? -13.936 -3.289 6.527 1.00 94.38 441 SER A O 1
ATOM 3468 N N . ILE A 1 442 ? -15.232 -1.693 5.592 1.00 92.94 442 ILE A N 1
ATOM 3469 C CA . ILE A 1 442 ? -16.373 -2.558 5.274 1.00 92.94 442 ILE A CA 1
ATOM 3470 C C . ILE A 1 442 ? -16.541 -2.622 3.746 1.00 92.94 442 ILE A C 1
ATOM 3472 O O . ILE A 1 442 ? -16.714 -1.580 3.110 1.00 92.94 442 ILE A O 1
ATOM 34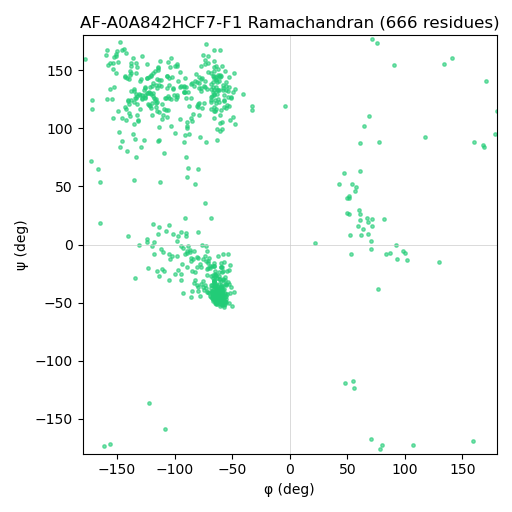76 N N . PRO A 1 443 ? -16.551 -3.817 3.129 1.00 87.56 443 PRO A N 1
ATOM 3477 C CA . PRO A 1 443 ? -16.679 -4.014 1.684 1.00 87.56 443 PRO A CA 1
ATOM 3478 C C . PRO A 1 443 ? -18.094 -3.758 1.131 1.00 87.56 443 PRO A C 1
ATOM 3480 O O . PRO A 1 443 ? -18.535 -4.422 0.198 1.00 87.56 443 PRO A O 1
ATOM 3483 N N . HIS A 1 444 ? -18.816 -2.786 1.689 1.00 82.44 444 HIS A N 1
ATOM 3484 C CA . HIS A 1 444 ? -20.101 -2.314 1.167 1.00 82.44 444 HIS A CA 1
ATOM 3485 C C . HIS A 1 444 ? -19.947 -1.104 0.229 1.00 82.44 444 HIS A C 1
ATOM 3487 O O . HIS A 1 444 ? -20.833 -0.792 -0.562 1.00 82.44 444 HIS A O 1
ATOM 3493 N N . GLY A 1 445 ? -18.795 -0.434 0.275 1.00 77.06 445 GLY A N 1
ATOM 3494 C CA . GLY A 1 445 ? -18.459 0.668 -0.617 1.00 77.06 445 GLY A CA 1
ATOM 3495 C C . GLY A 1 445 ? -17.053 1.184 -0.344 1.00 77.06 445 GLY A C 1
ATOM 3496 O O . GLY A 1 445 ? -16.523 0.997 0.747 1.00 77.06 445 GLY A O 1
ATOM 3497 N N . THR A 1 446 ? -16.460 1.870 -1.318 1.00 78.38 446 THR A N 1
ATOM 3498 C CA . THR A 1 446 ? -15.059 2.318 -1.256 1.00 78.38 446 THR A CA 1
ATOM 3499 C C . THR A 1 446 ? -14.797 3.432 -0.248 1.00 78.38 446 THR A C 1
ATOM 3501 O O . THR A 1 446 ? -13.646 3.735 0.029 1.00 78.38 446 THR A O 1
ATOM 3504 N N . SER A 1 447 ? -15.847 4.052 0.290 1.00 83.69 447 SER A N 1
ATOM 3505 C CA . SER A 1 447 ? -15.773 5.060 1.352 1.00 83.69 447 SER A CA 1
ATOM 3506 C C . SER A 1 447 ? -16.407 4.581 2.662 1.00 83.69 447 SER A C 1
ATOM 3508 O O . SER A 1 447 ? -16.683 5.381 3.550 1.00 83.69 447 SER A O 1
ATOM 3510 N N . THR A 1 448 ? -16.668 3.279 2.818 1.00 89.56 448 THR A N 1
ATOM 3511 C CA . THR A 1 448 ? -17.275 2.731 4.045 1.00 89.56 448 THR A CA 1
ATOM 3512 C C . THR A 1 448 ? -16.181 2.344 5.035 1.00 89.56 448 THR A C 1
ATOM 3514 O O . THR A 1 448 ? -15.844 1.170 5.210 1.00 89.56 448 THR A O 1
ATOM 3517 N N . HIS A 1 449 ? -15.599 3.368 5.658 1.00 90.94 449 HIS A N 1
ATOM 3518 C CA . HIS A 1 449 ? -14.487 3.244 6.598 1.00 90.94 449 HIS A CA 1
ATOM 3519 C C . HIS A 1 449 ? -14.732 4.084 7.850 1.00 90.94 449 HIS A C 1
ATOM 3521 O O . HIS A 1 449 ? -15.334 5.154 7.766 1.00 90.94 449 HIS A O 1
ATOM 3527 N N . ILE A 1 450 ? -14.231 3.615 8.994 1.00 96.56 450 ILE A N 1
ATOM 3528 C CA . ILE A 1 450 ? -14.205 4.372 10.251 1.00 96.56 450 ILE A CA 1
ATOM 3529 C C . ILE A 1 450 ? -12.777 4.395 10.771 1.00 96.56 450 ILE A C 1
ATOM 3531 O O . ILE A 1 450 ? -12.152 3.348 10.937 1.00 96.56 450 ILE A O 1
ATOM 3535 N N . PHE A 1 451 ? -12.264 5.584 11.060 1.00 95.69 451 PHE A N 1
ATOM 3536 C CA . PHE A 1 451 ? -10.953 5.747 11.677 1.00 95.69 451 PHE A CA 1
ATOM 3537 C C . PHE A 1 451 ? -10.874 7.046 12.470 1.00 95.69 451 PHE A C 1
ATOM 3539 O O . PHE A 1 451 ? -11.596 8.001 12.187 1.00 95.69 451 PHE A O 1
ATOM 3546 N N . VAL A 1 452 ? -9.959 7.082 13.438 1.00 94.94 452 VAL A N 1
ATOM 3547 C CA . VAL A 1 452 ? -9.683 8.250 14.287 1.00 94.94 452 VAL A CA 1
ATOM 3548 C C . VAL A 1 452 ? -8.283 8.770 13.988 1.00 94.94 452 VAL A C 1
ATOM 3550 O O . VAL A 1 452 ? -7.364 7.983 13.743 1.00 94.94 452 VAL A O 1
ATOM 3553 N N . HIS A 1 453 ? -8.111 10.088 13.985 1.00 92.06 453 HIS A N 1
ATOM 3554 C CA . HIS A 1 453 ? -6.876 10.753 13.584 1.00 92.06 453 HIS A CA 1
ATOM 3555 C C . HIS A 1 453 ? -6.682 12.102 14.315 1.00 92.06 453 HIS A C 1
ATOM 3557 O O . HIS A 1 453 ? -7.608 12.629 14.934 1.00 92.06 453 HIS A O 1
ATOM 3563 N N . HIS A 1 454 ? -5.460 12.637 14.283 1.00 91.75 454 HIS A N 1
ATOM 3564 C CA . HIS A 1 454 ? -5.127 14.006 14.681 1.00 91.75 454 HIS A CA 1
ATOM 3565 C C . HIS A 1 454 ? -4.848 14.847 13.418 1.00 91.75 454 HIS A C 1
ATOM 3567 O O . HIS A 1 454 ? -3.887 14.553 12.705 1.00 91.75 454 HIS A O 1
ATOM 3573 N N . PRO A 1 455 ? -5.660 15.876 13.119 1.00 88.94 455 PRO A N 1
ATOM 3574 C CA . PRO A 1 455 ? -5.620 16.537 11.820 1.00 88.94 455 PRO A CA 1
ATOM 3575 C C . PRO A 1 455 ? -4.295 17.253 11.525 1.00 88.94 455 PRO A C 1
ATOM 3577 O O . PRO A 1 455 ? -3.787 18.013 12.350 1.00 88.94 455 PRO A O 1
ATOM 3580 N N . GLY A 1 456 ? -3.790 17.071 10.299 1.00 81.00 456 GLY A N 1
ATOM 3581 C CA . GLY A 1 456 ? -2.593 17.741 9.783 1.00 81.00 456 GLY A CA 1
ATOM 3582 C C . GLY A 1 456 ? -2.811 19.209 9.395 1.00 81.00 456 GLY A C 1
ATOM 3583 O O . GLY A 1 456 ? -3.941 19.679 9.224 1.00 81.00 456 GLY A O 1
ATOM 3584 N N . ASN A 1 457 ? -1.710 19.957 9.250 1.00 74.19 457 ASN A N 1
ATOM 3585 C CA . ASN A 1 457 ? -1.712 21.423 9.153 1.00 74.19 457 ASN A CA 1
ATOM 3586 C C . ASN A 1 457 ? -1.245 22.036 7.809 1.00 74.19 457 ASN A C 1
ATOM 3588 O O . ASN A 1 457 ? -1.106 23.261 7.741 1.00 74.19 457 ASN A O 1
ATOM 3592 N N . GLY A 1 458 ? -1.033 21.261 6.731 1.00 64.75 458 GLY A N 1
ATOM 3593 C CA . GLY A 1 458 ? -0.467 21.814 5.486 1.00 64.75 458 GLY A CA 1
ATOM 3594 C C . GLY A 1 458 ? -0.665 21.010 4.192 1.00 64.75 458 GLY A C 1
ATOM 3595 O O . GLY A 1 458 ? -1.354 20.002 4.146 1.00 64.75 458 GLY A O 1
ATOM 3596 N N . ASP A 1 459 ? -0.028 21.461 3.104 1.00 53.84 459 ASP A N 1
ATOM 3597 C CA . ASP A 1 459 ? -0.237 20.918 1.743 1.00 53.84 459 ASP A CA 1
ATOM 3598 C C . ASP A 1 459 ? 0.352 19.507 1.513 1.00 53.84 459 ASP A C 1
ATOM 3600 O O . ASP A 1 459 ? -0.035 18.815 0.571 1.00 53.84 459 ASP A O 1
ATOM 3604 N N . ILE A 1 460 ? 1.322 19.084 2.335 1.00 54.16 460 ILE A N 1
ATOM 3605 C CA . ILE A 1 460 ? 1.955 17.746 2.277 1.00 54.16 460 ILE A CA 1
ATOM 3606 C C . ILE A 1 460 ? 1.311 16.784 3.298 1.00 54.16 460 ILE A C 1
ATOM 3608 O O . ILE A 1 460 ? 1.363 15.567 3.106 1.00 54.16 460 ILE A O 1
ATOM 3612 N N . HIS A 1 461 ? 0.674 17.345 4.333 1.00 65.19 461 HIS A N 1
ATOM 3613 C CA . HIS A 1 461 ? 0.018 16.671 5.456 1.00 65.19 461 HIS A CA 1
ATOM 3614 C C . HIS A 1 461 ? -1.404 17.184 5.565 1.00 65.19 461 HIS A C 1
ATOM 3616 O O . HIS A 1 461 ? -1.656 18.205 6.214 1.00 65.19 461 HIS A O 1
ATOM 3622 N N . THR A 1 462 ? -2.313 16.514 4.861 1.00 73.06 462 THR A N 1
ATOM 3623 C CA . THR A 1 462 ? -3.692 16.975 4.815 1.00 73.06 462 THR A CA 1
ATOM 3624 C C . THR A 1 462 ? -4.388 16.721 6.142 1.00 73.06 462 THR A C 1
ATOM 3626 O O . THR A 1 462 ? -3.895 16.053 7.048 1.00 73.06 462 THR A O 1
ATOM 3629 N N . TYR A 1 463 ? -5.595 17.253 6.221 1.00 85.06 463 TYR A N 1
ATOM 3630 C CA . TYR A 1 463 ? -6.464 17.127 7.370 1.00 85.06 463 TYR A CA 1
ATOM 3631 C C . TYR A 1 463 ? -6.723 15.670 7.806 1.00 85.06 463 TYR A C 1
ATOM 3633 O O . TYR A 1 463 ? -7.025 15.465 8.968 1.00 85.06 463 TYR A O 1
ATOM 3641 N N . TRP A 1 464 ? -6.573 14.674 6.921 1.00 86.00 464 TRP A N 1
ATOM 3642 C CA . TRP A 1 464 ? -6.882 13.257 7.192 1.00 86.00 464 TRP A CA 1
ATOM 3643 C C . TRP A 1 464 ? -5.677 12.310 7.088 1.00 86.00 464 TRP A C 1
ATOM 3645 O O . TRP A 1 464 ? -5.816 11.092 7.218 1.00 86.00 464 TRP A O 1
ATOM 3655 N N . GLU A 1 465 ? -4.494 12.851 6.818 1.00 75.69 465 GLU A N 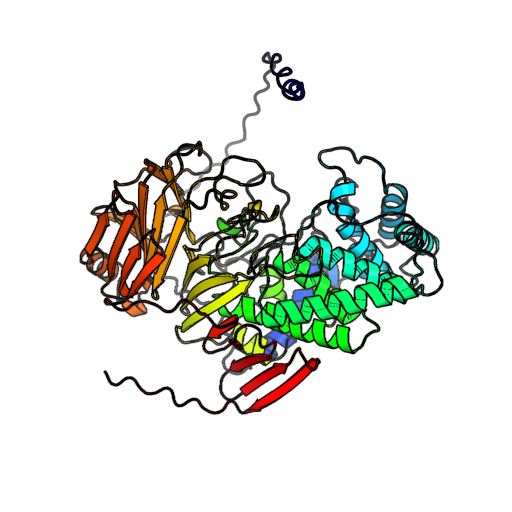1
ATOM 3656 C CA . GLU A 1 465 ? -3.278 12.088 6.550 1.00 75.69 465 GLU A CA 1
ATOM 3657 C C . GLU A 1 465 ? -2.257 12.386 7.652 1.00 75.69 465 GLU A C 1
ATOM 3659 O O . GLU A 1 465 ? -2.117 13.533 8.064 1.00 75.69 465 GLU A O 1
ATOM 3664 N N . GLY A 1 466 ? -1.557 11.358 8.159 1.00 69.38 466 GLY A N 1
ATOM 3665 C CA . GLY A 1 466 ? -0.636 11.458 9.305 1.00 69.38 466 GLY A CA 1
ATOM 3666 C C . GLY A 1 466 ? 0.231 12.713 9.304 1.00 69.38 466 GLY A C 1
ATOM 3667 O O . GLY A 1 466 ? 0.877 13.004 8.291 1.00 69.38 466 GLY A O 1
ATOM 3668 N N . ASP A 1 467 ? 0.253 13.424 10.435 1.00 69.19 467 ASP A N 1
ATOM 3669 C CA . ASP A 1 467 ? 1.011 14.662 10.569 1.00 69.19 467 ASP A CA 1
ATOM 3670 C C . ASP A 1 467 ? 2.488 14.409 10.895 1.00 69.19 467 ASP A C 1
ATOM 3672 O O . ASP A 1 467 ? 2.871 13.563 11.714 1.00 69.19 467 ASP A O 1
ATOM 3676 N N . PHE A 1 468 ? 3.335 15.157 10.202 1.00 73.38 468 PHE A N 1
ATOM 3677 C CA . PHE A 1 468 ? 4.766 14.940 10.112 1.00 73.38 468 PHE A CA 1
ATOM 3678 C C . PHE A 1 468 ? 5.466 15.118 11.446 1.00 73.38 468 PHE A C 1
ATOM 3680 O O . PHE A 1 468 ? 5.528 16.216 12.004 1.00 73.38 468 PHE A O 1
ATOM 3687 N N . GLY A 1 469 ? 6.032 14.034 11.968 1.00 72.50 469 GLY A N 1
ATOM 3688 C CA . GLY A 1 469 ? 6.718 14.084 13.247 1.00 72.50 469 GLY A CA 1
ATOM 3689 C C . GLY A 1 469 ? 5.828 14.546 14.405 1.00 72.50 469 GLY A C 1
ATOM 3690 O O . GLY A 1 469 ? 6.391 14.899 15.437 1.00 72.50 469 GLY A O 1
ATOM 3691 N N . CYS A 1 470 ? 4.485 14.558 14.292 1.00 78.62 470 CYS A N 1
ATOM 3692 C CA . CYS A 1 470 ? 3.598 14.829 15.437 1.00 78.62 470 CYS A CA 1
ATOM 3693 C C . CYS A 1 470 ? 3.897 13.831 16.554 1.00 78.62 470 CYS A C 1
ATOM 3695 O O . CYS A 1 470 ? 3.978 14.202 17.722 1.00 78.62 470 CYS A O 1
ATOM 3697 N N . LEU A 1 471 ? 4.105 12.562 16.165 1.00 84.88 471 LEU A N 1
ATOM 3698 C CA . LEU A 1 471 ? 4.353 11.414 17.045 1.00 84.88 471 LEU A CA 1
ATOM 3699 C C . LEU A 1 471 ? 3.300 11.244 18.147 1.00 84.88 471 LEU A C 1
ATOM 3701 O O . LEU A 1 471 ? 3.476 10.398 19.010 1.00 84.88 471 LEU A O 1
ATOM 3705 N N . CYS A 1 472 ? 2.213 12.009 18.108 1.00 88.56 472 CYS A N 1
ATOM 3706 C CA . CYS A 1 472 ? 1.221 12.170 19.160 1.00 88.56 472 CYS A CA 1
ATOM 3707 C C . CYS A 1 472 ? 0.347 10.939 19.375 1.00 88.56 472 CYS A C 1
ATOM 3709 O O . CYS A 1 472 ? -0.242 10.797 20.440 1.00 88.56 472 CYS A O 1
ATOM 3711 N N . ARG A 1 473 ? 0.267 10.053 18.377 1.00 90.88 473 ARG A N 1
ATOM 3712 C CA . ARG A 1 473 ? -0.610 8.886 18.400 1.00 90.88 473 ARG A CA 1
ATOM 3713 C C . ARG A 1 473 ? 0.139 7.601 18.728 1.00 90.88 473 ARG A C 1
ATOM 3715 O O . ARG A 1 473 ? 1.136 7.290 18.074 1.00 90.88 473 ARG A O 1
ATOM 3722 N N . ASP A 1 474 ? -0.432 6.822 19.640 1.00 93.19 474 ASP A N 1
ATOM 3723 C CA . ASP A 1 474 ? -0.232 5.375 19.727 1.00 93.19 474 ASP A CA 1
ATOM 3724 C C . ASP A 1 474 ? -1.537 4.652 19.424 1.00 93.19 474 ASP A C 1
ATOM 3726 O O . ASP A 1 474 ? -2.625 5.156 19.704 1.00 93.19 474 ASP A O 1
ATOM 3730 N N . SER A 1 475 ? -1.431 3.446 18.877 1.00 94.62 475 SER A N 1
ATOM 3731 C CA . SER A 1 475 ? -2.574 2.554 18.755 1.00 94.62 475 SER A CA 1
ATOM 3732 C C . SER A 1 475 ? -2.199 1.129 19.105 1.00 94.62 475 SER A C 1
ATOM 3734 O O . SER A 1 475 ? -1.031 0.742 19.038 1.00 94.62 475 SER A O 1
ATOM 3736 N N . PHE A 1 476 ? -3.197 0.358 19.504 1.00 97.25 476 PHE A N 1
ATOM 3737 C CA . PHE A 1 476 ? -3.062 -1.059 19.778 1.00 97.25 476 PHE A CA 1
ATOM 3738 C C . PHE A 1 476 ? -4.391 -1.744 19.498 1.00 97.25 476 PHE A C 1
ATOM 3740 O O . PHE A 1 476 ? -5.445 -1.132 19.631 1.00 97.25 476 PHE A O 1
ATOM 3747 N N . GLN A 1 477 ? -4.342 -2.990 19.053 1.00 97.31 477 GLN A N 1
ATOM 3748 C CA . GLN A 1 477 ? -5.527 -3.721 18.634 1.00 97.31 477 GLN A CA 1
ATOM 3749 C C . GLN A 1 477 ? -5.384 -5.173 19.038 1.00 97.31 477 GLN A C 1
ATOM 3751 O O . GLN A 1 477 ? -4.307 -5.757 18.922 1.00 97.31 477 GLN A O 1
ATOM 3756 N N . HIS A 1 478 ? -6.497 -5.774 19.420 1.00 98.06 478 HIS A N 1
ATOM 3757 C CA . HIS A 1 478 ? -6.613 -7.212 19.498 1.00 98.06 478 HIS A CA 1
ATOM 3758 C C . HIS A 1 478 ? -7.917 -7.620 18.819 1.00 98.06 478 HIS A C 1
ATOM 3760 O O . HIS A 1 478 ? -8.994 -7.148 19.175 1.00 98.06 478 HIS A O 1
ATOM 3766 N N . LYS A 1 479 ? -7.803 -8.456 17.780 1.00 96.88 479 LYS A N 1
ATOM 3767 C CA . LYS A 1 479 ? -8.918 -8.869 16.919 1.00 96.88 479 LYS A CA 1
ATOM 3768 C C . LYS A 1 479 ? -9.751 -7.661 16.465 1.00 96.88 479 LYS A C 1
ATOM 3770 O O . LYS A 1 479 ? -9.214 -6.780 15.794 1.00 96.88 479 LYS A O 1
ATOM 3775 N N . ALA A 1 480 ? -11.032 -7.625 16.818 1.00 96.50 480 ALA A N 1
ATOM 3776 C CA . ALA A 1 480 ? -11.994 -6.649 16.338 1.00 96.50 480 ALA A CA 1
ATOM 3777 C C . ALA A 1 480 ? -12.101 -5.377 17.198 1.00 96.50 480 ALA A C 1
ATOM 3779 O O . ALA A 1 480 ? -12.975 -4.565 16.913 1.00 96.50 480 ALA A O 1
ATOM 3780 N N . ALA A 1 481 ? -11.232 -5.183 18.199 1.00 98.31 481 ALA A N 1
ATOM 3781 C CA . ALA A 1 481 ? -11.200 -3.976 19.024 1.00 98.31 481 ALA A CA 1
ATOM 3782 C C . ALA A 1 481 ? -9.840 -3.262 18.944 1.00 98.31 481 ALA A C 1
ATOM 3784 O O . ALA A 1 481 ? -8.779 -3.866 19.131 1.00 98.31 481 ALA A O 1
ATOM 3785 N N . GLN A 1 482 ? -9.882 -1.957 18.676 1.00 98.06 482 GLN A N 1
ATOM 3786 C CA . GLN A 1 482 ? -8.739 -1.063 18.528 1.00 98.06 482 GLN A CA 1
ATOM 3787 C C . GLN A 1 482 ? -8.824 0.094 19.530 1.00 98.06 482 GLN A C 1
ATOM 3789 O O . GLN A 1 482 ? -9.828 0.798 19.609 1.00 98.06 482 GLN A O 1
ATOM 3794 N N . LEU A 1 483 ? -7.720 0.345 20.227 1.00 98.38 483 LEU A N 1
ATOM 3795 C CA . LEU A 1 483 ? -7.498 1.494 21.097 1.00 98.38 483 LEU A CA 1
ATOM 3796 C C . LEU A 1 483 ? -6.568 2.489 20.402 1.00 98.38 483 LEU A C 1
ATOM 3798 O O . LEU A 1 483 ? -5.626 2.109 19.698 1.00 98.38 483 LEU A O 1
ATOM 3802 N N . SER A 1 484 ? -6.810 3.780 20.600 1.00 97.06 484 SER A N 1
ATOM 3803 C CA . SER A 1 484 ? -5.895 4.849 20.194 1.00 97.06 484 SER A CA 1
ATOM 3804 C C . SER A 1 484 ? -5.744 5.880 21.307 1.00 97.06 484 SER A C 1
ATOM 3806 O O . SER A 1 484 ? -6.734 6.330 21.877 1.00 97.06 484 SER A O 1
ATOM 3808 N N . LEU A 1 485 ? -4.503 6.270 21.583 1.00 97.12 485 LEU A N 1
ATOM 3809 C CA . LEU A 1 485 ? -4.148 7.360 22.485 1.00 97.12 485 LEU A CA 1
ATOM 3810 C C . LEU A 1 485 ? -3.556 8.510 21.685 1.00 97.12 485 LEU A C 1
ATOM 3812 O O . LEU A 1 485 ? -2.768 8.282 20.770 1.00 97.12 485 LEU A O 1
ATOM 3816 N N . PHE A 1 486 ? -3.893 9.734 22.073 1.00 95.62 486 PHE A N 1
ATOM 3817 C CA . PHE A 1 486 ? -3.374 10.955 21.477 1.00 95.62 486 PHE A CA 1
ATOM 3818 C C . PHE A 1 486 ? -2.864 11.881 22.576 1.00 95.62 486 PHE A C 1
ATOM 3820 O O . PHE A 1 486 ? -3.641 12.339 23.409 1.00 95.62 486 PHE A O 1
ATOM 3827 N N . GLU A 1 487 ? -1.564 12.158 22.562 1.00 95.56 487 GLU A N 1
ATOM 3828 C CA . GLU A 1 487 ? -0.919 13.208 23.347 1.00 95.56 487 GLU A CA 1
ATOM 3829 C C . GLU A 1 487 ? -0.388 14.266 22.375 1.00 95.56 487 GLU A C 1
ATOM 3831 O O . GLU A 1 487 ? 0.710 14.148 21.827 1.00 95.56 487 GLU A O 1
ATOM 3836 N N . ILE A 1 488 ? -1.228 15.256 22.085 1.00 93.75 488 ILE A N 1
ATOM 3837 C CA . ILE A 1 488 ? -0.988 16.295 21.087 1.00 93.75 488 ILE A CA 1
ATOM 3838 C C . ILE A 1 488 ? -0.063 17.363 21.694 1.00 93.75 488 ILE A C 1
ATOM 3840 O O . ILE A 1 488 ? -0.421 17.980 22.698 1.00 93.75 488 ILE A O 1
ATOM 3844 N N . PRO A 1 489 ? 1.121 17.617 21.105 1.00 91.31 489 PRO A N 1
ATOM 3845 C CA . PRO A 1 489 ? 2.027 18.652 21.585 1.00 91.31 489 PRO A CA 1
ATOM 3846 C C . PRO A 1 489 ? 1.452 20.065 21.426 1.00 91.31 489 PRO A C 1
ATOM 3848 O O . PRO A 1 489 ? 0.801 20.365 20.427 1.00 91.31 489 PRO A O 1
ATOM 3851 N N . ASP A 1 490 ? 1.823 20.984 22.321 1.00 92.06 490 ASP A N 1
ATOM 3852 C CA . ASP A 1 490 ? 1.388 22.395 22.281 1.00 92.06 490 ASP A CA 1
ATOM 3853 C C . ASP A 1 490 ? 1.754 23.133 20.982 1.00 92.06 490 ASP A C 1
ATOM 3855 O O . ASP A 1 490 ? 1.142 24.143 20.636 1.00 92.06 490 ASP A O 1
ATOM 3859 N N . ARG A 1 491 ? 2.778 22.654 20.260 1.00 89.19 491 ARG A N 1
ATOM 3860 C CA . ARG A 1 491 ? 3.182 23.231 18.967 1.00 89.19 491 ARG A CA 1
ATOM 3861 C C . ARG A 1 491 ? 2.158 22.983 17.861 1.00 89.19 491 ARG A C 1
ATOM 3863 O O . ARG A 1 491 ? 2.213 23.680 16.850 1.00 89.19 491 ARG A O 1
ATOM 3870 N N . GLU A 1 492 ? 1.286 21.989 18.022 1.00 87.88 492 GLU A N 1
ATOM 3871 C CA . GLU A 1 492 ? 0.318 21.638 16.994 1.00 87.88 492 GLU A CA 1
ATOM 3872 C C . GLU A 1 492 ? -0.871 22.602 16.997 1.00 87.88 492 GLU A C 1
ATOM 3874 O O . GLU A 1 492 ? -1.420 22.915 18.058 1.00 87.88 492 GLU A O 1
ATOM 3879 N N . PRO A 1 493 ? -1.309 23.081 15.821 1.00 87.25 493 PRO A N 1
ATOM 3880 C CA . PRO A 1 493 ? -2.363 24.087 15.740 1.00 87.25 493 PRO A CA 1
ATOM 3881 C C . PRO A 1 493 ? -3.743 23.526 16.097 1.00 87.25 493 PRO A C 1
ATOM 3883 O O . PRO A 1 493 ? -4.612 24.272 16.548 1.00 87.25 493 PRO A O 1
ATOM 3886 N N . TYR A 1 494 ? -3.951 22.222 15.907 1.00 90.38 494 TYR A N 1
ATOM 3887 C CA . TYR A 1 494 ? -5.210 21.552 16.202 1.00 90.38 494 TYR A CA 1
ATOM 3888 C C . TYR A 1 494 ? -5.094 20.761 17.501 1.00 90.38 494 TYR A C 1
ATOM 3890 O O . TYR A 1 494 ? -4.552 19.663 17.525 1.00 90.38 494 TYR A O 1
ATOM 3898 N N . GLN A 1 495 ? -5.633 21.313 18.584 1.00 94.06 495 GLN A N 1
ATOM 3899 C CA . GLN A 1 495 ? -5.729 20.645 19.887 1.00 94.06 495 GLN A CA 1
ATOM 3900 C C . GLN A 1 495 ? -7.044 19.854 19.982 1.00 94.06 495 GLN A C 1
ATOM 3902 O O . GLN A 1 495 ? -7.914 20.147 20.804 1.00 94.06 495 GLN A O 1
ATOM 3907 N N . LEU A 1 496 ? -7.232 18.920 19.050 1.00 94.44 496 LEU A N 1
ATOM 3908 C CA . LEU A 1 496 ? -8.415 18.066 18.934 1.00 94.44 496 LEU A CA 1
ATOM 3909 C C . LEU A 1 496 ? -8.068 16.779 18.191 1.00 94.44 496 LEU A C 1
ATOM 3911 O O . LEU A 1 496 ? -7.164 16.780 17.366 1.00 94.44 496 LEU A O 1
ATOM 3915 N N . VAL A 1 497 ? -8.842 15.722 18.401 1.00 95.44 497 VAL A N 1
ATOM 3916 C CA . VAL A 1 497 ? -8.872 14.553 17.509 1.00 95.44 497 VAL A CA 1
ATOM 3917 C C . VAL A 1 497 ? -10.154 14.575 16.692 1.00 95.44 497 VAL A C 1
ATOM 3919 O O . VAL A 1 497 ? -11.149 15.183 17.093 1.00 95.44 497 VAL A O 1
ATOM 3922 N N . HIS A 1 498 ? -10.154 13.906 15.549 1.00 95.38 498 HIS A N 1
ATOM 3923 C CA . HIS A 1 498 ? -11.362 13.730 14.756 1.00 95.38 498 HIS A CA 1
ATOM 3924 C C . HIS A 1 498 ? -11.490 12.302 14.234 1.00 95.38 498 HIS A C 1
ATOM 3926 O O . HIS A 1 498 ? -10.518 11.548 14.198 1.00 95.38 498 HIS A O 1
ATOM 3932 N N . ALA A 1 499 ? -12.702 11.916 13.859 1.00 96.69 499 ALA A N 1
ATOM 3933 C CA . ALA A 1 499 ? -12.984 10.626 13.264 1.00 96.69 499 ALA A CA 1
ATOM 3934 C C . ALA A 1 499 ? -13.713 10.801 11.937 1.00 96.69 499 ALA A C 1
ATOM 3936 O O . ALA A 1 499 ? -14.672 11.573 11.838 1.00 96.69 499 ALA A O 1
ATOM 3937 N N . TYR A 1 500 ? -13.268 10.054 10.929 1.00 96.00 500 TYR A N 1
ATOM 3938 C CA . TYR A 1 500 ? -14.027 9.879 9.703 1.00 96.00 500 TYR A CA 1
ATOM 3939 C C . TYR A 1 500 ? -15.109 8.838 9.972 1.00 96.00 500 TYR A C 1
ATOM 3941 O O . TYR A 1 500 ? -14.809 7.701 10.334 1.00 96.00 500 TYR A O 1
ATOM 3949 N N . PHE A 1 501 ? -16.365 9.251 9.841 1.00 97.00 501 PHE A N 1
ATOM 3950 C CA . PHE A 1 501 ? -17.540 8.420 10.082 1.00 97.00 501 PHE A CA 1
ATOM 3951 C C . PHE A 1 501 ? -18.652 8.869 9.125 1.00 97.00 501 PHE A C 1
ATOM 3953 O O . PHE A 1 501 ? -19.484 9.704 9.489 1.00 97.00 501 PHE A O 1
ATOM 3960 N N . PRO A 1 502 ? -18.665 8.386 7.872 1.00 94.62 502 PRO A N 1
ATOM 3961 C CA . PRO A 1 502 ? -19.611 8.825 6.850 1.00 94.62 502 PRO A CA 1
ATOM 3962 C C . PRO A 1 502 ? -21.012 8.278 7.128 1.00 94.62 502 PRO A C 1
ATOM 3964 O O . PRO A 1 502 ? -21.378 7.224 6.622 1.00 94.62 502 PRO A O 1
ATOM 3967 N N . ARG A 1 503 ? -21.814 9.005 7.918 1.00 95.25 503 ARG A N 1
ATOM 3968 C CA . ARG A 1 503 ? -23.132 8.569 8.421 1.00 95.25 503 ARG A CA 1
ATOM 3969 C C . ARG A 1 503 ? -24.061 8.052 7.321 1.00 95.25 503 ARG A C 1
ATOM 3971 O O . ARG A 1 503 ? -24.789 7.097 7.545 1.00 95.25 503 ARG A O 1
ATOM 3978 N N . GLU A 1 504 ? -24.015 8.665 6.141 1.00 93.31 504 GLU A N 1
ATOM 3979 C CA . GLU A 1 504 ? -24.850 8.306 4.985 1.00 93.31 504 GLU A CA 1
ATOM 3980 C C . GLU A 1 504 ? -24.471 6.969 4.319 1.00 93.31 504 GLU A C 1
ATOM 3982 O O . GLU A 1 504 ? -25.263 6.438 3.543 1.00 93.31 504 GLU A O 1
ATOM 3987 N N . ASN A 1 505 ? -23.281 6.426 4.604 1.00 92.06 505 ASN A N 1
ATOM 3988 C CA . ASN A 1 505 ? -22.819 5.144 4.062 1.00 92.06 505 ASN A CA 1
ATOM 3989 C C . ASN A 1 505 ? -23.280 3.938 4.902 1.00 92.06 505 ASN A C 1
ATOM 3991 O O . ASN A 1 505 ? -23.047 2.797 4.505 1.00 92.06 505 ASN A O 1
ATOM 3995 N N . PHE A 1 506 ? -23.910 4.174 6.054 1.00 95.75 506 PHE A N 1
ATOM 3996 C CA . PHE A 1 506 ? -24.403 3.133 6.953 1.00 95.75 506 PHE A CA 1
ATOM 3997 C C . PHE A 1 506 ? -25.929 3.044 6.877 1.00 95.75 506 PHE A C 1
ATOM 3999 O O . PHE A 1 506 ? -26.612 4.060 6.746 1.00 95.75 506 PHE A O 1
ATOM 4006 N N . ASP A 1 507 ? -26.465 1.830 6.996 1.00 96.75 507 ASP A N 1
ATOM 4007 C CA . ASP A 1 507 ? -27.914 1.587 6.997 1.00 96.75 507 ASP A CA 1
ATOM 4008 C C . ASP A 1 507 ? -28.586 2.208 8.222 1.00 96.75 507 ASP A C 1
ATOM 4010 O O . ASP A 1 507 ? -29.751 2.601 8.189 1.00 96.75 507 ASP A O 1
ATOM 4014 N N . GLU A 1 508 ? -27.852 2.237 9.331 1.00 97.94 508 GLU A N 1
ATOM 4015 C CA . GLU A 1 508 ? -28.339 2.670 10.627 1.00 97.94 508 GLU A CA 1
ATOM 4016 C C . GLU A 1 508 ? -27.179 3.218 11.451 1.00 97.94 508 GLU A C 1
ATOM 4018 O O . GLU A 1 508 ? -26.107 2.615 11.487 1.00 97.94 508 GLU A O 1
ATOM 4023 N N . VAL A 1 509 ? -27.402 4.362 12.104 1.00 98.38 509 VAL A N 1
ATOM 4024 C CA . VAL A 1 509 ? -26.451 4.989 13.029 1.00 98.38 509 VAL A CA 1
ATOM 4025 C C . VAL A 1 509 ? -27.204 5.437 14.274 1.00 98.38 509 VAL A C 1
ATOM 4027 O O . VAL A 1 509 ? -28.144 6.233 14.174 1.00 98.38 509 VAL A O 1
ATOM 4030 N N . THR A 1 510 ? -26.781 4.951 15.439 1.00 98.06 510 THR A N 1
ATOM 4031 C CA . THR A 1 510 ? -27.402 5.252 16.736 1.00 98.06 510 THR A CA 1
ATOM 4032 C C . THR A 1 510 ? -26.359 5.705 17.743 1.00 98.06 510 THR A C 1
ATOM 4034 O O . THR A 1 510 ? -25.260 5.166 17.782 1.00 98.06 510 THR A O 1
ATOM 4037 N N . GLU A 1 511 ? -26.711 6.669 18.584 1.00 98.25 511 GLU A N 1
ATOM 4038 C CA . GLU A 1 511 ? -25.807 7.267 19.568 1.00 98.25 511 GLU A CA 1
ATOM 4039 C C . GLU A 1 511 ? -26.361 6.998 20.971 1.00 98.25 511 GLU A C 1
ATOM 4041 O O . GLU A 1 511 ? -27.535 7.282 21.231 1.00 98.25 511 GLU A O 1
ATOM 4046 N N . LYS A 1 512 ? -25.556 6.417 21.866 1.00 98.12 512 LYS A N 1
ATOM 4047 C CA . LYS A 1 512 ? -25.983 6.075 23.229 1.00 98.12 512 LYS A CA 1
ATOM 4048 C C . LYS A 1 512 ? -24.793 5.988 24.182 1.00 98.12 512 LYS A C 1
ATOM 4050 O O . LYS A 1 512 ? -23.797 5.364 23.854 1.00 98.12 512 LYS A O 1
ATOM 4055 N N . ASP A 1 513 ? -24.914 6.604 25.358 1.00 96.38 513 ASP A N 1
ATOM 4056 C CA . ASP A 1 513 ? -23.923 6.549 26.447 1.00 96.38 513 ASP A CA 1
ATOM 4057 C C . ASP A 1 513 ? -22.476 6.855 25.995 1.00 96.38 513 ASP A C 1
ATOM 4059 O O . ASP A 1 513 ? -21.517 6.223 26.420 1.00 96.38 513 ASP A O 1
ATOM 4063 N N . GLY A 1 514 ? -22.325 7.841 25.099 1.00 95.88 514 GLY A N 1
ATOM 4064 C CA . GLY A 1 514 ? -21.030 8.268 24.548 1.00 95.88 514 GLY A CA 1
ATOM 4065 C C . GLY A 1 514 ? -20.524 7.439 23.362 1.00 95.88 514 GLY A C 1
ATOM 4066 O O . GLY A 1 514 ? -19.559 7.843 22.714 1.00 95.88 514 GLY A O 1
ATOM 4067 N N . TRP A 1 515 ? -21.193 6.334 23.036 1.00 98.62 515 TRP A N 1
ATOM 4068 C CA . TRP A 1 515 ? -20.897 5.501 21.877 1.00 98.62 515 TRP A CA 1
ATOM 4069 C C . TRP A 1 515 ? -21.683 5.929 20.642 1.00 98.62 515 TRP A C 1
ATOM 4071 O O . TRP A 1 515 ? -22.867 6.273 20.720 1.00 98.62 515 TRP A O 1
ATOM 4081 N N . ILE A 1 516 ? -21.033 5.821 19.486 1.00 98.69 516 ILE A N 1
ATOM 4082 C CA . ILE A 1 516 ? -21.659 5.890 18.168 1.00 98.69 516 ILE A CA 1
ATOM 4083 C C . ILE A 1 516 ? -21.624 4.491 17.566 1.00 98.69 516 ILE A C 1
ATOM 4085 O O . ILE A 1 516 ? -20.555 3.955 17.281 1.00 98.69 516 ILE A O 1
ATOM 4089 N N . PHE A 1 517 ? -22.797 3.921 17.342 1.00 98.81 517 PHE A N 1
ATOM 4090 C CA . PHE A 1 517 ? -22.966 2.625 16.708 1.00 98.81 517 PHE A CA 1
ATOM 4091 C C . PHE A 1 517 ? -23.385 2.796 15.258 1.00 98.81 517 PHE A C 1
ATOM 4093 O O . PHE A 1 517 ? -24.179 3.684 14.944 1.00 98.81 517 PHE A O 1
ATOM 4100 N N . ALA A 1 518 ? -22.908 1.915 14.387 1.00 98.50 518 ALA A N 1
ATOM 4101 C CA . ALA A 1 518 ? -23.387 1.821 13.020 1.00 98.50 518 ALA A CA 1
ATOM 4102 C C . ALA A 1 518 ? -23.556 0.379 12.554 1.00 98.50 518 ALA A C 1
ATOM 4104 O O . ALA A 1 518 ? -22.800 -0.511 12.945 1.00 98.50 518 ALA A O 1
ATOM 4105 N N . ARG A 1 519 ? -24.520 0.183 11.655 1.00 98.19 519 ARG A N 1
ATOM 4106 C CA . ARG A 1 519 ? -24.727 -1.060 10.916 1.00 98.19 519 ARG A CA 1
ATOM 4107 C C . ARG A 1 519 ? -24.599 -0.813 9.422 1.00 98.19 519 ARG A C 1
ATOM 4109 O O . ARG A 1 519 ? -25.162 0.138 8.886 1.00 98.19 519 ARG A O 1
ATOM 4116 N N . CYS A 1 520 ? -23.900 -1.712 8.746 1.00 96.31 520 CYS A N 1
ATOM 4117 C CA . CYS A 1 520 ? -23.817 -1.770 7.295 1.00 96.31 520 CYS A CA 1
ATOM 4118 C C . CYS A 1 520 ? -23.986 -3.228 6.857 1.00 96.31 520 CYS A C 1
ATOM 4120 O O . CYS A 1 520 ? -23.094 -4.056 7.056 1.00 96.31 520 CYS A O 1
ATOM 4122 N N . GLY A 1 521 ? -25.164 -3.571 6.337 1.00 94.69 521 GLY A N 1
ATOM 4123 C CA . GLY A 1 521 ? -25.569 -4.952 6.109 1.00 94.69 521 GLY A CA 1
ATOM 4124 C C . GLY A 1 521 ? -25.474 -5.781 7.393 1.00 94.69 521 GLY A C 1
ATOM 4125 O O . GLY A 1 521 ? -26.156 -5.502 8.383 1.00 94.69 521 GLY A O 1
ATOM 4126 N N . ASP A 1 522 ? -24.604 -6.791 7.360 1.00 95.94 522 ASP A N 1
ATOM 4127 C CA . ASP A 1 522 ? -24.337 -7.710 8.470 1.00 95.94 522 ASP A CA 1
ATOM 4128 C C . ASP A 1 522 ? -23.106 -7.329 9.306 1.00 95.94 522 ASP A C 1
ATOM 4130 O O . ASP A 1 522 ? -22.716 -8.106 10.171 1.00 95.94 522 ASP A O 1
ATOM 4134 N N . VAL A 1 523 ? -22.495 -6.166 9.066 1.00 97.94 523 VAL A N 1
ATOM 4135 C CA . VAL A 1 523 ? -21.341 -5.667 9.828 1.00 97.94 523 VAL A CA 1
ATOM 4136 C C . VAL A 1 523 ? -21.780 -4.555 10.771 1.00 97.94 523 VAL A C 1
ATOM 4138 O O . VAL A 1 523 ? -22.560 -3.675 10.393 1.00 97.94 523 VAL A O 1
ATOM 4141 N N . TYR A 1 524 ? -21.261 -4.594 11.992 1.00 98.56 524 TYR A N 1
ATOM 4142 C CA . TYR A 1 524 ? -21.530 -3.643 13.062 1.00 98.56 524 TYR A CA 1
ATOM 4143 C C . TYR A 1 524 ? -20.242 -2.934 13.473 1.00 98.56 524 TYR A C 1
ATOM 4145 O O . TYR A 1 524 ? -19.156 -3.511 13.409 1.00 98.56 524 TYR A O 1
ATOM 4153 N N . ALA A 1 525 ? -20.364 -1.679 13.888 1.00 98.62 525 ALA A N 1
ATOM 4154 C CA . ALA A 1 525 ? -19.258 -0.868 14.372 1.00 98.62 525 ALA A CA 1
ATOM 4155 C C . ALA A 1 525 ? -19.688 -0.052 15.591 1.00 98.62 525 ALA A C 1
ATOM 4157 O O . ALA A 1 525 ? -20.828 0.411 15.650 1.00 98.62 525 ALA A O 1
ATOM 4158 N N . ALA A 1 526 ? -18.768 0.158 16.526 1.00 98.75 526 ALA A N 1
ATOM 4159 C CA . ALA A 1 526 ? -18.930 1.008 17.693 1.00 98.75 526 ALA A CA 1
ATOM 4160 C C . ALA A 1 526 ? -17.694 1.899 17.855 1.00 98.75 526 ALA A C 1
ATOM 4162 O O . ALA A 1 526 ? -16.571 1.404 17.898 1.00 98.75 526 ALA A O 1
ATOM 4163 N N . LEU A 1 527 ? -17.897 3.212 17.940 1.00 98.81 527 LEU A N 1
ATOM 4164 C CA . LEU A 1 527 ? -16.847 4.203 18.166 1.00 98.81 527 LEU A CA 1
ATOM 4165 C C . LEU A 1 527 ? -17.111 4.955 19.472 1.00 98.81 527 LEU A C 1
ATOM 4167 O O . LEU A 1 527 ? -18.196 5.504 19.664 1.00 98.81 527 LEU A O 1
ATOM 4171 N N . TYR A 1 528 ? -16.092 5.044 20.319 1.00 98.69 528 TYR A N 1
ATOM 4172 C CA . TYR A 1 528 ? -16.071 5.855 21.532 1.00 98.69 528 TYR A CA 1
ATOM 4173 C C . TYR A 1 528 ? -14.925 6.867 21.472 1.00 98.69 528 TYR A C 1
ATOM 4175 O O . TYR A 1 528 ? -13.799 6.519 21.108 1.00 98.69 528 TYR A O 1
ATOM 4183 N N . LEU A 1 529 ? -15.202 8.116 21.854 1.00 98.31 529 LEU A N 1
ATOM 4184 C CA . LEU A 1 529 ? -14.224 9.205 21.952 1.00 98.31 529 LEU A CA 1
ATOM 4185 C C . LEU A 1 529 ? -14.283 9.804 23.363 1.00 98.31 529 LEU A C 1
ATOM 4187 O O . LEU A 1 529 ? -15.358 10.199 23.822 1.00 98.31 529 LEU A O 1
ATOM 4191 N N . THR A 1 530 ? -13.143 9.886 24.055 1.00 96.69 530 THR A N 1
ATOM 4192 C CA . THR A 1 530 ? -13.109 10.395 25.435 1.00 96.69 530 THR A CA 1
ATOM 4193 C C . THR A 1 530 ? -13.529 11.866 25.506 1.00 96.69 530 THR A C 1
ATOM 4195 O O . THR A 1 530 ? -13.182 12.687 24.652 1.00 96.69 530 THR A O 1
ATOM 4198 N N . ASP A 1 531 ? -14.272 12.205 26.560 1.00 92.88 531 ASP A N 1
ATOM 4199 C CA . ASP A 1 531 ? -14.886 13.523 26.790 1.00 92.88 531 ASP A CA 1
ATOM 4200 C C . ASP A 1 531 ? -15.896 13.956 25.710 1.00 92.88 531 ASP A C 1
ATOM 4202 O O . ASP A 1 531 ? -16.197 15.143 25.564 1.00 92.88 531 ASP A O 1
ATOM 4206 N N . GLY A 1 532 ? -16.439 12.994 24.960 1.00 94.31 532 GLY A N 1
ATOM 4207 C CA . GLY A 1 532 ? -17.490 13.220 23.977 1.00 94.31 532 GLY A CA 1
ATOM 4208 C C . GLY A 1 532 ? -16.989 13.763 22.639 1.00 94.31 532 GLY A C 1
ATOM 4209 O O . GLY A 1 532 ? -15.791 13.836 22.352 1.00 94.31 532 GLY A O 1
ATOM 4210 N N . TYR A 1 533 ? -17.946 14.114 21.783 1.00 97.56 533 TYR A N 1
ATOM 4211 C CA . TYR A 1 533 ? -17.705 14.477 20.392 1.00 97.56 533 TYR A CA 1
ATOM 4212 C C . TYR A 1 533 ? -18.741 15.481 19.877 1.00 97.56 533 TYR A C 1
ATOM 4214 O O . TYR A 1 533 ? -19.784 15.714 20.486 1.00 97.56 533 TYR A O 1
ATOM 4222 N N . THR A 1 534 ? -18.459 16.082 18.725 1.00 97.81 534 THR A N 1
ATOM 4223 C CA . THR A 1 534 ? -19.379 16.946 17.982 1.00 97.81 534 THR A CA 1
ATOM 4224 C C . THR A 1 534 ? -19.381 16.557 16.512 1.00 97.81 534 THR A C 1
ATOM 4226 O O . THR A 1 534 ? -18.325 16.502 15.881 1.00 97.81 534 THR A O 1
ATOM 4229 N N . TRP A 1 535 ? -20.569 16.323 15.955 1.00 97.88 535 TRP A N 1
ATOM 4230 C CA . TRP A 1 535 ? -20.738 16.145 14.516 1.00 97.88 535 TRP A CA 1
ATOM 4231 C C . TRP A 1 535 ? -20.432 17.440 13.771 1.00 97.88 535 TRP A C 1
ATOM 4233 O O . TRP A 1 535 ? -20.996 18.496 14.076 1.00 97.88 535 TRP A O 1
ATOM 4243 N N . THR A 1 536 ? -19.618 17.351 12.726 1.00 97.31 536 THR A N 1
ATOM 4244 C CA . THR A 1 536 ? -19.515 18.436 11.757 1.00 97.31 536 THR A CA 1
ATOM 4245 C C . THR A 1 536 ? -20.831 18.525 10.979 1.00 97.31 536 THR A C 1
ATOM 4247 O O . THR A 1 536 ? -21.299 17.547 10.396 1.00 97.31 536 THR A O 1
ATOM 4250 N N . THR A 1 537 ? -21.459 19.705 10.976 1.00 96.75 537 THR A N 1
ATOM 4251 C CA . THR A 1 537 ? -22.804 19.935 10.400 1.00 96.75 537 THR A CA 1
ATOM 4252 C C . THR A 1 537 ? -22.803 20.807 9.146 1.00 96.75 537 THR A C 1
ATOM 4254 O O . THR A 1 537 ? -23.849 21.013 8.534 1.00 96.75 537 THR A O 1
ATOM 4257 N N . SER A 1 538 ? -21.646 21.334 8.743 1.00 94.38 538 SER A N 1
ATOM 4258 C CA . SER A 1 538 ? -21.527 22.217 7.581 1.00 94.38 538 SER A CA 1
ATOM 4259 C C . SER A 1 538 ? -20.248 21.957 6.787 1.00 94.38 538 SER A C 1
ATOM 4261 O O . SER A 1 538 ? -19.324 21.291 7.253 1.00 94.38 538 SER A O 1
ATOM 4263 N N . GLY A 1 539 ? -20.202 22.476 5.560 1.00 92.62 539 GLY A N 1
ATOM 4264 C CA . GLY A 1 539 ? -19.077 22.263 4.653 1.00 92.62 539 GLY A CA 1
ATOM 4265 C C . GLY A 1 539 ? -18.992 20.829 4.123 1.00 92.62 539 GLY A C 1
ATOM 4266 O O . GLY A 1 539 ? -19.923 20.037 4.243 1.00 92.62 539 GLY A O 1
ATOM 4267 N N . LYS A 1 540 ? -17.856 20.496 3.504 1.00 86.75 540 LYS A N 1
ATOM 4268 C CA . LYS A 1 540 ? -17.634 19.191 2.851 1.00 86.75 540 LYS A CA 1
ATOM 4269 C C . LYS A 1 540 ? -17.610 17.996 3.816 1.00 86.75 540 LYS A C 1
ATOM 4271 O O . LYS A 1 540 ? -17.779 16.867 3.366 1.00 86.75 540 LYS A O 1
ATOM 4276 N N . TRP A 1 541 ? -17.406 18.244 5.110 1.00 92.38 541 TRP A N 1
ATOM 4277 C CA . TRP A 1 541 ? -17.350 17.216 6.154 1.00 92.38 541 TRP A CA 1
ATOM 4278 C C . TRP A 1 541 ? -18.670 17.045 6.915 1.00 92.38 541 TRP A C 1
ATOM 4280 O O . TRP A 1 541 ? -18.748 16.230 7.833 1.00 92.38 541 TRP A O 1
ATOM 4290 N N . ALA A 1 542 ? -19.720 17.774 6.519 1.00 95.31 542 ALA A N 1
ATOM 4291 C CA . ALA A 1 542 ? -21.042 17.637 7.111 1.00 95.31 542 ALA A CA 1
ATOM 4292 C C . ALA A 1 542 ? -21.513 16.172 7.081 1.00 95.31 542 ALA A C 1
ATOM 4294 O O . ALA A 1 542 ? -21.487 15.528 6.029 1.00 95.31 542 ALA A O 1
ATOM 4295 N N . GLY A 1 543 ? -21.906 15.646 8.243 1.00 95.06 543 GLY A N 1
ATOM 4296 C CA . GLY A 1 543 ? -22.430 14.284 8.390 1.00 95.06 543 GLY A CA 1
ATOM 4297 C C . GLY A 1 543 ? -21.415 13.158 8.157 1.00 95.06 543 GLY A C 1
ATOM 4298 O O . GLY A 1 543 ? -21.817 12.000 8.085 1.00 95.06 543 GLY A O 1
ATOM 4299 N N . ARG A 1 544 ? -20.118 13.469 8.024 1.00 94.81 544 ARG A N 1
ATOM 4300 C CA . ARG A 1 544 ? -19.056 12.464 7.826 1.00 94.81 544 ARG A CA 1
ATOM 4301 C C . ARG A 1 544 ? -17.843 12.607 8.739 1.00 94.81 544 ARG A C 1
ATOM 4303 O O . ARG A 1 544 ? -16.911 11.817 8.637 1.00 94.81 544 ARG A O 1
ATOM 4310 N N . GLU A 1 545 ? -17.853 13.613 9.603 1.00 96.62 545 GLU A N 1
ATOM 4311 C CA . GLU A 1 545 ? -16.793 13.884 10.564 1.00 96.62 545 GLU A CA 1
ATOM 4312 C C . GLU A 1 545 ? -17.364 14.088 11.966 1.00 96.62 545 GLU A C 1
ATOM 4314 O O . GLU A 1 545 ? -18.377 14.770 12.159 1.00 96.62 545 GLU A O 1
ATOM 4319 N N . LEU A 1 546 ? -16.638 13.541 12.934 1.00 97.44 546 LEU A N 1
ATOM 4320 C CA . LEU A 1 546 ? -16.788 13.786 14.360 1.00 97.44 546 LEU A CA 1
ATOM 4321 C C . LEU A 1 546 ? -15.520 14.462 14.875 1.00 97.44 546 LEU A C 1
ATOM 4323 O O . LEU A 1 546 ? -14.428 13.988 14.587 1.00 97.44 546 LEU A O 1
ATOM 4327 N N . THR A 1 547 ? -15.642 15.513 15.676 1.00 97.31 547 THR A N 1
ATOM 4328 C CA . THR A 1 547 ? -14.500 16.167 16.336 1.00 97.31 547 THR A CA 1
ATOM 4329 C C . THR A 1 547 ? -14.595 16.009 17.851 1.00 97.31 547 THR A C 1
ATOM 4331 O O . THR A 1 547 ? -15.686 16.060 18.414 1.00 97.31 547 THR A O 1
ATOM 4334 N N . SER A 1 548 ? -13.463 15.818 18.526 1.00 97.25 548 SER A N 1
ATOM 4335 C CA . SER A 1 548 ? -13.358 15.757 19.987 1.00 97.25 548 SER A CA 1
ATOM 4336 C C . SER A 1 548 ? -12.207 16.648 20.455 1.00 97.25 548 SER A C 1
ATOM 4338 O O . SER A 1 548 ? -11.037 16.394 20.170 1.00 97.25 548 SER A O 1
ATOM 4340 N N . ALA A 1 549 ? -12.547 17.742 21.139 1.00 96.81 549 ALA A N 1
ATOM 4341 C CA . ALA A 1 549 ? -11.599 18.783 21.530 1.00 96.81 549 ALA A CA 1
ATOM 4342 C C . ALA A 1 549 ? -10.768 18.388 22.759 1.00 96.81 549 ALA A C 1
ATOM 4344 O O . ALA A 1 549 ? -11.311 17.857 23.727 1.00 96.81 549 ALA A O 1
ATOM 4345 N N . GLY A 1 550 ? -9.473 18.707 22.744 1.00 95.88 550 GLY A N 1
ATOM 4346 C CA . GLY A 1 550 ? -8.521 18.444 23.825 1.00 95.88 550 GLY A CA 1
ATOM 4347 C C . GLY A 1 550 ? -7.207 17.852 23.313 1.00 95.88 550 GLY A C 1
ATOM 4348 O O . GLY A 1 550 ? -7.170 17.233 22.252 1.00 95.88 550 GLY A O 1
ATOM 4349 N N . SER A 1 551 ? -6.130 18.046 24.079 1.00 95.00 551 SER A N 1
ATOM 4350 C CA . SER A 1 551 ? -4.771 17.611 23.724 1.00 95.00 551 SER A CA 1
ATOM 4351 C C . SER A 1 551 ? -4.429 16.191 24.180 1.00 95.00 551 SER A C 1
ATOM 4353 O O . SER A 1 551 ? -3.509 15.578 23.650 1.00 95.00 551 SER A O 1
ATOM 4355 N N . ARG A 1 552 ? -5.168 15.653 25.154 1.00 97.31 552 ARG A N 1
ATOM 4356 C CA . ARG A 1 552 ? -5.009 14.294 25.680 1.00 97.31 552 ARG A CA 1
ATOM 4357 C C . ARG A 1 552 ? -6.301 13.524 25.463 1.00 97.31 552 ARG A C 1
ATOM 4359 O O . ARG A 1 552 ? -7.317 13.879 26.057 1.00 97.31 552 ARG A O 1
ATOM 4366 N N . LYS A 1 553 ? -6.280 12.523 24.583 1.00 97.62 553 LYS A N 1
ATOM 4367 C CA . LYS A 1 553 ? -7.483 11.797 24.152 1.00 97.62 553 LYS A CA 1
ATOM 4368 C C . LYS A 1 553 ? -7.273 10.296 24.066 1.00 97.62 553 LYS A C 1
ATOM 4370 O O . LYS A 1 553 ? -6.201 9.836 23.678 1.00 97.62 553 LYS A O 1
ATOM 4375 N N . GLY A 1 554 ? -8.340 9.561 24.358 1.00 97.81 554 GLY A N 1
ATOM 4376 C CA . GLY A 1 554 ? -8.499 8.147 24.055 1.00 97.81 554 GLY A CA 1
ATOM 4377 C C . GLY A 1 554 ? -9.618 7.927 23.035 1.00 97.81 554 GLY A C 1
ATOM 4378 O O . GLY A 1 554 ? -10.574 8.703 22.954 1.00 97.81 554 GLY A O 1
ATOM 4379 N N . ALA A 1 555 ? -9.504 6.857 22.259 1.00 98.44 555 ALA A N 1
ATOM 4380 C CA . ALA A 1 555 ? -10.561 6.378 21.383 1.00 98.44 555 ALA A CA 1
ATOM 4381 C C . ALA A 1 555 ? -10.604 4.850 21.376 1.00 98.44 555 ALA A C 1
ATOM 4383 O O . ALA A 1 555 ? -9.552 4.206 21.381 1.00 98.44 555 ALA A O 1
ATOM 4384 N N . VAL A 1 556 ? -11.814 4.297 21.313 1.00 98.69 556 VAL A N 1
ATOM 4385 C CA . VAL A 1 556 ? -12.061 2.862 21.134 1.00 98.69 556 VAL A CA 1
ATOM 4386 C C . VAL A 1 556 ? -12.894 2.674 19.877 1.00 98.69 556 VAL A C 1
ATOM 4388 O O . VAL A 1 556 ? -13.906 3.349 19.696 1.00 98.69 556 VAL A O 1
ATOM 4391 N N . LEU A 1 557 ? -12.458 1.776 19.002 1.00 98.75 557 LEU A N 1
ATOM 4392 C CA . LEU A 1 557 ? -13.208 1.333 17.837 1.00 98.75 557 LEU A CA 1
ATOM 4393 C C . LEU A 1 557 ? -13.355 -0.183 17.918 1.00 98.75 557 LEU A C 1
ATOM 4395 O O . LEU A 1 557 ? -12.353 -0.892 17.931 1.00 98.75 557 LEU A O 1
ATOM 4399 N N . GLU A 1 558 ? -14.586 -0.671 17.942 1.00 98.69 558 GLU A N 1
ATOM 4400 C CA . GLU A 1 558 ? -14.888 -2.098 17.914 1.00 98.69 558 GLU A CA 1
ATOM 4401 C C . GLU A 1 558 ? -15.785 -2.431 16.726 1.00 98.69 558 GLU A C 1
ATOM 4403 O O . GLU A 1 558 ? -16.640 -1.639 16.326 1.00 98.69 558 GLU A O 1
ATOM 4408 N N . ALA A 1 559 ? -15.564 -3.597 16.134 1.00 98.44 559 ALA A N 1
ATOM 4409 C CA . ALA A 1 559 ? -16.380 -4.130 15.062 1.00 98.44 559 ALA A CA 1
ATOM 4410 C C . ALA A 1 559 ? -16.916 -5.506 15.431 1.00 98.44 559 ALA A C 1
ATOM 4412 O O . ALA A 1 559 ? -16.303 -6.250 16.190 1.00 98.44 559 ALA A O 1
ATOM 4413 N N . GLY A 1 560 ? -18.031 -5.857 14.816 1.00 97.69 560 GLY A N 1
ATOM 4414 C CA . GLY A 1 560 ? -18.599 -7.186 14.905 1.00 97.69 560 GLY A CA 1
ATOM 4415 C C . GLY A 1 560 ? -19.472 -7.464 13.700 1.00 97.69 560 GLY A C 1
ATOM 4416 O O . GLY A 1 560 ? -19.536 -6.689 12.740 1.00 97.69 560 GLY A O 1
ATOM 4417 N N . SER A 1 561 ? -20.183 -8.576 13.755 1.00 97.25 561 SER A N 1
ATOM 4418 C CA . SER A 1 561 ? -21.086 -8.974 12.690 1.00 97.25 561 SER A CA 1
ATOM 4419 C C . SER A 1 561 ? -22.342 -9.664 13.193 1.00 97.25 561 SER A C 1
ATOM 4421 O O . SER A 1 561 ? -22.423 -10.133 14.331 1.00 97.25 561 SER A O 1
ATOM 4423 N N . ARG A 1 562 ? -23.317 -9.831 12.296 1.00 97.12 562 ARG A N 1
ATOM 4424 C CA . ARG A 1 562 ? -24.479 -10.694 12.531 1.00 97.12 562 ARG A CA 1
ATOM 4425 C C . ARG A 1 562 ? -24.054 -12.121 12.881 1.00 97.12 562 ARG A C 1
ATOM 4427 O O . ARG A 1 562 ? -24.727 -12.769 13.675 1.00 97.12 562 ARG A O 1
ATOM 4434 N N . ARG A 1 563 ? -22.963 -12.629 12.295 1.00 93.62 563 ARG A N 1
ATOM 4435 C CA . ARG A 1 563 ? -22.478 -13.991 12.569 1.00 93.62 563 ARG A CA 1
ATOM 4436 C C . ARG A 1 563 ? -21.992 -14.134 14.013 1.00 93.62 563 ARG A C 1
ATOM 4438 O O . ARG A 1 563 ? -22.172 -15.201 14.589 1.00 93.62 563 ARG A O 1
ATOM 4445 N N . GLU A 1 564 ? -21.399 -13.082 14.566 1.00 95.06 564 GLU A N 1
ATOM 4446 C CA . GLU A 1 564 ? -20.824 -13.072 15.916 1.00 95.06 564 GLU A CA 1
ATOM 4447 C C . GLU A 1 564 ? -21.871 -12.738 16.986 1.00 95.06 564 GLU A C 1
ATOM 4449 O O . GLU A 1 564 ? -21.975 -13.459 17.973 1.00 95.06 564 GLU A O 1
ATOM 4454 N N . HIS A 1 565 ? -22.709 -11.720 16.758 1.00 97.50 565 HIS A N 1
ATOM 4455 C CA . HIS A 1 565 ? -23.631 -11.197 17.782 1.00 97.50 565 HIS A CA 1
ATOM 4456 C C . HIS A 1 565 ? -25.115 -11.489 17.502 1.00 97.50 565 HIS A C 1
ATOM 4458 O O . HIS A 1 565 ? -25.988 -11.173 18.307 1.00 97.50 565 HIS A O 1
ATOM 4464 N N . GLY A 1 566 ? -25.454 -12.057 16.343 1.00 97.62 566 GLY A N 1
ATOM 4465 C CA . GLY A 1 566 ? -26.828 -12.376 15.933 1.00 97.62 566 GLY A CA 1
ATOM 4466 C C . GLY A 1 566 ? -27.667 -11.178 15.464 1.00 97.62 566 GLY A C 1
ATOM 4467 O O . GLY A 1 566 ? -28.433 -11.311 14.506 1.00 97.62 566 GLY A O 1
ATOM 4468 N N . SER A 1 567 ? -27.533 -10.011 16.101 1.00 98.31 567 SER A N 1
ATOM 4469 C CA . SER A 1 567 ? -28.244 -8.770 15.750 1.00 98.31 567 SER A CA 1
ATOM 4470 C C . SER A 1 567 ? -27.441 -7.521 16.121 1.00 98.31 567 SER A C 1
ATOM 4472 O O . SER A 1 567 ? -26.532 -7.585 16.950 1.00 98.31 567 SER A O 1
ATOM 4474 N N . PHE A 1 568 ? -27.800 -6.381 15.530 1.00 98.69 568 PHE A N 1
ATOM 4475 C CA . PHE A 1 568 ? -27.164 -5.098 15.829 1.00 98.69 568 PHE A CA 1
ATOM 4476 C C . PHE A 1 568 ? -27.485 -4.630 17.244 1.00 98.69 568 PHE A C 1
ATOM 4478 O O . PHE A 1 568 ? -26.618 -4.134 17.949 1.00 98.69 568 PHE A O 1
ATOM 4485 N N . GLU A 1 569 ? -28.708 -4.876 17.701 1.00 98.62 569 GLU A N 1
ATOM 4486 C CA . GLU A 1 569 ? -29.150 -4.565 19.052 1.00 98.62 569 GLU A CA 1
ATOM 4487 C C . GLU A 1 569 ? -28.363 -5.360 20.096 1.00 98.62 569 GLU A C 1
ATOM 4489 O O . GLU A 1 569 ? -27.985 -4.797 21.121 1.00 98.62 569 GLU A O 1
ATOM 4494 N N . ALA A 1 570 ? -28.086 -6.642 19.831 1.00 98.50 570 ALA A N 1
ATOM 4495 C CA . ALA A 1 570 ? -27.261 -7.474 20.706 1.00 98.50 570 ALA A CA 1
ATOM 4496 C C . ALA A 1 570 ? -25.810 -6.978 20.760 1.00 98.50 570 ALA A C 1
ATOM 4498 O O . ALA A 1 570 ? -25.261 -6.859 21.851 1.00 98.50 570 ALA A O 1
ATOM 4499 N N . PHE A 1 571 ? -25.225 -6.609 19.615 1.00 98.62 571 PHE A N 1
ATOM 4500 C CA . PHE A 1 571 ? -23.899 -5.986 19.566 1.00 98.62 571 PHE A CA 1
ATOM 4501 C C . PHE A 1 571 ? -23.851 -4.682 20.375 1.00 98.62 571 PHE A C 1
ATOM 4503 O O . PHE A 1 571 ? -22.990 -4.517 21.234 1.00 98.62 571 PHE A O 1
ATOM 4510 N N . CYS A 1 572 ? -24.816 -3.780 20.172 1.00 98.81 572 CYS A N 1
ATOM 4511 C CA . CYS A 1 572 ? -24.908 -2.538 20.937 1.00 98.81 572 CYS A CA 1
ATOM 4512 C C . CYS A 1 572 ? -25.042 -2.806 22.444 1.00 98.81 572 CYS A C 1
ATOM 4514 O O . CYS A 1 572 ? -24.425 -2.114 23.245 1.00 98.81 572 CYS A O 1
ATOM 4516 N N . GLN A 1 573 ? -25.848 -3.793 22.851 1.00 98.50 573 GLN A N 1
ATOM 4517 C CA . GLN A 1 573 ? -26.014 -4.157 24.264 1.00 98.50 573 GLN A CA 1
ATOM 4518 C C . GLN A 1 573 ? -24.735 -4.724 24.883 1.00 98.50 573 GLN A C 1
ATOM 4520 O O . GLN A 1 573 ? -24.428 -4.376 26.019 1.00 98.50 573 GLN A O 1
ATOM 4525 N N . GLU A 1 574 ? -24.007 -5.566 24.151 1.00 98.50 574 GLU A N 1
ATOM 4526 C CA . GLU A 1 574 ? -22.726 -6.125 24.586 1.00 98.50 574 GLU A CA 1
ATOM 4527 C C . GLU A 1 574 ? -21.685 -5.017 24.778 1.00 98.50 574 GLU A C 1
ATOM 4529 O O . GLU A 1 574 ? -21.139 -4.881 25.868 1.00 98.50 574 GLU A O 1
ATOM 4534 N N . VAL A 1 575 ? -21.499 -4.149 23.776 1.00 98.69 575 VAL A N 1
ATOM 4535 C CA . VAL A 1 575 ? -20.538 -3.034 23.843 1.00 98.69 575 VAL A CA 1
ATOM 4536 C C . VAL A 1 575 ? -20.871 -2.048 24.963 1.00 98.69 575 VAL A C 1
ATOM 4538 O O . VAL A 1 575 ? -19.976 -1.566 25.647 1.00 98.69 575 VAL A O 1
ATOM 4541 N N . LEU A 1 576 ? -22.154 -1.767 25.211 1.00 98.62 576 LEU A N 1
ATOM 4542 C CA . LEU A 1 576 ? -22.568 -0.922 26.341 1.00 98.62 576 LEU A CA 1
ATOM 4543 C C . LEU A 1 576 ? -22.275 -1.554 27.712 1.00 98.62 576 LEU A C 1
ATOM 4545 O O . LEU A 1 576 ? -22.291 -0.844 28.716 1.00 98.62 576 LEU A O 1
ATOM 4549 N N . GLY A 1 577 ? -22.062 -2.871 27.767 1.00 98.00 577 GLY A N 1
ATOM 4550 C CA . GLY A 1 577 ? -21.639 -3.589 28.967 1.00 98.00 577 GLY A CA 1
ATOM 4551 C C . GLY A 1 577 ? -20.124 -3.612 29.183 1.00 98.00 577 GLY A C 1
ATOM 4552 O O . GLY A 1 577 ? -19.696 -3.949 30.286 1.00 98.00 577 GLY A O 1
ATOM 4553 N N . ASN A 1 578 ? -19.331 -3.252 28.169 1.00 98.31 578 ASN A N 1
ATOM 4554 C CA . ASN A 1 578 ? -17.872 -3.233 28.235 1.00 98.31 578 ASN A CA 1
ATOM 4555 C C . ASN A 1 578 ? -17.371 -2.001 29.010 1.00 98.31 578 ASN A C 1
ATOM 4557 O O . ASN A 1 578 ? -17.914 -0.899 28.888 1.00 98.31 578 ASN A O 1
ATOM 4561 N N . GLU A 1 579 ? -16.306 -2.166 29.796 1.00 98.19 579 GLU A N 1
ATOM 4562 C CA . GLU A 1 579 ? -15.726 -1.078 30.591 1.00 98.19 579 GLU A CA 1
ATOM 4563 C C . GLU A 1 579 ? -14.626 -0.346 29.809 1.00 98.19 579 GLU A C 1
ATOM 4565 O O . GLU A 1 579 ? -13.718 -0.975 29.268 1.00 98.19 579 GLU A O 1
ATOM 4570 N N . VAL A 1 580 ? -14.686 0.992 29.774 1.00 98.50 580 VAL A N 1
ATOM 4571 C CA . VAL A 1 580 ? -13.641 1.866 29.210 1.00 98.50 580 VAL A CA 1
ATOM 4572 C C . VAL A 1 580 ? -13.061 2.728 30.327 1.00 98.50 580 VAL A C 1
ATOM 4574 O O . VAL A 1 580 ? -13.786 3.525 30.929 1.00 98.50 580 VAL A O 1
ATOM 4577 N N . ILE A 1 581 ? -11.751 2.642 30.567 1.00 98.31 581 ILE A N 1
ATOM 4578 C CA . ILE A 1 581 ? -11.055 3.486 31.549 1.00 98.31 581 ILE A CA 1
ATOM 4579 C C . ILE A 1 581 ? -9.954 4.267 30.839 1.00 98.31 581 ILE A C 1
ATOM 4581 O O . ILE A 1 581 ? -9.024 3.687 30.285 1.00 98.31 581 ILE A O 1
ATOM 4585 N N . PHE A 1 582 ? -10.047 5.596 30.876 1.00 98.44 582 PHE A N 1
ATOM 4586 C CA . PHE A 1 582 ? -9.019 6.504 30.371 1.00 98.44 582 PHE A CA 1
ATOM 4587 C C . PHE A 1 582 ? -8.450 7.340 31.516 1.00 98.44 582 PHE A C 1
ATOM 4589 O O . PHE A 1 582 ? -9.199 8.030 32.210 1.00 98.44 582 PHE A O 1
ATOM 4596 N N . ASP A 1 583 ? -7.130 7.313 31.681 1.00 97.88 583 ASP A N 1
ATOM 4597 C CA . ASP A 1 583 ? -6.406 8.192 32.596 1.00 97.88 583 ASP A CA 1
ATOM 4598 C C . ASP A 1 583 ? -5.550 9.190 31.791 1.00 97.88 583 ASP A C 1
ATOM 4600 O O . ASP A 1 583 ? -4.523 8.807 31.213 1.00 97.88 583 ASP A O 1
ATOM 4604 N N . PRO A 1 584 ? -5.941 10.479 31.749 1.00 96.19 584 PRO A N 1
ATOM 4605 C CA . PRO A 1 584 ? -5.211 11.505 31.015 1.00 96.19 584 PRO A CA 1
ATOM 4606 C C . PRO A 1 584 ? -3.890 11.913 31.678 1.00 96.19 584 PRO A C 1
ATOM 4608 O O . PRO A 1 584 ? -3.092 12.585 31.030 1.00 96.19 584 PRO A O 1
ATOM 4611 N N . GLU A 1 585 ? -3.627 11.574 32.941 1.00 95.12 585 GLU A N 1
ATOM 4612 C CA . GLU A 1 585 ? -2.356 11.915 33.595 1.00 95.12 585 GLU A CA 1
ATOM 4613 C C . GLU A 1 585 ? -1.274 10.883 33.307 1.00 95.12 585 GLU A C 1
ATOM 4615 O O . GLU A 1 585 ? -0.125 11.242 33.048 1.00 95.12 585 GLU A O 1
ATOM 4620 N N . THR A 1 586 ? -1.637 9.601 33.302 1.00 95.62 586 THR A N 1
ATOM 4621 C CA . THR A 1 586 ? -0.713 8.520 32.931 1.00 95.62 586 THR A CA 1
ATOM 4622 C C . THR A 1 586 ? -0.713 8.210 31.434 1.00 95.62 586 THR A C 1
ATOM 4624 O O . THR A 1 586 ? 0.135 7.438 30.981 1.00 95.62 586 THR A O 1
ATOM 4627 N N . MET A 1 587 ? -1.630 8.815 30.667 1.00 97.56 587 MET A N 1
ATOM 4628 C CA . MET A 1 587 ? -1.907 8.491 29.266 1.00 97.56 587 MET A CA 1
ATOM 4629 C C . MET A 1 587 ? -2.037 6.977 29.075 1.00 97.56 587 MET A C 1
ATOM 4631 O O . MET A 1 587 ? -1.252 6.338 28.365 1.00 97.56 587 MET A O 1
ATOM 4635 N N . SER A 1 588 ? -3.029 6.412 29.762 1.00 98.06 588 SER A N 1
ATOM 4636 C CA . SER A 1 588 ? -3.405 5.005 29.667 1.00 98.06 588 SER A CA 1
ATOM 4637 C C . SER A 1 588 ? -4.877 4.853 29.302 1.00 98.06 588 SER A C 1
ATOM 4639 O O . SER A 1 588 ? -5.717 5.662 29.699 1.00 98.06 588 SER A O 1
ATOM 4641 N N . LEU A 1 589 ? -5.172 3.838 28.494 1.00 98.62 589 LEU A N 1
ATOM 4642 C CA . LEU A 1 589 ? -6.517 3.471 28.072 1.00 98.62 589 LEU A CA 1
ATOM 4643 C C . LEU A 1 589 ? -6.666 1.958 28.206 1.00 98.62 589 LEU A C 1
ATOM 4645 O O . LEU A 1 589 ? -5.865 1.219 27.630 1.00 98.62 589 LEU A O 1
ATOM 4649 N N . SER A 1 590 ? -7.688 1.514 28.931 1.00 98.56 590 SER A N 1
ATOM 4650 C CA . SER A 1 590 ? -8.111 0.118 28.965 1.00 98.56 590 SER A CA 1
ATOM 4651 C C . SER A 1 590 ? -9.528 -0.041 28.427 1.00 98.56 590 SER A C 1
ATOM 4653 O O . SER A 1 590 ? -10.365 0.863 28.530 1.00 98.56 590 SER A O 1
ATOM 4655 N N . TYR A 1 591 ? -9.770 -1.199 27.823 1.00 98.75 591 TYR A N 1
ATOM 4656 C CA . TYR A 1 591 ? -11.073 -1.603 27.325 1.00 98.75 591 TYR A CA 1
ATOM 4657 C C . TYR A 1 591 ? -11.285 -3.095 27.572 1.00 98.75 591 TYR A C 1
ATOM 4659 O O . TYR A 1 591 ? -10.541 -3.911 27.025 1.00 98.75 591 TYR A O 1
ATOM 4667 N N . ASP A 1 592 ? -12.274 -3.444 28.391 1.00 98.56 592 ASP A N 1
ATOM 4668 C CA . ASP A 1 592 ? -12.660 -4.836 28.647 1.00 98.56 592 ASP A CA 1
ATOM 4669 C C . ASP A 1 592 ? -13.753 -5.255 27.660 1.00 98.56 592 ASP A C 1
ATOM 4671 O O . ASP A 1 592 ? -14.941 -5.043 27.905 1.00 98.56 592 ASP A O 1
ATOM 4675 N N . SER A 1 593 ? -13.341 -5.763 26.495 1.00 98.12 593 SER A N 1
ATOM 4676 C CA . SER A 1 593 ? -14.270 -6.220 25.462 1.00 98.12 593 SER A CA 1
ATOM 4677 C C . SER A 1 593 ? -14.682 -7.666 25.708 1.00 98.12 593 SER A C 1
ATOM 4679 O O . SER A 1 593 ? -13.842 -8.568 25.714 1.00 98.12 593 SER A O 1
ATOM 4681 N N . ALA A 1 594 ? -15.989 -7.926 25.761 1.00 96.25 594 ALA A N 1
ATOM 4682 C CA . ALA A 1 594 ? -16.519 -9.289 25.785 1.00 96.25 594 ALA A CA 1
ATOM 4683 C C . ALA A 1 594 ? -16.055 -10.156 24.591 1.00 96.25 594 ALA A C 1
ATOM 4685 O O . ALA A 1 594 ? -15.945 -11.378 24.718 1.00 96.25 594 ALA A O 1
ATOM 4686 N N . SER A 1 595 ? -15.752 -9.537 23.444 1.00 92.19 595 SER A N 1
ATOM 4687 C CA . SER A 1 595 ? -15.372 -10.215 22.198 1.00 92.19 595 SER A CA 1
ATOM 4688 C C . SER A 1 595 ? -13.858 -10.245 21.937 1.00 92.19 595 SER A C 1
ATOM 4690 O O . SER A 1 595 ? -13.351 -11.147 21.256 1.00 92.19 595 SER A O 1
ATOM 4692 N N . ALA A 1 596 ? -13.109 -9.287 22.485 1.00 95.31 596 ALA A N 1
ATOM 4693 C CA . ALA A 1 596 ? -11.676 -9.118 22.252 1.00 95.31 596 ALA A CA 1
ATOM 4694 C C . ALA A 1 596 ? -10.805 -9.232 23.518 1.00 95.31 596 ALA A C 1
ATOM 4696 O O . ALA A 1 596 ? -9.583 -9.196 23.389 1.00 95.31 596 ALA A O 1
ATOM 4697 N N . GLY A 1 597 ? -11.387 -9.439 24.698 1.00 97.50 597 GLY A N 1
ATOM 4698 C CA . GLY A 1 597 ? -10.672 -9.496 25.976 1.00 97.50 597 GLY A CA 1
ATOM 4699 C C . GLY A 1 597 ? -10.303 -8.115 26.521 1.00 97.50 597 GLY A C 1
ATOM 4700 O O . GLY A 1 597 ? -10.636 -7.082 25.928 1.00 97.50 597 GLY A O 1
ATOM 4701 N N . LEU A 1 598 ? -9.582 -8.101 27.643 1.00 98.56 598 LEU A N 1
ATOM 4702 C CA . LEU A 1 598 ? -9.098 -6.872 28.272 1.00 98.56 598 LEU A CA 1
ATOM 4703 C C . LEU A 1 598 ? -7.864 -6.361 27.532 1.00 98.56 598 LEU A C 1
ATOM 4705 O O . LEU A 1 598 ? -6.799 -6.971 27.604 1.00 98.56 598 LEU A O 1
ATOM 4709 N N . ILE A 1 599 ? -7.992 -5.228 26.847 1.00 98.56 599 ILE A N 1
ATOM 4710 C CA . ILE A 1 599 ? -6.912 -4.587 26.094 1.00 98.56 599 ILE A CA 1
ATOM 4711 C C . ILE A 1 599 ? -6.445 -3.356 26.862 1.00 98.56 599 ILE A C 1
ATOM 4713 O O . ILE A 1 599 ? -7.256 -2.484 27.168 1.00 98.56 599 ILE A O 1
ATOM 4717 N N . GLU A 1 600 ? -5.142 -3.236 27.114 1.00 98.50 600 GLU A N 1
ATOM 4718 C CA . GLU A 1 600 ? -4.572 -2.049 27.760 1.00 98.50 600 GLU A CA 1
ATOM 4719 C C . GLU A 1 600 ? -3.446 -1.458 26.906 1.00 98.50 600 GLU A C 1
ATOM 4721 O O . GLU A 1 600 ? -2.580 -2.165 26.377 1.00 98.50 600 GLU A O 1
ATOM 4726 N N . LEU A 1 601 ? -3.463 -0.133 26.764 1.00 98.12 601 LEU A N 1
ATOM 4727 C CA . LEU A 1 601 ? -2.491 0.651 26.013 1.00 98.12 601 LEU A CA 1
ATOM 4728 C C . LEU A 1 601 ? -1.989 1.809 26.875 1.00 98.12 601 LEU A C 1
ATOM 4730 O O . LEU A 1 601 ? -2.775 2.615 27.370 1.00 98.12 601 LEU A O 1
ATOM 4734 N N . HIS A 1 602 ? -0.668 1.937 26.981 1.00 96.81 602 HIS A N 1
ATOM 4735 C CA . HIS A 1 602 ? -0.007 3.029 27.686 1.00 96.81 602 HIS A CA 1
ATOM 4736 C C . HIS A 1 602 ? 0.970 3.769 26.775 1.00 96.81 602 HIS A C 1
ATOM 4738 O O . HIS A 1 602 ? 1.733 3.164 26.017 1.00 96.81 602 HIS A O 1
ATOM 4744 N N . ARG A 1 603 ? 1.045 5.091 26.943 1.00 92.62 603 ARG A N 1
ATOM 4745 C CA . ARG A 1 603 ? 1.993 5.954 26.221 1.00 92.62 603 ARG A CA 1
ATOM 4746 C C . ARG A 1 603 ? 3.465 5.633 26.495 1.00 92.62 603 ARG A C 1
ATOM 4748 O O . ARG A 1 603 ? 4.331 5.909 25.672 1.00 92.62 603 ARG A O 1
ATOM 4755 N N . ASN A 1 604 ? 3.764 5.012 27.636 1.00 89.50 604 ASN A N 1
ATOM 4756 C CA . ASN A 1 604 ? 5.113 4.547 27.977 1.00 89.50 604 ASN A CA 1
ATOM 4757 C C . ASN A 1 604 ? 5.559 3.298 27.181 1.00 89.50 604 ASN A C 1
ATOM 4759 O O . ASN A 1 604 ? 6.678 2.826 27.375 1.00 89.50 604 ASN A O 1
ATOM 4763 N N . GLY A 1 605 ? 4.697 2.764 26.308 1.00 89.56 605 GLY A N 1
ATOM 4764 C CA . GLY A 1 605 ? 4.962 1.608 25.455 1.00 89.56 605 GLY A CA 1
ATOM 4765 C C . GLY A 1 605 ? 4.381 0.285 25.960 1.00 89.56 605 GLY A C 1
ATOM 4766 O O . GLY A 1 605 ? 4.426 -0.696 25.214 1.00 89.56 605 GLY A O 1
ATOM 4767 N N . ALA A 1 606 ? 3.821 0.229 27.173 1.00 94.38 606 ALA A N 1
ATOM 4768 C CA . ALA A 1 606 ? 3.181 -0.985 27.677 1.00 94.38 606 ALA A CA 1
ATOM 4769 C C . ALA A 1 606 ? 1.886 -1.295 26.907 1.00 94.38 606 ALA A C 1
ATOM 4771 O O . ALA A 1 606 ? 1.058 -0.414 26.663 1.00 94.38 606 ALA A O 1
ATOM 4772 N N . ARG A 1 607 ? 1.744 -2.566 26.519 1.00 96.38 607 ARG A N 1
ATOM 4773 C CA . ARG A 1 607 ? 0.596 -3.126 25.797 1.00 96.38 607 ARG A CA 1
ATOM 4774 C C . ARG A 1 607 ? 0.298 -4.511 26.340 1.00 96.38 607 ARG A C 1
ATOM 4776 O O . ARG A 1 607 ? 1.193 -5.363 26.327 1.00 96.38 607 ARG A O 1
ATOM 4783 N N . THR A 1 608 ? -0.927 -4.738 26.786 1.00 98.00 608 THR A N 1
ATOM 4784 C CA . THR A 1 608 ? -1.352 -6.026 27.340 1.00 98.00 608 THR A CA 1
ATOM 4785 C C . THR A 1 608 ? -2.678 -6.479 26.742 1.00 98.00 608 THR A C 1
ATOM 4787 O O . THR A 1 608 ? -3.491 -5.672 26.288 1.00 98.00 608 THR A O 1
ATOM 4790 N N . VAL A 1 609 ? -2.862 -7.797 26.727 1.00 98.25 609 VAL A N 1
ATOM 4791 C CA . VAL A 1 609 ? -4.143 -8.462 26.482 1.00 98.25 609 VAL A CA 1
ATOM 4792 C C . VAL A 1 609 ? -4.361 -9.447 27.625 1.00 98.25 609 VAL A C 1
ATOM 4794 O O . VAL A 1 609 ? -3.470 -10.246 27.916 1.00 98.25 609 VAL A O 1
ATOM 4797 N N . ASP A 1 610 ? -5.500 -9.363 28.307 1.00 97.94 610 ASP A N 1
ATOM 4798 C CA . ASP A 1 610 ? -5.859 -10.193 29.466 1.00 97.94 610 ASP A CA 1
ATOM 4799 C C . ASP A 1 610 ? -4.766 -10.192 30.557 1.00 97.94 610 ASP A C 1
ATOM 4801 O O . ASP A 1 610 ? -4.385 -11.221 31.126 1.00 97.94 610 ASP A O 1
ATOM 4805 N N . GLY A 1 611 ? -4.195 -9.008 30.808 1.00 96.50 611 GLY A N 1
ATOM 4806 C CA . GLY A 1 611 ? -3.103 -8.789 31.762 1.00 96.50 611 GLY A CA 1
ATOM 4807 C C . GLY A 1 611 ? -1.744 -9.362 31.336 1.00 96.50 611 GLY A C 1
ATOM 4808 O O . GLY A 1 611 ? -0.780 -9.271 32.098 1.00 96.50 611 GLY A O 1
ATOM 4809 N N . GLN A 1 612 ? -1.632 -9.947 30.139 1.00 97.75 612 GLN A N 1
ATOM 4810 C CA . GLN A 1 612 ? -0.376 -10.469 29.600 1.00 97.75 612 GLN A CA 1
ATOM 4811 C C . GLN A 1 612 ? 0.270 -9.467 28.635 1.00 97.75 612 GLN A C 1
ATOM 4813 O O . GLN A 1 612 ? -0.390 -9.018 27.696 1.00 97.75 612 GLN A O 1
ATOM 4818 N N . PRO A 1 613 ? 1.561 -9.128 28.808 1.00 96.94 613 PRO A N 1
ATOM 4819 C CA . PRO A 1 613 ? 2.296 -8.320 27.840 1.00 96.94 613 PRO A CA 1
ATOM 4820 C C . PRO A 1 613 ? 2.318 -8.960 26.452 1.00 96.94 613 PRO A C 1
ATOM 4822 O O . PRO A 1 613 ? 2.564 -10.160 26.318 1.00 96.94 613 PRO A O 1
ATOM 4825 N N . VAL A 1 614 ? 2.112 -8.150 25.412 1.00 94.94 614 VAL A N 1
ATOM 4826 C CA . VAL A 1 614 ? 2.184 -8.617 24.022 1.00 94.94 614 VAL A CA 1
ATOM 4827 C C . VAL A 1 614 ? 3.588 -8.440 23.458 1.00 94.94 614 VAL A C 1
ATOM 4829 O O . VAL A 1 614 ? 4.178 -7.363 23.536 1.00 94.94 614 VAL A O 1
ATOM 4832 N N . ASP A 1 615 ? 4.103 -9.505 22.846 1.00 93.00 615 ASP A N 1
ATOM 4833 C CA . ASP A 1 615 ? 5.348 -9.465 22.086 1.00 93.00 615 ASP A CA 1
ATOM 4834 C C . ASP A 1 615 ? 5.131 -8.768 20.736 1.00 93.00 615 ASP A C 1
ATOM 4836 O O . ASP A 1 615 ? 4.299 -9.191 19.931 1.00 93.00 615 ASP A O 1
ATOM 4840 N N . LEU A 1 616 ? 5.884 -7.692 20.504 1.00 93.06 616 LEU A N 1
ATOM 4841 C CA . LEU A 1 616 ? 5.870 -6.893 19.278 1.00 93.06 616 LEU A CA 1
ATOM 4842 C C . LEU A 1 616 ? 7.057 -7.223 18.353 1.00 93.06 616 LEU A C 1
ATOM 4844 O O . LEU A 1 616 ? 7.280 -6.520 17.362 1.00 93.06 616 LEU A O 1
ATOM 4848 N N . ASP A 1 617 ? 7.840 -8.270 18.626 1.00 93.31 617 ASP A N 1
ATOM 4849 C CA . ASP A 1 617 ? 8.901 -8.741 17.728 1.00 93.31 617 ASP A CA 1
ATOM 4850 C C . ASP A 1 617 ? 8.334 -9.588 16.580 1.00 93.31 617 ASP A C 1
ATOM 4852 O O . ASP A 1 617 ? 8.546 -10.792 16.458 1.00 93.31 617 ASP A O 1
ATOM 4856 N N . TYR A 1 618 ? 7.543 -8.935 15.728 1.00 95.75 618 TYR A N 1
ATOM 4857 C CA . TYR A 1 618 ? 6.850 -9.607 14.636 1.00 95.75 618 TYR A CA 1
ATOM 4858 C C . TYR A 1 618 ? 7.835 -10.144 13.580 1.00 95.75 618 TYR A C 1
ATOM 4860 O O . TYR A 1 618 ? 8.837 -9.486 13.266 1.00 95.75 618 TYR A O 1
ATOM 4868 N N . PRO A 1 619 ? 7.534 -11.302 12.966 1.00 96.69 619 PRO A N 1
ATOM 4869 C CA . PRO A 1 619 ? 8.146 -11.713 11.705 1.00 96.69 619 PRO A CA 1
ATOM 4870 C C . PRO A 1 619 ? 7.840 -10.707 10.577 1.00 96.69 619 PRO A C 1
ATOM 4872 O O . PRO A 1 619 ? 6.969 -9.850 10.722 1.00 96.69 619 PRO A O 1
ATOM 4875 N N . THR A 1 620 ? 8.529 -10.802 9.431 1.00 97.00 620 THR A N 1
ATOM 4876 C CA . THR A 1 620 ? 8.207 -9.956 8.260 1.00 97.00 620 THR A CA 1
ATOM 4877 C C . THR A 1 620 ? 6.753 -10.162 7.835 1.00 97.00 620 THR A C 1
ATOM 4879 O O . THR A 1 620 ? 6.042 -9.185 7.618 1.00 97.00 620 THR A O 1
ATOM 4882 N N . TYR A 1 621 ? 6.322 -11.426 7.791 1.00 98.25 621 TYR A N 1
ATOM 4883 C CA . TYR A 1 621 ? 4.945 -11.840 7.530 1.00 98.25 621 TYR A CA 1
ATOM 4884 C C . TYR A 1 621 ? 4.574 -12.977 8.481 1.00 98.25 621 TYR A C 1
ATOM 4886 O O . TYR A 1 621 ? 5.343 -13.937 8.615 1.00 98.25 621 TYR A O 1
ATOM 4894 N N . ASP A 1 622 ? 3.416 -12.874 9.120 1.00 97.94 622 ASP A N 1
ATOM 4895 C CA . ASP A 1 622 ? 2.864 -13.895 10.006 1.00 97.94 622 ASP A CA 1
ATOM 4896 C C . ASP A 1 622 ? 1.334 -13.919 9.899 1.00 97.94 622 ASP A C 1
ATOM 4898 O O . ASP A 1 622 ? 0.606 -13.219 10.609 1.00 97.94 622 ASP A O 1
ATOM 4902 N N . CYS A 1 623 ? 0.855 -14.730 8.959 1.00 97.56 623 CYS A N 1
ATOM 4903 C CA . CYS A 1 623 ? -0.540 -15.132 8.845 1.00 97.56 623 CYS A CA 1
ATOM 4904 C C . CYS A 1 623 ? -0.638 -16.566 8.282 1.00 97.56 623 CYS A C 1
ATOM 4906 O O . CYS A 1 623 ? 0.373 -17.149 7.874 1.00 97.56 623 CYS A O 1
ATOM 4908 N N . PRO A 1 624 ? -1.841 -17.167 8.213 1.00 97.81 624 PRO A N 1
ATOM 4909 C CA . PRO A 1 624 ? -2.009 -18.514 7.660 1.00 97.81 624 PRO A CA 1
ATOM 4910 C C . PRO A 1 624 ? -1.563 -18.674 6.197 1.00 97.81 624 PRO A C 1
ATOM 4912 O O . PRO A 1 624 ? -1.334 -19.799 5.761 1.00 97.81 624 PRO A O 1
ATOM 4915 N N . TYR A 1 625 ? -1.448 -17.571 5.449 1.00 98.06 625 TYR A N 1
ATOM 4916 C CA . TYR A 1 625 ? -1.203 -17.572 4.003 1.00 98.06 625 TYR A CA 1
ATOM 4917 C C . TYR A 1 625 ? 0.188 -17.065 3.599 1.00 98.06 625 TYR A C 1
ATOM 4919 O O . TYR A 1 625 ? 0.658 -17.382 2.506 1.00 98.06 625 TYR A O 1
ATOM 4927 N N . LEU A 1 626 ? 0.845 -16.293 4.468 1.00 97.69 626 LEU A N 1
ATOM 4928 C CA . LEU A 1 626 ? 2.177 -15.730 4.262 1.00 97.69 626 LEU A CA 1
ATOM 4929 C C . LEU A 1 626 ? 2.999 -15.847 5.544 1.00 97.69 626 LEU A C 1
ATOM 4931 O O . LEU A 1 626 ? 2.597 -15.353 6.597 1.00 97.69 626 LEU A O 1
ATOM 4935 N N . GLN A 1 627 ? 4.170 -16.473 5.442 1.00 98.44 627 GLN A N 1
ATOM 4936 C CA . GLN A 1 627 ? 5.086 -16.669 6.565 1.00 98.44 627 GLN A CA 1
ATOM 4937 C C . GLN A 1 627 ? 6.517 -16.303 6.171 1.00 98.44 627 GLN A C 1
ATOM 4939 O O . GLN A 1 627 ? 7.039 -16.764 5.157 1.00 98.44 627 GLN A O 1
ATOM 4944 N N . SER A 1 628 ? 7.178 -15.480 6.982 1.00 98.44 628 SER A N 1
ATOM 4945 C CA . SER A 1 628 ? 8.589 -15.128 6.797 1.00 98.44 628 SER A CA 1
ATOM 4946 C C . SER A 1 628 ? 9.188 -14.620 8.093 1.00 98.44 628 SER A C 1
ATOM 4948 O O . SER A 1 628 ? 8.734 -13.615 8.641 1.00 98.44 628 SER A O 1
ATOM 4950 N N . ARG A 1 629 ? 10.292 -15.231 8.534 1.00 98.06 629 ARG A N 1
ATOM 4951 C CA . ARG A 1 629 ? 11.089 -14.678 9.638 1.00 98.06 629 ARG A CA 1
ATOM 4952 C C . ARG A 1 629 ? 11.691 -13.334 9.235 1.00 98.06 629 ARG A C 1
ATOM 4954 O O . ARG A 1 629 ? 12.120 -13.176 8.087 1.00 98.06 629 ARG A O 1
ATOM 4961 N N . TRP A 1 630 ? 11.777 -12.420 10.200 1.00 95.44 630 TRP A N 1
ATOM 4962 C CA . TRP A 1 630 ? 12.447 -11.135 10.019 1.00 95.44 630 TRP A CA 1
ATOM 4963 C C . TRP A 1 630 ? 13.873 -11.318 9.487 1.00 95.44 630 TRP A C 1
ATOM 4965 O O . TRP A 1 630 ? 14.602 -12.203 9.935 1.00 95.44 630 TRP A O 1
ATOM 4975 N N . ASP A 1 631 ? 14.243 -10.501 8.502 1.00 94.06 631 ASP A N 1
ATOM 4976 C CA . ASP A 1 631 ? 15.553 -10.470 7.841 1.00 94.06 631 ASP A CA 1
ATOM 4977 C C . ASP A 1 631 ? 15.983 -11.754 7.100 1.00 94.06 631 ASP A C 1
ATOM 4979 O O . ASP A 1 631 ? 17.107 -11.852 6.612 1.00 94.06 631 ASP A O 1
ATOM 4983 N N . SER A 1 632 ? 15.101 -12.746 6.953 1.00 97.62 632 SER A N 1
ATOM 4984 C CA . SER A 1 632 ? 15.482 -14.034 6.353 1.00 97.62 632 SER A CA 1
ATOM 4985 C C . SER A 1 632 ? 15.610 -14.004 4.826 1.00 97.62 632 SER A C 1
ATOM 4987 O O . SER A 1 632 ? 16.446 -14.710 4.260 1.00 97.62 632 SER A O 1
ATOM 4989 N N . GLY A 1 633 ? 14.776 -13.207 4.150 1.00 97.44 633 GLY A N 1
ATOM 4990 C CA . GLY A 1 633 ? 14.693 -13.173 2.686 1.00 97.44 633 GLY A CA 1
ATOM 4991 C C . GLY A 1 633 ? 14.044 -14.428 2.096 1.00 97.44 633 GLY A C 1
ATOM 4992 O O . GLY A 1 633 ? 14.181 -14.677 0.900 1.00 97.44 633 GLY A O 1
ATOM 4993 N N . VAL A 1 634 ? 13.363 -15.217 2.933 1.00 98.62 634 VAL A N 1
ATOM 4994 C CA . VAL A 1 634 ? 12.642 -16.431 2.551 1.00 98.62 634 VAL A CA 1
ATOM 4995 C C . VAL A 1 634 ? 11.178 -16.256 2.927 1.00 98.62 634 VAL A C 1
ATOM 4997 O O . VAL A 1 634 ? 10.863 -16.112 4.106 1.00 98.62 634 VAL A O 1
ATOM 5000 N N . ILE A 1 635 ? 10.302 -16.269 1.926 1.00 98.69 635 ILE A N 1
ATOM 5001 C CA . ILE A 1 635 ? 8.868 -16.022 2.098 1.00 98.69 635 ILE A CA 1
ATOM 5002 C C . ILE A 1 635 ? 8.097 -17.254 1.631 1.00 98.69 635 ILE A C 1
ATOM 5004 O O . ILE A 1 635 ? 8.224 -17.667 0.476 1.00 98.69 635 ILE A O 1
ATOM 5008 N N . ASP A 1 636 ? 7.304 -17.827 2.529 1.00 98.56 636 ASP A N 1
ATOM 5009 C CA . ASP A 1 636 ? 6.437 -18.970 2.267 1.00 98.56 636 ASP A CA 1
ATOM 5010 C C . ASP A 1 636 ? 5.002 -18.497 2.013 1.00 98.56 636 ASP A C 1
ATOM 5012 O O . ASP A 1 636 ? 4.404 -17.806 2.834 1.00 98.56 636 ASP A O 1
ATOM 5016 N N . PHE A 1 637 ? 4.451 -18.908 0.874 1.00 98.56 637 PHE A N 1
ATOM 5017 C CA . PHE A 1 637 ? 3.058 -18.738 0.480 1.00 98.56 637 PHE A CA 1
ATOM 5018 C C . PHE A 1 637 ? 2.352 -20.061 0.737 1.00 98.56 637 PHE A C 1
ATOM 5020 O O . PHE A 1 637 ? 2.835 -21.110 0.299 1.00 98.56 637 PHE A O 1
ATOM 5027 N N . ILE A 1 638 ? 1.229 -20.029 1.447 1.00 97.50 638 ILE A N 1
ATOM 5028 C CA . ILE A 1 638 ? 0.542 -21.232 1.917 1.00 97.50 638 ILE A CA 1
ATOM 5029 C C . ILE A 1 638 ? -0.939 -21.125 1.566 1.00 97.50 638 ILE A C 1
ATOM 5031 O O . ILE A 1 638 ? -1.583 -20.117 1.838 1.00 97.50 638 ILE A O 1
ATOM 5035 N N . HIS A 1 639 ? -1.490 -22.166 0.945 1.00 94.94 639 HIS A N 1
ATOM 5036 C CA . HIS A 1 639 ? -2.930 -22.292 0.721 1.00 94.94 639 HIS A CA 1
ATOM 5037 C C . HIS A 1 639 ? -3.299 -23.770 0.605 1.00 94.94 639 HIS A C 1
ATOM 5039 O O . HIS A 1 639 ? -2.715 -24.494 -0.206 1.00 94.94 639 HIS A O 1
ATOM 5045 N N . GLY A 1 640 ? -4.243 -24.226 1.432 1.00 89.94 640 GLY A N 1
ATOM 5046 C CA . GLY A 1 640 ? -4.620 -25.637 1.501 1.00 89.94 640 GLY A CA 1
ATOM 5047 C C . GLY A 1 640 ? -3.423 -26.545 1.802 1.00 89.94 640 GLY A C 1
ATOM 5048 O O . GLY A 1 640 ? -2.735 -26.375 2.805 1.00 89.94 640 GLY A O 1
ATOM 5049 N N . ASP A 1 641 ? -3.177 -27.511 0.919 1.00 88.06 641 ASP A N 1
ATOM 5050 C CA . ASP A 1 641 ? -2.076 -28.477 0.992 1.00 88.06 641 ASP A CA 1
ATOM 5051 C C . ASP A 1 641 ? -0.833 -28.053 0.188 1.00 88.06 641 ASP A C 1
ATOM 5053 O O . ASP A 1 641 ? 0.083 -28.855 -0.006 1.00 88.06 641 ASP A O 1
ATOM 5057 N N . ARG A 1 642 ? -0.771 -26.804 -0.290 1.00 91.69 642 ARG A N 1
ATOM 5058 C CA . ARG A 1 642 ? 0.329 -26.296 -1.120 1.00 91.69 642 ARG A CA 1
ATOM 5059 C C . ARG A 1 642 ? 1.148 -25.244 -0.390 1.00 91.69 642 ARG A C 1
ATOM 5061 O O . ARG A 1 642 ? 0.602 -24.314 0.203 1.00 91.69 642 ARG A O 1
ATOM 5068 N N . ARG A 1 643 ? 2.471 -25.357 -0.518 1.00 96.56 643 ARG A N 1
ATOM 5069 C CA . ARG A 1 643 ? 3.441 -24.343 -0.108 1.00 96.56 643 ARG A CA 1
ATOM 5070 C C . ARG A 1 643 ? 4.307 -23.945 -1.299 1.00 96.56 643 ARG A C 1
ATOM 5072 O O . ARG A 1 643 ? 4.874 -24.797 -1.981 1.00 96.56 643 ARG A O 1
ATOM 5079 N N . VAL A 1 644 ? 4.444 -22.645 -1.528 1.00 98.19 644 VAL A N 1
ATOM 5080 C CA . VAL A 1 644 ? 5.443 -22.090 -2.447 1.00 98.19 644 VAL A CA 1
ATOM 5081 C C . VAL A 1 644 ? 6.406 -21.232 -1.646 1.00 98.19 644 VAL A C 1
ATOM 5083 O O . VAL A 1 644 ? 6.008 -20.234 -1.056 1.00 98.19 644 VAL A O 1
ATOM 5086 N N . ARG A 1 645 ? 7.678 -21.616 -1.642 1.00 98.38 645 ARG A N 1
ATOM 5087 C CA . ARG A 1 645 ? 8.767 -20.899 -0.989 1.00 98.38 645 ARG A CA 1
ATOM 5088 C C . ARG A 1 645 ? 9.520 -20.049 -1.999 1.00 98.38 645 ARG A C 1
ATOM 5090 O O . ARG A 1 645 ? 10.006 -20.566 -3.002 1.00 98.38 645 ARG A O 1
ATOM 5097 N N . MET A 1 646 ? 9.674 -18.765 -1.703 1.00 98.50 646 MET A N 1
ATOM 5098 C CA . MET A 1 646 ? 10.526 -17.840 -2.448 1.00 98.50 646 MET A CA 1
ATOM 5099 C C . MET A 1 646 ? 11.784 -17.529 -1.636 1.00 98.50 646 MET A C 1
ATOM 5101 O O . MET A 1 646 ? 11.701 -16.834 -0.626 1.00 98.50 646 MET A O 1
ATOM 5105 N N . ASP A 1 647 ? 12.945 -18.023 -2.073 1.00 98.56 647 ASP A N 1
ATOM 5106 C CA . ASP A 1 647 ? 14.250 -17.728 -1.464 1.00 98.56 647 ASP A CA 1
ATOM 5107 C C . ASP A 1 647 ? 14.963 -16.639 -2.279 1.00 98.56 647 ASP A C 1
ATOM 5109 O O . ASP A 1 647 ? 15.625 -16.903 -3.288 1.00 98.56 647 ASP A O 1
ATOM 5113 N N . PHE A 1 648 ? 14.834 -15.385 -1.843 1.00 98.56 648 PHE A N 1
ATOM 5114 C CA . PHE A 1 648 ? 15.444 -14.234 -2.516 1.00 98.56 648 PHE A CA 1
ATOM 5115 C C . PHE A 1 648 ? 16.971 -14.218 -2.399 1.00 98.56 648 PHE A C 1
ATOM 5117 O O . PHE A 1 648 ? 17.643 -13.547 -3.189 1.00 98.56 648 PHE A O 1
ATOM 5124 N N . ASN A 1 649 ? 17.552 -14.956 -1.449 1.00 97.88 649 ASN A N 1
ATOM 5125 C CA . ASN A 1 649 ? 19.006 -15.056 -1.340 1.00 97.88 649 ASN A CA 1
ATOM 5126 C C . ASN A 1 649 ? 19.574 -15.831 -2.531 1.00 97.88 649 ASN A C 1
ATOM 5128 O O . ASN A 1 649 ? 20.630 -15.469 -3.046 1.00 97.88 649 ASN A O 1
ATOM 5132 N N . LYS A 1 650 ? 18.831 -16.833 -3.010 1.00 97.75 650 LYS A N 1
ATOM 5133 C CA . LYS A 1 650 ? 19.210 -17.685 -4.144 1.00 97.75 650 LYS A CA 1
ATOM 5134 C C . LYS A 1 650 ? 18.513 -17.335 -5.457 1.00 97.75 650 LYS A C 1
ATOM 5136 O O . LYS A 1 650 ? 18.927 -17.838 -6.490 1.00 97.75 650 LYS A O 1
ATOM 5141 N N . ALA A 1 651 ? 17.505 -16.459 -5.418 1.00 97.88 651 ALA A N 1
ATOM 5142 C CA . ALA A 1 651 ? 16.602 -16.195 -6.540 1.00 97.88 651 ALA A CA 1
ATOM 5143 C C . ALA A 1 651 ? 15.896 -17.481 -7.020 1.00 97.88 651 ALA A C 1
ATOM 5145 O O . ALA A 1 651 ? 15.836 -17.769 -8.211 1.00 97.88 651 ALA A O 1
ATOM 5146 N N . GLU A 1 652 ? 15.376 -18.265 -6.072 1.00 97.44 652 GLU A N 1
ATOM 5147 C CA . GLU A 1 652 ? 14.738 -19.560 -6.333 1.00 97.44 652 GLU A CA 1
ATOM 5148 C C . GLU A 1 652 ? 13.283 -19.583 -5.852 1.00 97.44 652 GLU A C 1
ATOM 5150 O O . GLU A 1 652 ? 12.938 -19.015 -4.811 1.00 97.44 652 GLU A O 1
ATOM 5155 N N . ILE A 1 653 ? 12.439 -20.295 -6.603 1.00 96.75 653 ILE A N 1
ATOM 5156 C CA . ILE A 1 653 ? 11.062 -20.624 -6.228 1.00 96.75 653 ILE A CA 1
ATOM 5157 C C . ILE A 1 653 ? 10.974 -22.142 -6.080 1.00 96.75 653 ILE A C 1
ATOM 5159 O O . ILE A 1 653 ? 11.265 -22.880 -7.021 1.00 96.75 653 ILE A O 1
ATOM 5163 N N . ILE A 1 654 ? 10.559 -22.607 -4.907 1.00 95.31 654 ILE A N 1
ATOM 5164 C CA . ILE A 1 654 ? 10.455 -24.026 -4.566 1.00 95.31 654 ILE A CA 1
ATOM 5165 C C . ILE A 1 654 ? 8.990 -24.318 -4.242 1.00 95.31 654 ILE A C 1
ATOM 5167 O O . ILE A 1 654 ? 8.376 -23.613 -3.447 1.00 95.31 654 ILE A O 1
ATOM 5171 N N . THR A 1 655 ? 8.404 -25.334 -4.875 1.00 90.31 655 THR A N 1
ATOM 5172 C CA . THR A 1 655 ? 7.029 -25.773 -4.586 1.00 90.31 655 THR A CA 1
ATOM 5173 C C . THR A 1 655 ? 7.064 -27.097 -3.841 1.00 90.31 655 THR A C 1
ATOM 5175 O O . THR A 1 655 ? 7.668 -28.059 -4.313 1.00 90.31 655 THR A O 1
ATOM 5178 N N . GLU A 1 656 ? 6.408 -27.143 -2.688 1.00 84.62 656 GLU A N 1
ATOM 5179 C CA . GLU A 1 656 ? 6.375 -28.286 -1.778 1.00 84.62 656 GLU A CA 1
ATOM 5180 C C . GLU A 1 656 ? 4.924 -28.545 -1.327 1.00 84.62 656 GLU A C 1
ATOM 5182 O O . GLU A 1 656 ? 4.095 -27.625 -1.333 1.00 84.62 656 GLU A O 1
ATOM 5187 N N . PRO A 1 657 ? 4.577 -29.774 -0.911 1.00 75.50 657 PRO A N 1
ATOM 5188 C CA . PRO A 1 657 ? 3.370 -29.992 -0.124 1.00 75.50 657 PRO A CA 1
ATOM 5189 C C . PRO A 1 657 ? 3.452 -29.151 1.157 1.00 75.50 657 PRO A C 1
ATOM 5191 O O . PRO A 1 657 ? 4.489 -29.136 1.823 1.00 75.50 657 PRO A O 1
ATOM 5194 N N . ALA A 1 658 ? 2.377 -28.459 1.525 1.00 69.94 658 ALA A N 1
ATOM 5195 C CA . ALA A 1 658 ? 2.289 -27.875 2.852 1.00 69.94 658 ALA A CA 1
ATOM 5196 C C . ALA A 1 658 ? 2.247 -29.030 3.858 1.00 69.94 658 ALA A C 1
ATOM 5198 O O . ALA A 1 658 ? 1.332 -29.855 3.829 1.00 69.94 658 ALA A O 1
ATOM 5199 N N . GLU A 1 659 ? 3.242 -29.116 4.745 1.00 61.06 659 GLU A N 1
ATOM 5200 C CA . GLU A 1 659 ? 3.101 -29.951 5.934 1.00 61.06 659 GLU A CA 1
ATOM 5201 C C . GLU A 1 659 ? 1.829 -29.492 6.647 1.00 61.06 659 GLU A C 1
ATOM 5203 O O . GLU A 1 659 ? 1.709 -28.315 6.994 1.00 61.06 659 GLU A O 1
ATOM 5208 N N . VAL A 1 660 ? 0.859 -30.398 6.804 1.00 46.56 660 VAL A N 1
ATOM 5209 C CA . VAL A 1 660 ? -0.376 -30.114 7.535 1.00 46.56 660 VAL A CA 1
ATOM 5210 C C . VAL A 1 660 ? 0.039 -29.761 8.955 1.00 46.56 660 VAL A C 1
ATOM 5212 O O . VAL A 1 660 ? 0.305 -30.641 9.773 1.00 46.56 660 VAL A O 1
ATOM 5215 N N . ALA A 1 661 ? 0.128 -28.465 9.245 1.00 40.00 661 ALA A N 1
ATOM 5216 C CA . ALA A 1 661 ? 0.227 -27.989 10.603 1.00 40.00 661 ALA A CA 1
ATOM 5217 C C . ALA A 1 661 ? -1.076 -28.413 11.278 1.00 40.00 661 ALA A C 1
ATOM 5219 O O . ALA A 1 661 ? -2.130 -27.808 11.081 1.00 40.00 661 ALA A O 1
ATOM 5220 N N . VAL A 1 662 ? -1.022 -29.511 12.030 1.00 32.22 662 VAL A N 1
ATOM 5221 C CA . VAL A 1 662 ? -2.052 -29.847 13.003 1.00 32.22 662 VAL A CA 1
ATOM 5222 C C . VAL A 1 662 ? -2.004 -28.715 14.020 1.00 32.22 662 VAL A C 1
ATOM 5224 O O . VAL A 1 662 ? -1.213 -28.748 14.959 1.00 32.22 662 VAL A O 1
ATOM 5227 N N . LEU A 1 663 ? -2.793 -27.664 13.784 1.00 32.22 663 LEU A N 1
ATOM 5228 C CA . LEU A 1 663 ? -3.050 -26.648 14.792 1.00 32.22 663 LEU A CA 1
ATOM 5229 C C . LEU A 1 663 ? -3.493 -27.406 16.051 1.00 32.22 663 LEU A C 1
ATOM 5231 O O . LEU A 1 663 ? -4.399 -28.247 15.948 1.00 32.22 663 LEU A O 1
ATOM 5235 N N . PRO A 1 664 ? -2.869 -27.176 17.221 1.00 27.03 664 PRO A N 1
ATOM 5236 C CA . PRO A 1 664 ? -3.410 -27.704 18.454 1.00 27.03 664 PRO A CA 1
ATOM 5237 C C . PRO A 1 664 ? -4.845 -27.194 18.535 1.00 27.03 664 PRO A C 1
ATOM 5239 O O . PRO A 1 664 ? -5.085 -25.986 18.535 1.00 27.03 664 PRO A O 1
ATOM 5242 N N . ARG A 1 665 ? -5.814 -28.112 18.538 1.00 28.31 665 ARG A N 1
ATOM 5243 C CA . ARG A 1 665 ? -7.176 -27.767 18.928 1.00 28.31 665 ARG A CA 1
ATOM 5244 C C . ARG A 1 665 ? -7.056 -27.232 20.346 1.00 28.31 665 ARG A C 1
ATOM 5246 O O . ARG A 1 665 ? -6.818 -28.013 21.262 1.00 28.31 665 ARG A O 1
ATOM 5253 N N . HIS A 1 666 ? -7.162 -25.920 20.516 1.00 30.84 666 HIS A N 1
ATOM 5254 C CA . HIS A 1 666 ? -7.455 -25.363 21.822 1.00 30.84 666 HIS A CA 1
ATOM 5255 C C . HIS A 1 666 ? -8.816 -25.940 22.220 1.00 30.84 666 HIS A C 1
ATOM 5257 O O . HIS A 1 666 ? -9.845 -25.641 21.613 1.00 30.84 666 HIS A O 1
ATOM 5263 N N . GLU A 1 667 ? -8.786 -26.904 23.137 1.00 27.97 667 GLU A N 1
ATOM 5264 C CA . GLU A 1 667 ? -9.981 -27.431 23.772 1.00 27.97 667 GLU A CA 1
ATOM 5265 C C . GLU A 1 667 ? -10.621 -26.299 24.582 1.00 27.97 667 GLU A C 1
ATOM 5267 O O . GLU A 1 667 ? -9.984 -25.768 25.484 1.00 27.97 667 GLU A O 1
ATOM 5272 N N . LYS A 1 668 ? -11.839 -25.946 24.147 1.00 30.80 668 LYS A N 1
ATOM 5273 C CA . LYS A 1 668 ? -12.958 -25.252 24.813 1.00 30.80 668 LYS A CA 1
ATOM 5274 C C . LYS A 1 668 ? -12.680 -24.285 25.960 1.00 30.80 668 LYS A C 1
ATOM 5276 O O . LYS A 1 668 ? -12.268 -24.743 27.046 1.00 30.80 668 LYS A O 1
#